Protein AF-A0A135V0F2-F1 (afdb_monomer_lite)

Secondary structure (DSSP, 8-state):
----------------------------------------------------PPPP--HHHHHHHHHHHHHHHHHHHHHHHHHHHHHHHHHHHHHHHHHHHHTT--GGG-HHHHHHHHHHHHHHHHHHTT----BHHHHHHHHHHHHHHHHHHHH--TT--PPPTTGGGPPPSS-SSGGGB-HHHHHHHHHHHHHHSS-HHHHHHTT--SSPP---------HHHHHHHHHHHHHHSTTPPPSSSSTTEEEPPTTS-IIIIIIHHHHTT-S---TTEEEEEEEEEBTTS-EEEEEEEEEPTTPPP-HHHHHHHHHHHHHHHHHHHHHHHH-----HHHHTTT--PPP------SS----S---S-----HHHHHHHHHHT-B----SHHHHHHHHHHHHHHHHTTTS-HHHHHHHHHHHHT--TT---TT-TT--HHHHHHHHHHHHHHHHHHHHHHS-TTS--HHHHHHHHHHHTSPPP-

Structure (mmCIF, N/CA/C/O backbone):
data_AF-A0A135V0F2-F1
#
_entry.id   AF-A0A135V0F2-F1
#
loop_
_atom_site.group_PDB
_atom_site.id
_atom_site.type_symbol
_atom_site.label_atom_id
_atom_site.label_alt_id
_atom_site.label_comp_id
_atom_site.label_asym_id
_atom_site.label_entity_id
_atom_site.label_seq_id
_atom_site.pdbx_PDB_ins_code
_atom_site.Cartn_x
_atom_site.Cartn_y
_atom_site.Cartn_z
_atom_site.occupancy
_atom_site.B_iso_or_equiv
_atom_site.auth_seq_id
_atom_site.auth_comp_id
_atom_site.auth_asym_id
_atom_site.auth_atom_id
_atom_site.pdbx_PDB_model_num
ATOM 1 N N . MET A 1 1 ? -11.832 -54.120 -14.074 1.00 33.59 1 MET A N 1
ATOM 2 C CA . MET A 1 1 ? -10.982 -55.124 -14.757 1.00 33.59 1 MET A CA 1
ATOM 3 C C . MET A 1 1 ? -10.201 -54.372 -15.825 1.00 33.59 1 MET A C 1
ATOM 5 O O . MET A 1 1 ? -10.855 -53.711 -16.608 1.00 33.59 1 MET A O 1
ATOM 9 N N . ALA A 1 2 ? -8.877 -54.304 -15.902 1.00 31.45 2 ALA 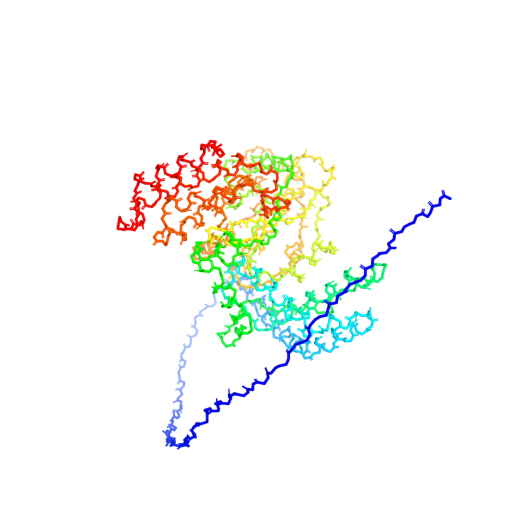A N 1
ATOM 10 C CA . ALA A 1 2 ? -7.750 -54.847 -15.145 1.00 31.45 2 ALA A CA 1
ATOM 11 C C . ALA A 1 2 ? -6.594 -53.817 -15.294 1.00 31.45 2 ALA A C 1
ATOM 13 O O . ALA A 1 2 ? -6.553 -53.111 -16.296 1.00 31.45 2 ALA A O 1
ATOM 14 N N . ALA A 1 3 ? -5.846 -53.523 -14.221 1.00 29.30 3 ALA A N 1
ATOM 15 C CA . ALA A 1 3 ? -4.402 -53.811 -14.068 1.00 29.30 3 ALA A CA 1
ATOM 16 C C . ALA A 1 3 ? -3.534 -53.346 -15.263 1.00 29.30 3 ALA A C 1
ATOM 18 O O . ALA A 1 3 ? -3.735 -53.805 -16.373 1.00 29.30 3 ALA A O 1
ATOM 19 N N . GLY A 1 4 ? -2.547 -52.457 -15.148 1.00 28.73 4 GLY A N 1
ATOM 20 C CA . GLY A 1 4 ? -1.579 -52.224 -14.076 1.00 28.73 4 GLY A CA 1
ATOM 21 C C . GLY A 1 4 ? -0.175 -52.423 -14.667 1.00 28.73 4 GLY A C 1
ATOM 22 O O . GLY A 1 4 ? -0.006 -53.375 -15.415 1.00 28.73 4 GLY A O 1
ATOM 23 N N . GLN A 1 5 ? 0.795 -51.546 -14.363 1.00 29.94 5 GLN A N 1
ATOM 24 C CA . GLN A 1 5 ? 2.222 -51.875 -14.146 1.00 29.94 5 GLN A CA 1
ATOM 25 C C . GLN A 1 5 ? 3.111 -50.616 -13.992 1.00 29.94 5 GLN A C 1
ATOM 27 O O . GLN A 1 5 ? 3.233 -49.778 -14.877 1.00 29.94 5 GLN A O 1
ATOM 32 N N . ARG A 1 6 ? 3.753 -50.536 -12.822 1.00 27.98 6 ARG A N 1
ATOM 33 C CA . ARG A 1 6 ? 5.092 -49.978 -12.513 1.00 27.98 6 ARG A CA 1
ATOM 34 C C . ARG A 1 6 ? 6.036 -51.196 -12.314 1.00 27.98 6 ARG A C 1
ATOM 36 O O . ARG A 1 6 ? 5.486 -52.294 -12.196 1.00 27.98 6 ARG A O 1
ATOM 43 N N . PRO A 1 7 ? 7.346 -51.075 -11.979 1.00 55.22 7 PRO A N 1
ATOM 44 C CA . PRO A 1 7 ? 8.444 -50.119 -12.264 1.00 55.22 7 PRO A CA 1
ATOM 45 C C . PRO A 1 7 ? 9.706 -50.903 -12.783 1.00 55.22 7 PRO A C 1
ATOM 47 O O . PRO A 1 7 ? 9.488 -51.985 -13.328 1.00 55.22 7 PRO A O 1
ATOM 50 N N . PRO A 1 8 ? 10.995 -50.461 -12.649 1.00 47.12 8 PRO A N 1
ATOM 51 C CA . PRO A 1 8 ? 11.757 -50.557 -11.379 1.00 47.12 8 PRO A CA 1
ATOM 52 C C . PRO A 1 8 ? 12.902 -49.514 -11.136 1.00 47.12 8 PRO A C 1
ATOM 54 O O . PRO A 1 8 ? 13.076 -48.536 -11.852 1.00 47.12 8 PRO A O 1
ATOM 57 N N . ASN A 1 9 ? 13.623 -49.754 -10.031 1.00 29.86 9 ASN A N 1
ATOM 58 C CA . ASN A 1 9 ? 14.590 -48.989 -9.215 1.00 29.86 9 ASN A CA 1
ATOM 59 C C . ASN A 1 9 ? 16.068 -48.830 -9.705 1.00 29.86 9 ASN A C 1
ATOM 61 O O . ASN A 1 9 ? 16.604 -49.780 -10.256 1.00 29.86 9 ASN A O 1
ATOM 65 N N . ARG A 1 10 ? 16.714 -47.698 -9.298 1.00 31.55 10 ARG A N 1
ATOM 66 C CA . ARG A 1 10 ? 18.058 -47.433 -8.638 1.00 31.55 10 ARG A CA 1
ATOM 67 C C . ARG A 1 10 ? 19.374 -48.113 -9.125 1.00 31.55 10 ARG A C 1
ATOM 69 O O . ARG A 1 10 ? 19.312 -49.257 -9.550 1.00 31.55 10 ARG A O 1
ATOM 76 N N . PRO A 1 11 ? 20.585 -47.483 -8.986 1.00 35.19 11 PRO A N 1
ATOM 77 C CA . PRO A 1 11 ? 21.328 -47.281 -7.699 1.00 35.19 11 PRO A CA 1
ATOM 78 C C . PRO A 1 11 ? 22.142 -45.955 -7.567 1.00 35.19 11 PRO A C 1
ATOM 80 O O . PRO A 1 11 ? 22.479 -45.313 -8.547 1.00 35.19 11 PRO A O 1
ATOM 83 N N . SER A 1 12 ? 22.260 -45.354 -6.371 1.00 27.09 12 SER A N 1
ATOM 84 C CA . SER A 1 12 ? 23.379 -45.400 -5.391 1.00 27.09 12 SER A CA 1
ATOM 85 C C . SER A 1 12 ? 24.765 -44.935 -5.880 1.00 27.09 12 SER A C 1
ATOM 87 O O . SER A 1 12 ? 25.378 -45.616 -6.694 1.00 27.09 12 SER A O 1
ATOM 89 N N . CYS A 1 13 ? 25.322 -43.889 -5.252 1.00 25.31 13 CYS A N 1
ATOM 90 C CA . CYS A 1 13 ? 26.763 -43.798 -4.993 1.00 25.31 13 CYS A CA 1
ATOM 91 C C . CYS A 1 13 ? 27.055 -42.886 -3.785 1.00 25.31 13 CYS A C 1
ATOM 93 O O . CYS A 1 13 ? 26.758 -41.694 -3.788 1.00 25.31 13 CYS A O 1
ATOM 95 N N . CYS A 1 14 ? 27.628 -43.478 -2.735 1.00 24.38 14 CYS A N 1
ATOM 96 C CA . CYS A 1 14 ? 28.290 -42.803 -1.621 1.00 24.38 14 CYS A CA 1
ATOM 97 C C . CYS A 1 14 ? 29.748 -42.513 -2.000 1.00 24.38 14 CYS A C 1
ATOM 99 O O . CYS A 1 14 ? 30.395 -43.421 -2.513 1.00 24.38 14 CYS A O 1
ATOM 101 N N . HIS A 1 15 ? 30.320 -41.370 -1.601 1.00 28.58 15 HIS A N 1
ATOM 102 C CA . HIS A 1 15 ? 31.728 -41.312 -1.180 1.00 28.58 15 HIS A CA 1
ATOM 103 C C . HIS A 1 15 ? 32.001 -40.202 -0.153 1.00 28.58 15 HIS A C 1
ATOM 105 O O . HIS A 1 15 ? 31.435 -39.116 -0.188 1.00 28.58 15 HIS A O 1
ATOM 111 N N . LYS A 1 16 ? 32.859 -40.566 0.805 1.00 27.52 16 LYS A N 1
ATOM 112 C CA . LYS A 1 16 ? 33.323 -39.845 1.997 1.00 27.52 16 LYS A CA 1
ATOM 113 C C . LYS A 1 16 ? 34.607 -39.054 1.700 1.00 27.52 16 LYS A C 1
ATOM 115 O O . LYS A 1 16 ? 35.461 -39.593 1.005 1.00 27.52 16 LYS A O 1
ATOM 120 N N . ARG A 1 17 ? 34.824 -37.920 2.389 1.00 26.97 17 ARG A N 1
ATOM 121 C CA . ARG A 1 17 ? 36.084 -37.459 3.061 1.00 26.97 17 ARG A CA 1
ATOM 122 C C . ARG A 1 17 ? 35.854 -36.027 3.601 1.00 26.97 17 ARG A C 1
ATOM 124 O O . ARG A 1 17 ? 35.346 -35.202 2.863 1.00 26.97 17 ARG A O 1
ATOM 131 N N . LYS A 1 18 ? 35.930 -35.750 4.920 1.00 26.20 18 LYS A N 1
ATOM 132 C CA . LYS A 1 18 ? 37.123 -35.373 5.742 1.00 26.20 18 LYS A CA 1
ATOM 133 C C . LYS A 1 18 ? 37.935 -34.244 5.061 1.00 26.20 18 LYS A C 1
ATOM 135 O O . LYS A 1 18 ? 38.305 -34.441 3.920 1.00 26.20 18 LYS A O 1
ATOM 140 N N . GLN A 1 19 ? 38.300 -33.101 5.658 1.00 26.33 19 GLN A N 1
ATOM 141 C CA . GLN A 1 19 ? 38.704 -32.795 7.039 1.00 26.33 19 GLN A CA 1
ATOM 142 C C . GLN A 1 19 ? 38.897 -31.258 7.219 1.00 26.33 19 GLN A C 1
ATOM 144 O O . GLN A 1 19 ? 39.324 -30.599 6.284 1.00 26.33 19 GLN A O 1
ATOM 149 N N . LYS A 1 20 ? 38.619 -30.760 8.438 1.00 24.70 20 LYS A N 1
ATOM 150 C CA . LYS A 1 20 ? 39.277 -29.700 9.255 1.00 24.70 20 LYS A CA 1
ATOM 151 C C . LYS A 1 20 ? 40.065 -28.541 8.602 1.00 24.70 20 LYS A C 1
ATOM 153 O O . LYS A 1 20 ? 41.057 -28.799 7.948 1.00 24.70 20 LYS A O 1
ATOM 158 N N . HIS A 1 21 ? 39.750 -27.308 9.030 1.00 27.55 21 HIS A N 1
ATOM 159 C CA . HIS A 1 21 ? 40.617 -26.281 9.673 1.00 27.55 21 HIS A CA 1
ATOM 160 C C . HIS A 1 21 ? 39.667 -25.137 10.122 1.00 27.55 21 HIS A C 1
ATOM 162 O O . HIS A 1 21 ? 38.930 -24.629 9.294 1.00 27.55 21 HIS A O 1
ATOM 168 N N . SER A 1 22 ? 39.386 -24.846 11.401 1.00 23.89 22 SER A N 1
ATOM 169 C CA . SER A 1 22 ? 40.222 -24.380 12.522 1.00 23.89 22 SER A CA 1
ATOM 170 C C . SER A 1 22 ? 40.960 -23.068 12.250 1.00 23.89 22 SER A C 1
ATOM 172 O O . SER A 1 22 ? 42.128 -23.114 11.881 1.00 23.89 22 SER A O 1
ATOM 174 N N . THR A 1 23 ? 40.332 -21.942 12.595 1.00 26.56 23 THR A N 1
ATOM 175 C CA . THR A 1 23 ? 41.041 -20.753 13.095 1.00 26.56 23 THR A CA 1
ATOM 176 C C . THR A 1 23 ? 40.143 -19.971 14.051 1.00 26.56 23 THR A C 1
ATOM 178 O O . THR A 1 23 ? 39.274 -19.200 13.659 1.00 26.56 23 THR A O 1
ATOM 181 N N . CYS A 1 24 ? 40.367 -20.214 15.343 1.00 22.38 24 CYS A N 1
ATOM 182 C CA . CYS A 1 24 ? 40.061 -19.279 16.414 1.00 22.38 24 CYS A CA 1
ATOM 183 C C . CYS A 1 24 ? 40.902 -18.012 16.233 1.00 22.38 24 CYS A C 1
ATOM 185 O O . CYS A 1 24 ? 42.120 -18.110 16.097 1.00 22.38 24 CYS A O 1
ATOM 187 N N . LEU A 1 25 ? 40.281 -16.843 16.356 1.00 24.48 25 LEU A N 1
ATOM 188 C CA . LEU A 1 25 ? 40.967 -15.617 16.748 1.00 24.48 25 LEU A CA 1
ATOM 189 C C . LEU A 1 25 ? 40.352 -15.150 18.070 1.00 24.48 25 LEU A C 1
ATOM 191 O O . LEU A 1 25 ? 39.249 -14.620 18.118 1.00 24.48 25 LEU A O 1
ATOM 195 N N . LYS A 1 26 ? 41.075 -15.443 19.153 1.00 23.27 26 LYS A N 1
ATOM 196 C CA . LYS A 1 26 ? 40.999 -14.770 20.453 1.00 23.27 26 LYS A CA 1
ATOM 197 C C . LYS A 1 26 ? 42.145 -13.771 20.489 1.00 23.27 26 LYS A C 1
ATOM 199 O O . LYS A 1 26 ? 43.241 -14.191 20.147 1.00 23.27 26 LYS A O 1
ATOM 204 N N . PHE A 1 27 ? 41.917 -12.557 20.985 1.00 23.62 27 PHE A N 1
ATOM 205 C CA . PHE A 1 27 ? 42.900 -11.703 21.674 1.00 23.62 27 PHE A CA 1
ATOM 206 C C . PHE A 1 27 ? 42.142 -10.573 22.430 1.00 23.62 27 PHE A C 1
ATOM 208 O O . PHE A 1 27 ? 40.952 -10.406 22.177 1.00 23.62 27 PHE A O 1
ATOM 215 N N . PRO A 1 28 ? 42.737 -9.917 23.448 1.00 26.55 28 PRO A N 1
ATOM 216 C CA . PRO A 1 28 ? 42.317 -10.036 24.855 1.00 26.55 28 PRO A CA 1
ATOM 217 C C . PRO A 1 28 ? 41.840 -8.676 25.463 1.00 26.55 28 PRO A C 1
ATOM 219 O O . PRO A 1 28 ? 41.676 -7.716 24.713 1.00 26.55 28 PRO A O 1
ATOM 222 N N . PRO A 1 29 ? 41.572 -8.572 26.788 1.00 28.16 29 PRO A N 1
ATOM 223 C CA . PRO A 1 29 ? 40.867 -7.449 27.412 1.00 28.16 29 PRO A CA 1
ATOM 224 C C . PRO A 1 29 ? 41.819 -6.359 27.927 1.00 28.16 29 PRO A C 1
ATOM 226 O O . PRO A 1 29 ? 42.970 -6.646 28.255 1.00 28.16 29 PRO A O 1
ATOM 229 N N . LEU A 1 30 ? 41.307 -5.137 28.107 1.00 25.31 30 LEU A N 1
ATOM 230 C CA . LEU A 1 30 ? 41.947 -4.107 28.928 1.00 25.31 30 LEU A CA 1
ATOM 231 C C . LEU A 1 30 ? 40.935 -3.413 29.855 1.00 25.31 30 LEU A C 1
ATOM 233 O O . LEU A 1 30 ? 39.871 -2.963 29.438 1.00 25.31 30 LEU A O 1
ATOM 237 N N . ALA A 1 31 ? 41.323 -3.400 31.130 1.00 23.28 31 ALA A N 1
ATOM 238 C CA . ALA A 1 31 ? 40.723 -2.775 32.306 1.00 23.28 31 ALA A CA 1
ATOM 239 C C . ALA A 1 31 ? 40.781 -1.229 32.201 1.00 23.28 31 ALA A C 1
ATOM 241 O O . ALA A 1 31 ? 41.694 -0.698 31.583 1.00 23.28 31 ALA A O 1
ATOM 242 N N . SER A 1 32 ? 39.752 -0.484 32.612 1.00 22.94 32 SER A N 1
ATOM 243 C CA . SER A 1 32 ? 39.398 -0.014 33.969 1.00 22.94 32 SER A CA 1
ATOM 244 C C . SER A 1 32 ? 40.021 1.331 34.380 1.00 22.94 32 SER A C 1
ATOM 246 O O . SER A 1 32 ? 41.232 1.523 34.349 1.00 22.94 32 SER A O 1
ATOM 248 N N . SER A 1 33 ? 39.126 2.177 34.903 1.00 23.31 33 SER A N 1
ATOM 249 C CA . SER A 1 33 ? 39.307 3.329 35.798 1.00 23.31 33 SER A CA 1
ATOM 250 C C . SER A 1 33 ? 39.893 4.629 35.233 1.00 23.31 33 SER A C 1
ATOM 252 O O . SER A 1 33 ? 41.033 4.679 34.790 1.00 23.31 33 SER A O 1
ATOM 254 N N . LEU A 1 34 ? 39.134 5.723 35.371 1.00 24.77 34 LEU A N 1
ATOM 255 C CA . LEU A 1 34 ? 39.342 6.711 36.443 1.00 24.77 34 LEU A CA 1
ATOM 256 C C . LEU A 1 34 ? 38.232 7.783 36.424 1.00 24.77 34 LEU A C 1
ATOM 258 O O . LEU A 1 34 ? 38.010 8.458 35.425 1.00 24.77 34 LEU A O 1
ATOM 262 N N . LEU A 1 35 ? 37.547 7.920 37.563 1.00 24.33 35 LEU A N 1
ATOM 263 C CA . LEU A 1 35 ? 36.754 9.094 37.957 1.00 24.33 35 LEU A CA 1
ATOM 264 C C . LEU A 1 35 ? 37.684 10.303 38.197 1.00 24.33 35 LEU A C 1
ATOM 266 O O . LEU A 1 35 ? 38.868 10.114 38.489 1.00 24.33 35 LEU A O 1
ATOM 270 N N . PRO A 1 36 ? 37.140 11.531 38.201 1.00 24.56 36 PRO A N 1
ATOM 271 C CA . PRO A 1 36 ? 36.856 12.140 39.501 1.00 24.56 36 PRO A CA 1
ATOM 272 C C . PRO A 1 36 ? 35.497 12.850 39.597 1.00 24.56 36 PRO A C 1
ATOM 274 O O . PRO A 1 36 ? 34.937 13.357 38.631 1.00 24.56 36 PRO A O 1
ATOM 277 N N . SER A 1 37 ? 35.008 12.865 40.836 1.00 24.39 37 SER A N 1
ATOM 278 C CA . SER A 1 37 ? 33.854 13.599 41.356 1.00 24.39 37 SER A CA 1
ATOM 279 C C . SER A 1 37 ? 34.272 15.002 41.841 1.00 24.39 37 SER A C 1
ATOM 281 O O . SER A 1 37 ? 35.463 15.315 41.841 1.00 24.39 37 SER A O 1
ATOM 283 N N . ILE A 1 38 ? 33.295 15.754 42.374 1.00 24.14 38 ILE A N 1
ATOM 284 C CA . ILE A 1 38 ? 33.316 17.096 43.011 1.00 24.14 38 ILE A CA 1
ATOM 285 C C . ILE A 1 38 ? 32.830 18.209 42.047 1.00 24.14 38 ILE A C 1
ATOM 287 O O . ILE A 1 38 ? 33.398 18.397 40.985 1.00 24.14 38 ILE A O 1
ATOM 291 N N . GLY A 1 39 ? 31.799 19.010 42.348 1.00 24.25 39 GLY A N 1
ATOM 292 C CA . GLY A 1 39 ? 31.105 19.190 43.617 1.00 24.25 39 GLY A CA 1
ATOM 293 C C . GLY A 1 39 ? 29.872 20.105 43.545 1.00 24.25 39 GLY A C 1
ATOM 294 O O . GLY A 1 39 ? 29.560 20.719 42.531 1.00 24.25 39 GLY A O 1
ATOM 295 N N . ASN A 1 40 ? 29.185 20.124 44.688 1.00 24.09 40 ASN A N 1
ATOM 296 C CA . ASN A 1 40 ? 27.999 20.892 45.076 1.00 24.09 40 ASN A CA 1
ATOM 297 C C . ASN A 1 40 ? 28.020 22.379 44.689 1.00 24.09 40 ASN A C 1
ATOM 299 O O . ASN A 1 40 ? 29.081 22.981 44.795 1.00 24.09 40 ASN A O 1
ATOM 303 N N . LEU A 1 41 ? 26.837 22.990 44.478 1.00 24.47 41 LEU A N 1
ATOM 304 C CA . LEU A 1 41 ? 26.476 24.311 45.040 1.00 24.47 41 LEU A CA 1
ATOM 305 C C . LEU A 1 41 ? 24.962 24.649 44.918 1.00 24.47 41 LEU A C 1
ATOM 307 O O . LEU A 1 41 ? 24.444 24.956 43.855 1.00 24.47 41 LEU A O 1
ATOM 311 N N . ARG A 1 42 ? 24.291 24.559 46.076 1.00 23.81 42 ARG A N 1
ATOM 312 C CA . ARG A 1 42 ? 23.174 25.349 46.658 1.00 23.81 42 ARG A CA 1
ATOM 313 C C . ARG A 1 42 ? 22.392 26.399 45.817 1.00 23.81 42 ARG A C 1
ATOM 315 O O . ARG A 1 42 ? 22.966 27.362 45.327 1.00 23.81 42 ARG A O 1
ATOM 322 N N . LEU A 1 43 ? 21.052 26.297 45.891 1.00 25.34 43 LEU A N 1
ATOM 323 C CA . LEU A 1 43 ? 20.026 27.383 45.916 1.00 25.34 43 LEU A CA 1
ATOM 324 C C . LEU A 1 43 ? 20.089 28.168 47.266 1.00 25.34 43 LEU A C 1
ATOM 326 O O . LEU A 1 43 ? 20.822 27.672 48.129 1.00 25.34 43 LEU A O 1
ATOM 330 N N . PRO A 1 44 ? 19.319 29.255 47.595 1.00 33.03 44 PRO A N 1
ATOM 331 C CA . PRO A 1 44 ? 18.105 29.894 46.997 1.00 33.03 44 PRO A CA 1
ATOM 332 C C . PRO A 1 44 ? 18.158 31.472 47.120 1.00 33.03 44 PRO A C 1
ATOM 334 O O . PRO A 1 44 ? 19.286 31.968 47.131 1.00 33.03 44 PRO A O 1
ATOM 337 N N . PRO A 1 45 ? 17.091 32.311 47.338 1.00 35.22 45 PRO A N 1
ATOM 338 C CA . PRO A 1 45 ? 15.616 32.212 47.186 1.00 35.22 45 PRO A CA 1
ATOM 339 C C . PRO A 1 45 ? 14.894 33.414 46.479 1.00 35.22 45 PRO A C 1
ATOM 341 O O . PRO A 1 45 ? 15.462 34.481 46.280 1.00 35.22 45 PRO A O 1
ATOM 344 N N . ASN A 1 46 ? 13.592 33.211 46.189 1.00 25.67 46 ASN A N 1
ATOM 345 C CA . ASN A 1 46 ? 12.427 34.135 46.136 1.00 25.67 46 ASN A CA 1
ATOM 346 C C . ASN A 1 46 ? 12.595 35.635 45.831 1.00 25.67 46 ASN A C 1
ATOM 348 O O . ASN A 1 46 ? 13.132 36.325 46.687 1.00 25.67 46 ASN A O 1
ATOM 352 N N . ILE A 1 47 ? 11.847 36.151 44.830 1.00 28.36 47 ILE A N 1
ATOM 353 C CA . ILE A 1 47 ? 11.033 37.396 44.915 1.00 28.36 47 ILE A CA 1
ATOM 354 C C . ILE A 1 47 ? 9.812 37.310 43.956 1.00 28.36 47 ILE A C 1
ATOM 356 O O . ILE A 1 47 ? 9.978 37.172 42.749 1.00 28.36 47 ILE A O 1
ATOM 360 N N . PHE A 1 48 ? 8.588 37.436 44.491 1.00 26.53 48 PHE A N 1
ATOM 361 C CA . PHE A 1 48 ? 7.350 37.795 43.761 1.00 26.53 48 PHE A CA 1
ATOM 362 C C . PHE A 1 48 ? 7.274 39.322 43.552 1.00 26.53 48 PHE A C 1
ATOM 364 O O . PHE A 1 48 ? 7.781 40.062 44.399 1.00 26.53 48 PHE A O 1
ATOM 371 N N . PRO A 1 49 ? 6.506 39.825 42.562 1.00 31.97 49 PRO A N 1
ATOM 372 C CA . PRO A 1 49 ? 5.271 40.508 42.976 1.00 31.97 49 PRO A CA 1
ATOM 373 C C . PRO A 1 49 ? 4.044 40.364 42.041 1.00 31.97 49 PRO A C 1
ATOM 375 O O . PRO A 1 49 ? 4.140 40.416 40.824 1.00 31.97 49 PRO A O 1
ATOM 378 N N . LYS A 1 50 ? 2.882 40.279 42.709 1.00 27.62 50 LYS A N 1
ATOM 379 C CA . LYS A 1 50 ? 1.559 40.903 42.459 1.00 27.62 50 LYS A CA 1
ATOM 380 C C . LYS A 1 50 ? 0.913 40.913 41.055 1.00 27.62 50 LYS A C 1
ATOM 382 O O . LYS A 1 50 ? 1.245 41.717 40.199 1.00 27.62 50 LYS A O 1
ATOM 387 N N . ALA A 1 51 ? -0.188 40.155 40.994 1.00 27.91 51 ALA A N 1
ATOM 388 C CA . ALA A 1 51 ? -1.566 40.563 40.670 1.00 27.91 51 ALA A CA 1
ATOM 389 C C . ALA A 1 51 ? -1.810 41.549 39.510 1.00 27.91 51 ALA A C 1
ATOM 391 O O . ALA A 1 51 ? -1.677 42.760 39.674 1.00 27.91 51 ALA A O 1
ATOM 392 N N . ILE A 1 52 ? -2.364 41.019 38.413 1.00 29.92 52 ILE A N 1
ATOM 393 C CA . ILE A 1 52 ? -3.171 41.756 37.433 1.00 29.92 52 ILE A CA 1
ATOM 394 C C . ILE A 1 52 ? -4.467 40.962 37.186 1.00 29.92 52 ILE A C 1
ATOM 396 O O . ILE A 1 52 ? -4.497 39.738 37.290 1.00 29.92 52 ILE A O 1
ATOM 400 N N . ALA A 1 53 ? -5.547 41.712 36.990 1.00 30.59 53 ALA A N 1
ATOM 401 C CA . ALA A 1 53 ? -6.950 41.325 37.024 1.00 30.59 53 ALA A CA 1
ATOM 402 C C . ALA A 1 53 ? -7.355 40.169 36.088 1.00 30.59 53 ALA A C 1
ATOM 404 O O . ALA A 1 53 ? -6.844 40.039 34.981 1.00 30.59 53 ALA A O 1
ATOM 405 N N . LYS A 1 54 ? -8.353 39.386 36.528 1.00 35.66 54 LYS A N 1
ATOM 406 C CA . LYS A 1 54 ? -9.097 38.420 35.702 1.00 35.66 54 LYS A CA 1
ATOM 407 C C . LYS A 1 54 ? -9.828 39.144 34.560 1.00 35.66 54 LYS A C 1
ATOM 409 O O . LYS A 1 54 ? -10.665 39.994 34.870 1.00 35.66 54 LYS A O 1
ATOM 414 N N . PRO A 1 55 ? -9.632 38.760 33.288 1.00 32.59 55 PRO A N 1
ATOM 415 C CA . PRO A 1 55 ? -10.645 38.927 32.262 1.00 32.59 55 PRO A CA 1
ATOM 416 C C . PRO A 1 55 ? -11.632 37.753 32.319 1.00 32.59 55 PRO A C 1
ATOM 418 O O . PRO A 1 55 ? -11.303 36.639 32.724 1.00 32.59 55 PRO A O 1
ATOM 421 N N . SER A 1 56 ? -12.871 38.047 31.951 1.00 41.41 56 SER A N 1
ATOM 422 C CA . SER A 1 56 ? -13.978 37.110 31.780 1.00 41.41 56 SER A CA 1
ATOM 423 C C . SER A 1 56 ? -13.604 35.924 30.885 1.00 41.41 56 SER A C 1
ATOM 425 O O . SER A 1 56 ? -13.119 36.137 29.778 1.00 41.41 56 SER A O 1
ATOM 427 N N . GLN A 1 57 ? -13.892 34.705 31.353 1.00 36.91 57 GLN A N 1
ATOM 428 C CA . GLN A 1 57 ? -13.805 33.456 30.589 1.00 36.91 57 GLN A CA 1
ATOM 429 C C . GLN A 1 57 ? -14.550 33.590 29.258 1.00 36.91 57 GLN A C 1
ATOM 431 O O . GLN A 1 57 ? -15.776 33.715 29.240 1.00 36.91 57 GLN A O 1
ATOM 436 N N . THR A 1 58 ? -13.804 33.570 28.158 1.00 50.34 58 THR A N 1
ATOM 437 C CA . THR A 1 58 ? -14.370 33.475 26.808 1.00 50.34 58 THR A CA 1
ATOM 438 C C . THR A 1 58 ? -14.511 32.000 26.421 1.00 50.34 58 THR A C 1
ATOM 440 O O . THR A 1 58 ? -13.814 31.147 26.967 1.00 50.34 58 THR A O 1
ATOM 443 N N . ASP A 1 59 ? -15.412 31.658 25.494 1.00 41.94 59 ASP A N 1
ATOM 444 C CA . ASP A 1 59 ? -15.606 30.265 25.040 1.00 41.94 59 ASP A CA 1
ATOM 445 C C . ASP A 1 59 ? -14.341 29.640 24.410 1.00 41.94 59 ASP A C 1
ATOM 447 O O . ASP A 1 59 ? -14.197 28.418 24.393 1.00 41.94 59 ASP A O 1
ATOM 451 N N . SER A 1 60 ? -13.377 30.473 24.002 1.00 38.31 60 SER A N 1
ATOM 452 C CA . SER A 1 60 ? -12.006 30.085 23.641 1.00 38.31 60 SER A CA 1
ATOM 453 C C . SER A 1 60 ? -11.267 29.389 24.796 1.00 38.31 60 SER A C 1
ATOM 455 O O . SER A 1 60 ? -10.712 28.303 24.622 1.00 38.31 60 SER A O 1
ATOM 457 N N . ASP A 1 61 ? -11.347 29.942 26.012 1.00 40.00 61 ASP A N 1
ATOM 458 C CA . ASP A 1 61 ? -10.677 29.392 27.197 1.00 40.00 61 ASP A CA 1
ATOM 459 C C . ASP A 1 61 ? -11.310 28.070 27.646 1.00 40.00 61 ASP A C 1
ATOM 461 O O . ASP A 1 61 ? -10.626 27.194 28.172 1.00 40.00 61 ASP A O 1
ATOM 465 N N . LYS A 1 62 ? -12.618 27.895 27.412 1.00 42.88 62 LYS A N 1
ATOM 466 C CA . LYS A 1 62 ? -13.309 26.624 27.674 1.00 42.88 62 LYS A CA 1
ATOM 467 C C . LYS A 1 62 ? -12.908 25.542 26.671 1.00 42.88 62 LYS A C 1
ATOM 469 O O . LYS A 1 62 ? -12.653 24.421 27.097 1.00 42.88 62 LYS A O 1
ATOM 474 N N . ARG A 1 63 ? -12.796 25.864 25.373 1.00 41.03 63 ARG A N 1
ATOM 475 C CA . ARG A 1 63 ? -12.300 24.917 24.352 1.00 41.03 63 ARG A CA 1
ATOM 476 C C . ARG A 1 63 ? -10.852 24.505 24.629 1.00 41.03 63 ARG A C 1
ATOM 478 O O . ARG A 1 63 ? -10.549 23.317 24.616 1.00 41.03 63 ARG A O 1
ATOM 485 N N . ALA A 1 64 ? -9.983 25.457 24.971 1.00 44.09 64 ALA A N 1
ATOM 486 C CA . ALA A 1 64 ? -8.599 25.167 25.345 1.00 44.09 64 ALA A CA 1
ATOM 487 C C . ALA A 1 64 ? -8.496 24.301 26.618 1.00 44.09 64 ALA A C 1
ATOM 489 O O . ALA A 1 64 ? -7.638 23.422 26.703 1.00 44.09 64 ALA A O 1
ATOM 490 N N . HIS A 1 65 ? -9.386 24.508 27.594 1.00 34.88 65 HIS A N 1
ATOM 491 C CA . HIS A 1 65 ? -9.429 23.699 28.812 1.00 34.88 65 HIS A CA 1
ATOM 492 C C . HIS A 1 65 ? -9.941 22.270 28.561 1.00 34.88 65 HIS A C 1
ATOM 494 O O . HIS A 1 65 ? -9.364 21.338 29.118 1.00 34.88 65 HIS A O 1
ATOM 500 N N . ILE A 1 66 ? -10.949 22.088 27.697 1.00 45.47 66 ILE A N 1
ATOM 501 C CA . ILE A 1 66 ? -11.455 20.762 27.292 1.00 45.47 66 ILE A CA 1
ATOM 502 C C . ILE A 1 66 ? -10.364 19.978 26.559 1.00 45.47 66 ILE A C 1
ATOM 504 O O . ILE A 1 66 ? -10.088 18.840 26.925 1.00 45.47 66 ILE A O 1
ATOM 508 N N . HIS A 1 67 ? -9.671 20.603 25.600 1.00 46.47 67 HIS A N 1
ATOM 509 C CA . HIS A 1 67 ? -8.546 19.956 24.926 1.00 46.47 67 HIS A CA 1
ATOM 510 C C . HIS A 1 67 ? -7.455 19.545 25.919 1.00 46.47 67 HIS A C 1
ATOM 512 O O . HIS A 1 67 ? -6.949 18.431 25.843 1.00 46.47 67 HIS A 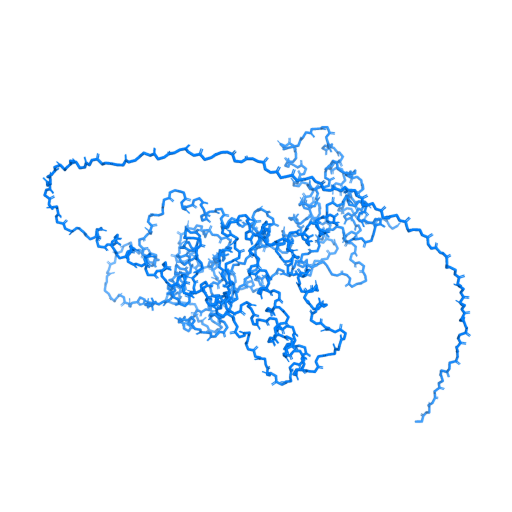O 1
ATOM 518 N N . ARG A 1 68 ? -7.120 20.399 26.894 1.00 45.78 68 ARG A N 1
ATOM 519 C CA . ARG A 1 68 ? -6.112 20.081 27.913 1.00 45.78 68 ARG A CA 1
ATOM 520 C C . ARG A 1 68 ? -6.508 18.901 28.807 1.00 45.78 68 ARG A C 1
ATOM 522 O O . ARG A 1 68 ? -5.665 18.048 29.068 1.00 45.78 68 ARG A O 1
ATOM 529 N N . GLU A 1 69 ? -7.762 18.832 29.250 1.00 48.88 69 GLU A N 1
ATOM 530 C CA . GLU A 1 69 ? -8.262 17.700 30.045 1.00 48.88 69 GLU A CA 1
ATOM 531 C C . GLU A 1 69 ? -8.294 16.400 29.230 1.00 48.88 69 GLU A C 1
ATOM 533 O O . GLU A 1 69 ? -7.939 15.340 29.746 1.00 48.88 69 GLU A O 1
ATOM 538 N N . GLU A 1 70 ? -8.646 16.467 27.943 1.00 56.09 70 GLU A N 1
ATOM 539 C CA . GLU A 1 70 ? -8.562 15.313 27.044 1.00 56.09 70 GLU A CA 1
ATOM 540 C C . GLU A 1 70 ? -7.113 14.862 26.817 1.00 56.09 70 GLU A C 1
ATOM 542 O O . GLU A 1 70 ? -6.850 13.660 26.823 1.00 56.09 70 GLU A O 1
ATOM 547 N N . PHE A 1 71 ? -6.161 15.792 26.696 1.00 54.94 71 PHE A N 1
ATOM 548 C CA . PHE A 1 71 ? -4.733 15.479 26.587 1.00 54.94 71 PHE A CA 1
ATOM 549 C C . PHE A 1 71 ? -4.174 14.819 27.858 1.00 54.94 71 PHE A C 1
ATOM 551 O O . PHE A 1 71 ? -3.444 13.832 27.757 1.00 54.94 71 PHE A O 1
ATOM 558 N N . GLU A 1 72 ? -4.519 15.321 29.048 1.00 54.22 72 GLU A N 1
ATOM 559 C CA . GLU A 1 72 ? -4.086 14.744 30.333 1.00 54.22 72 GLU A CA 1
ATOM 560 C C . GLU A 1 72 ? -4.721 13.362 30.580 1.00 54.22 72 GLU A C 1
ATOM 562 O O . GLU A 1 72 ? -4.059 12.437 31.064 1.00 54.22 72 GLU A O 1
ATOM 567 N N . LYS A 1 73 ? -5.977 13.173 30.159 1.00 62.41 73 LYS A N 1
ATOM 568 C CA . LYS A 1 73 ? -6.644 11.867 30.187 1.00 62.41 73 LYS A CA 1
ATOM 569 C C . LYS A 1 73 ? -6.009 10.872 29.209 1.00 62.41 73 LYS A C 1
ATOM 571 O O . LYS A 1 73 ? -5.759 9.732 29.578 1.00 62.41 73 LYS A O 1
ATOM 576 N N . MET A 1 74 ? -5.673 11.306 27.994 1.00 58.69 74 MET A N 1
ATOM 577 C CA . MET A 1 74 ? -4.960 10.462 27.028 1.00 58.69 74 MET A CA 1
ATOM 578 C C . MET A 1 74 ? -3.557 10.076 27.509 1.00 58.69 74 MET A C 1
ATOM 580 O O . MET A 1 74 ? -3.080 8.996 27.183 1.00 58.69 74 MET A O 1
ATOM 584 N N . ALA A 1 75 ? -2.872 10.947 28.256 1.00 59.31 75 ALA A N 1
ATOM 585 C CA . ALA A 1 75 ? -1.544 10.646 28.790 1.00 59.31 75 ALA A CA 1
ATOM 586 C C . ALA A 1 75 ? -1.585 9.561 29.880 1.00 59.31 75 ALA A C 1
ATOM 588 O O . ALA A 1 75 ? -0.748 8.668 29.880 1.00 59.31 75 ALA A O 1
ATOM 589 N N . THR A 1 76 ? -2.581 9.604 30.768 1.00 56.91 76 THR A N 1
ATOM 590 C CA . THR A 1 76 ? -2.750 8.598 31.833 1.00 56.91 76 THR A CA 1
ATOM 591 C C . THR A 1 76 ? -3.248 7.249 31.306 1.00 56.91 76 THR A C 1
ATOM 593 O O . THR A 1 76 ? -2.765 6.216 31.759 1.00 56.91 76 THR A O 1
ATOM 596 N N . GLU A 1 77 ? -4.142 7.241 30.310 1.00 66.12 77 GLU A N 1
ATOM 597 C CA . GLU A 1 77 ? -4.554 6.014 29.603 1.00 66.12 77 GLU A CA 1
ATOM 598 C C . GLU A 1 77 ? -3.366 5.343 28.877 1.00 66.12 77 GLU A C 1
ATOM 600 O O . GLU A 1 77 ? -3.274 4.118 28.861 1.00 66.12 77 GLU A O 1
ATOM 605 N N . SER A 1 78 ? -2.418 6.134 28.354 1.00 66.81 78 SER A N 1
ATOM 606 C CA . SER A 1 78 ? -1.209 5.633 27.678 1.00 66.81 78 SER A CA 1
ATOM 607 C C . SER A 1 78 ? -0.276 4.858 28.616 1.00 66.81 78 SER A C 1
ATOM 609 O O . SER A 1 78 ? 0.177 3.775 28.263 1.00 66.81 78 SER A O 1
ATOM 611 N N . GLU A 1 79 ? -0.008 5.368 29.825 1.00 71.31 79 GLU A N 1
ATOM 612 C CA . GLU A 1 79 ? 0.923 4.716 30.767 1.00 71.31 79 GLU A CA 1
ATOM 613 C C . GLU A 1 79 ? 0.408 3.348 31.257 1.00 71.31 79 GLU A C 1
ATOM 615 O O . GLU A 1 79 ? 1.184 2.407 31.451 1.00 71.31 79 GLU A O 1
ATOM 620 N N . GLU A 1 80 ? -0.908 3.218 31.452 1.00 75.25 80 GLU A N 1
ATOM 621 C CA . GLU A 1 80 ? -1.540 1.947 31.823 1.00 75.25 80 GLU A CA 1
ATOM 622 C C . GLU A 1 80 ? -1.515 0.942 30.659 1.00 75.25 80 GLU A C 1
ATOM 624 O O . GLU A 1 80 ? -1.255 -0.250 30.863 1.00 75.25 80 GLU A O 1
ATOM 629 N N . GLU A 1 81 ? -1.743 1.413 29.432 1.00 76.62 81 GLU A N 1
ATOM 630 C CA . GLU A 1 81 ? -1.653 0.600 28.219 1.00 76.62 81 GLU A CA 1
ATOM 631 C C . GLU A 1 81 ? -0.236 0.033 28.031 1.00 76.62 81 GLU A C 1
ATOM 633 O O . GLU A 1 81 ? -0.077 -1.176 27.833 1.00 76.62 81 GLU A O 1
ATOM 638 N N . ASP A 1 82 ? 0.797 0.860 28.200 1.00 76.56 82 ASP A N 1
ATOM 639 C CA . ASP A 1 82 ? 2.200 0.459 28.053 1.00 76.56 82 ASP A CA 1
ATOM 640 C C . ASP A 1 82 ? 2.612 -0.620 29.067 1.00 76.56 82 ASP A C 1
ATOM 642 O O . ASP A 1 82 ? 3.276 -1.607 28.719 1.00 76.56 82 ASP A O 1
ATOM 646 N N . ALA A 1 83 ? 2.162 -0.497 30.321 1.00 78.06 83 ALA A N 1
ATOM 647 C CA . ALA A 1 83 ? 2.399 -1.509 31.350 1.00 78.06 83 ALA A CA 1
ATOM 648 C C . ALA A 1 83 ? 1.732 -2.855 31.002 1.00 78.06 83 ALA A C 1
ATOM 650 O O . ALA A 1 83 ? 2.334 -3.923 31.171 1.00 78.06 83 ALA A O 1
ATOM 651 N N . ASN A 1 84 ? 0.506 -2.815 30.471 1.00 81.81 84 ASN A N 1
ATOM 652 C CA . ASN A 1 84 ? -0.216 -4.008 30.031 1.00 81.81 84 ASN A CA 1
ATOM 653 C C . ASN A 1 84 ? 0.443 -4.665 28.808 1.00 81.81 84 ASN A C 1
ATOM 655 O O . ASN A 1 84 ? 0.546 -5.895 28.751 1.00 81.81 84 ASN A O 1
ATOM 659 N N . ILE A 1 85 ? 0.947 -3.868 27.860 1.00 82.06 85 ILE A N 1
ATOM 660 C CA . ILE A 1 85 ? 1.698 -4.344 26.690 1.00 82.06 85 ILE A CA 1
ATOM 661 C C . ILE A 1 85 ? 2.967 -5.092 27.119 1.00 82.06 85 ILE A C 1
ATOM 663 O O . ILE A 1 85 ? 3.253 -6.174 26.588 1.00 82.06 85 ILE A O 1
ATOM 667 N N . ALA A 1 86 ? 3.717 -4.545 28.080 1.00 80.94 86 ALA A N 1
ATOM 668 C CA . ALA A 1 86 ? 4.938 -5.164 28.590 1.00 80.94 86 ALA A CA 1
ATOM 669 C C . ALA A 1 86 ? 4.652 -6.516 29.265 1.00 80.94 86 ALA A C 1
ATOM 671 O O . ALA A 1 86 ? 5.281 -7.521 28.928 1.00 80.94 86 ALA A O 1
ATOM 672 N N . LEU A 1 87 ? 3.643 -6.577 30.142 1.00 82.62 87 LEU A N 1
ATOM 673 C CA . LEU A 1 87 ? 3.241 -7.821 30.806 1.00 82.62 87 LEU A CA 1
ATOM 674 C C . LEU A 1 87 ? 2.731 -8.873 29.808 1.00 82.62 87 LEU A C 1
ATOM 676 O O . LEU A 1 87 ? 3.020 -10.065 29.951 1.00 82.62 87 LEU A O 1
ATOM 680 N N . ALA A 1 88 ? 1.975 -8.448 28.791 1.00 83.81 88 ALA A N 1
ATOM 681 C CA . ALA A 1 88 ? 1.537 -9.332 27.719 1.00 83.81 88 ALA A CA 1
ATOM 682 C C . ALA A 1 88 ? 2.743 -9.931 26.988 1.00 83.81 88 ALA A C 1
ATOM 684 O O . ALA A 1 88 ? 2.777 -11.143 26.778 1.00 83.81 88 ALA A O 1
ATOM 685 N N . ALA A 1 89 ? 3.747 -9.110 26.652 1.00 84.19 89 ALA A N 1
ATOM 686 C CA . ALA A 1 89 ? 4.934 -9.526 25.906 1.00 84.19 89 ALA A CA 1
ATOM 687 C C . ALA A 1 89 ? 5.691 -10.688 26.554 1.00 84.19 89 ALA A C 1
ATOM 689 O O . ALA A 1 89 ? 6.097 -11.605 25.843 1.00 84.19 89 ALA A O 1
ATOM 690 N N . GLU A 1 90 ? 5.809 -10.699 27.883 1.00 83.19 90 GLU A N 1
ATOM 691 C CA . GLU A 1 90 ? 6.470 -11.784 28.620 1.00 83.19 90 GLU A CA 1
ATOM 692 C C . GLU A 1 90 ? 5.772 -13.139 28.447 1.00 83.19 90 GLU A C 1
ATOM 694 O O . GLU A 1 90 ? 6.422 -14.179 28.479 1.00 83.19 90 GLU A O 1
ATOM 699 N N . ARG A 1 91 ? 4.448 -13.138 28.248 1.00 85.88 91 ARG A N 1
ATOM 700 C CA . ARG A 1 91 ? 3.627 -14.357 28.176 1.00 85.88 91 ARG A CA 1
ATOM 701 C C . ARG A 1 91 ? 3.278 -14.779 26.750 1.00 85.88 91 ARG A C 1
ATOM 703 O O . ARG A 1 91 ? 2.797 -15.897 26.561 1.00 85.88 91 ARG A O 1
ATOM 710 N N . ARG A 1 92 ? 3.483 -13.911 25.748 1.00 88.81 92 ARG A N 1
ATOM 711 C CA . ARG A 1 92 ? 3.047 -14.168 24.361 1.00 88.81 92 ARG A CA 1
ATOM 712 C C . ARG A 1 92 ? 3.655 -15.435 23.777 1.00 88.81 92 ARG A C 1
ATOM 714 O O . ARG A 1 92 ? 2.913 -16.272 23.264 1.00 88.81 92 ARG A O 1
ATOM 721 N N . ALA A 1 93 ? 4.971 -15.595 23.898 1.00 81.75 93 ALA A N 1
ATOM 722 C CA . ALA A 1 93 ? 5.685 -16.731 23.319 1.00 81.75 93 ALA A CA 1
ATOM 723 C C . ALA A 1 93 ? 5.163 -18.077 23.855 1.00 81.75 93 ALA A C 1
ATOM 725 O O . ALA A 1 93 ? 4.845 -18.967 23.065 1.00 81.75 93 ALA A O 1
ATOM 726 N N . ASP A 1 94 ? 4.979 -18.186 25.175 1.00 86.44 94 ASP A N 1
ATOM 727 C CA . ASP A 1 94 ? 4.502 -19.407 25.835 1.00 86.44 94 ASP A CA 1
ATOM 728 C C . ASP A 1 94 ? 3.079 -19.785 25.404 1.00 86.44 94 ASP A C 1
ATOM 730 O O . ASP A 1 94 ? 2.770 -20.960 25.204 1.00 86.44 94 ASP A O 1
ATOM 734 N N . VAL A 1 95 ? 2.195 -18.798 25.231 1.00 90.44 95 VAL A N 1
ATOM 735 C CA . VAL A 1 95 ? 0.811 -19.041 24.793 1.00 90.44 95 VAL A CA 1
ATOM 736 C C . VAL A 1 95 ? 0.757 -19.452 23.327 1.00 90.44 95 VAL A C 1
ATOM 738 O O . VAL A 1 95 ? 0.042 -20.397 22.990 1.00 90.44 95 VAL A O 1
ATOM 741 N N . VAL A 1 96 ? 1.521 -18.792 22.451 1.00 89.25 96 VAL A N 1
ATOM 742 C CA . VAL A 1 96 ? 1.600 -19.174 21.033 1.00 89.25 96 VAL A CA 1
ATOM 743 C C . VAL A 1 96 ? 2.172 -20.590 20.899 1.00 89.25 96 VAL A C 1
ATOM 745 O O . VAL A 1 96 ? 1.639 -21.407 20.143 1.00 89.25 96 VAL A O 1
ATOM 748 N N . GLU A 1 97 ? 3.207 -20.927 21.671 1.00 88.94 97 GLU A N 1
ATOM 749 C CA . GLU A 1 97 ? 3.766 -22.280 21.704 1.00 88.94 97 GLU A CA 1
ATOM 750 C C . GLU A 1 97 ? 2.772 -23.308 22.263 1.00 88.94 97 GLU A C 1
ATOM 752 O O . GLU A 1 97 ? 2.572 -24.371 21.666 1.00 88.94 97 GLU A O 1
ATOM 757 N N . GLY A 1 98 ? 2.074 -22.978 23.351 1.00 90.62 98 GLY A N 1
ATOM 758 C CA . GLY A 1 98 ? 0.994 -23.798 23.895 1.00 90.62 98 GLY A CA 1
ATOM 759 C C . GLY A 1 98 ? -0.095 -24.079 22.857 1.00 90.62 98 GLY A C 1
ATOM 760 O O . GLY A 1 98 ? -0.535 -25.225 22.714 1.00 90.62 98 GLY A O 1
ATOM 761 N N . LYS A 1 99 ? -0.466 -23.072 22.056 1.00 92.56 99 LYS A N 1
ATOM 762 C CA . LYS A 1 99 ? -1.490 -23.211 21.014 1.00 92.56 99 LYS A CA 1
ATOM 763 C C . LYS A 1 99 ? -1.040 -24.095 19.852 1.00 92.56 99 LYS A C 1
ATOM 765 O O . LYS A 1 99 ? -1.828 -24.899 19.352 1.00 92.56 99 LYS A O 1
ATOM 770 N N . LEU A 1 100 ? 0.235 -24.033 19.461 1.00 90.38 100 LEU A N 1
ATOM 771 C CA . LEU A 1 100 ? 0.818 -24.963 18.484 1.00 90.38 100 LEU A CA 1
ATOM 772 C C . LEU A 1 100 ? 0.680 -26.427 18.936 1.00 90.38 100 LEU A C 1
ATOM 774 O O . LEU A 1 100 ? 0.365 -27.305 18.123 1.00 90.38 100 LEU A O 1
ATOM 778 N N . ILE A 1 101 ? 0.903 -26.690 20.229 1.00 90.25 101 ILE A N 1
ATOM 779 C CA . ILE A 1 101 ? 0.766 -28.025 20.829 1.00 90.25 101 ILE A CA 1
ATOM 780 C C . ILE A 1 101 ? -0.704 -28.456 20.842 1.00 90.25 101 ILE A C 1
ATOM 782 O O . ILE A 1 101 ? -1.017 -29.574 20.419 1.00 90.25 101 ILE A O 1
ATOM 786 N N . GLU A 1 102 ? -1.603 -27.572 21.278 1.00 90.88 102 GLU A N 1
ATOM 787 C CA . GLU A 1 102 ? -3.047 -27.815 21.340 1.00 90.88 102 GLU A CA 1
ATOM 788 C C . GLU A 1 102 ? -3.626 -28.187 19.966 1.00 90.88 102 GLU A C 1
ATOM 790 O O . GLU A 1 102 ? -4.287 -29.221 19.818 1.00 90.88 102 GLU A O 1
ATOM 795 N N . LEU A 1 103 ? -3.298 -27.400 18.935 1.00 90.06 103 LEU A N 1
ATOM 796 C CA . LEU A 1 103 ? -3.742 -27.614 17.554 1.00 90.06 103 LEU A CA 1
ATOM 797 C C . LEU A 1 103 ? -3.009 -28.770 16.852 1.00 90.06 103 LEU A C 1
ATOM 799 O O . LEU A 1 103 ? -3.288 -29.073 15.689 1.00 90.06 103 LEU A O 1
ATOM 803 N N . LYS A 1 104 ? -2.096 -29.461 17.550 1.00 90.31 104 LYS A N 1
ATOM 804 C CA . LYS A 1 104 ? -1.301 -30.588 17.032 1.00 90.31 104 LYS A CA 1
ATOM 805 C C . LYS A 1 104 ? -0.558 -30.225 15.746 1.00 90.31 104 LYS A C 1
ATOM 807 O O . LYS A 1 104 ? -0.465 -31.039 14.819 1.00 90.31 104 LYS A O 1
ATOM 812 N N . VAL A 1 105 ? -0.026 -29.005 15.688 1.00 87.81 105 VAL A N 1
ATOM 813 C CA . VAL A 1 105 ? 0.687 -28.508 14.514 1.00 87.81 105 VAL A CA 1
ATOM 814 C C . VAL A 1 105 ? 1.909 -29.401 14.242 1.00 87.81 105 VAL A C 1
ATOM 816 O O . VAL A 1 105 ? 2.668 -29.727 15.160 1.00 87.81 105 VAL A O 1
ATOM 819 N N . PRO A 1 106 ? 2.133 -29.856 12.991 1.00 88.94 106 PRO A N 1
ATOM 820 C CA . PRO A 1 106 ? 3.255 -30.734 12.680 1.00 88.94 106 PRO A CA 1
ATOM 821 C C . PRO A 1 106 ? 4.603 -30.117 13.071 1.00 88.94 106 PRO A C 1
ATOM 823 O O . PRO A 1 106 ? 4.892 -28.989 12.687 1.00 88.94 106 PRO A O 1
ATOM 826 N N . ARG A 1 107 ? 5.497 -30.900 13.697 1.00 84.00 107 ARG A N 1
ATOM 827 C CA . ARG A 1 107 ? 6.835 -30.451 14.162 1.00 84.00 107 ARG A CA 1
ATOM 828 C C . ARG A 1 107 ? 7.694 -29.738 13.112 1.00 84.00 107 ARG A C 1
ATOM 830 O O . ARG A 1 107 ? 8.594 -28.983 13.460 1.00 84.00 107 ARG A O 1
ATOM 837 N N . LYS A 1 108 ? 7.440 -29.968 11.819 1.00 85.75 108 LYS A N 1
ATOM 838 C CA . LYS A 1 108 ? 8.112 -29.241 10.729 1.00 85.75 108 LYS A CA 1
ATOM 839 C C . LYS A 1 108 ? 7.832 -27.729 10.752 1.00 85.75 108 LYS A C 1
ATOM 841 O O . LYS A 1 108 ? 8.593 -27.000 10.121 1.00 85.75 108 LYS A O 1
ATOM 846 N N . PHE A 1 109 ? 6.787 -27.298 11.457 1.00 84.31 109 PHE A N 1
ATOM 847 C CA . PHE A 1 109 ? 6.391 -25.918 11.735 1.00 84.31 109 PHE A CA 1
ATOM 848 C C . PHE A 1 109 ? 6.660 -25.553 13.209 1.00 84.31 109 PHE A C 1
ATOM 850 O O . PHE A 1 109 ? 5.797 -25.000 13.877 1.00 84.31 109 PHE A O 1
ATOM 857 N N . GLY A 1 110 ? 7.829 -25.915 13.749 1.00 85.62 110 GLY A N 1
ATOM 858 C CA . GLY A 1 110 ? 8.222 -25.476 15.094 1.00 85.62 110 GLY A CA 1
ATOM 859 C C . GLY A 1 110 ? 8.230 -23.947 15.221 1.00 85.62 110 GLY A C 1
ATOM 860 O O . GLY A 1 110 ? 8.437 -23.255 14.219 1.00 85.62 110 GLY A O 1
ATOM 861 N N . ILE A 1 111 ? 8.024 -23.445 16.443 1.00 87.88 111 ILE A N 1
ATOM 862 C CA . ILE A 1 111 ? 7.832 -22.014 16.728 1.00 87.88 111 ILE A CA 1
ATOM 863 C C . ILE A 1 111 ? 8.955 -21.145 16.150 1.00 87.88 111 ILE A C 1
ATOM 865 O O . ILE A 1 111 ? 8.672 -20.233 15.382 1.00 87.88 111 ILE A O 1
ATOM 869 N N . GLU A 1 112 ? 10.221 -21.508 16.365 1.00 90.50 112 GLU A N 1
ATOM 870 C CA . GLU A 1 112 ? 11.380 -20.766 15.840 1.00 90.50 112 GLU A CA 1
ATOM 871 C C . GLU A 1 112 ? 11.361 -20.648 14.307 1.00 90.50 112 GLU A C 1
ATOM 873 O O . GLU A 1 112 ? 11.707 -19.618 13.726 1.00 90.50 112 GLU A O 1
ATOM 878 N N . ARG A 1 113 ? 10.933 -21.712 13.616 1.00 90.38 113 ARG A N 1
ATOM 879 C CA . ARG A 1 113 ? 10.863 -21.725 12.151 1.00 90.38 113 ARG A CA 1
ATOM 880 C C . ARG A 1 113 ? 9.708 -20.867 11.649 1.00 90.38 113 ARG A C 1
ATOM 882 O O . ARG A 1 113 ? 9.859 -20.211 10.618 1.00 90.38 113 ARG A O 1
ATOM 889 N N . LEU A 1 114 ? 8.571 -20.896 12.344 1.00 92.31 114 LEU A N 1
ATOM 890 C CA . LEU A 1 114 ? 7.431 -20.035 12.042 1.00 92.31 114 LEU A CA 1
ATOM 891 C C . LEU A 1 114 ? 7.785 -18.567 12.290 1.00 92.31 114 LEU A C 1
ATOM 893 O O . LEU A 1 114 ? 7.590 -17.765 11.384 1.00 92.31 114 LEU A O 1
ATOM 897 N N . GLN A 1 115 ? 8.413 -18.242 13.420 1.00 93.25 115 GLN A N 1
ATOM 898 C CA . GLN A 1 115 ? 8.927 -16.904 13.727 1.00 93.25 115 GLN A CA 1
ATOM 899 C C . GLN A 1 115 ? 9.892 -16.409 12.655 1.00 93.25 115 GLN A C 1
ATOM 901 O O . GLN A 1 115 ? 9.688 -15.334 12.101 1.00 93.25 115 GLN A O 1
ATOM 906 N N . ALA A 1 116 ? 10.892 -17.206 12.271 1.00 91.94 116 ALA A N 1
ATOM 907 C CA . ALA A 1 116 ? 11.824 -16.814 11.216 1.00 91.94 116 ALA A CA 1
ATOM 908 C C . ALA A 1 116 ? 11.125 -16.588 9.859 1.00 91.94 116 ALA A C 1
ATOM 910 O O . ALA A 1 116 ? 11.456 -15.647 9.134 1.00 91.94 116 ALA A O 1
ATOM 911 N N . ALA A 1 117 ? 10.158 -17.440 9.501 1.00 91.69 117 ALA A N 1
ATOM 912 C CA . ALA A 1 117 ? 9.409 -17.312 8.253 1.00 91.69 117 ALA A CA 1
ATOM 913 C C . ALA A 1 117 ? 8.499 -16.072 8.251 1.00 91.69 117 ALA A C 1
ATOM 915 O O . ALA A 1 117 ? 8.530 -15.298 7.292 1.00 91.69 117 ALA A O 1
ATOM 916 N N . LYS A 1 118 ? 7.739 -15.861 9.330 1.00 93.50 118 LYS A N 1
ATOM 917 C CA . LYS A 1 118 ? 6.808 -14.741 9.486 1.00 93.50 118 LYS A CA 1
ATOM 918 C C . LYS A 1 118 ? 7.526 -13.409 9.659 1.00 93.50 118 LYS A C 1
ATOM 920 O O . LYS A 1 118 ? 7.157 -12.455 8.988 1.00 93.50 118 LYS A O 1
ATOM 925 N N . ALA A 1 119 ? 8.634 -13.354 10.395 1.00 94.12 119 ALA A N 1
ATOM 926 C CA . ALA A 1 119 ? 9.476 -12.159 10.472 1.00 94.12 119 ALA A CA 1
ATOM 927 C C . ALA A 1 119 ? 10.027 -11.748 9.100 1.00 94.12 119 ALA A C 1
ATOM 929 O O . ALA A 1 119 ? 10.028 -10.570 8.747 1.00 94.12 119 ALA A O 1
ATOM 930 N N . LYS A 1 120 ? 10.448 -12.715 8.275 1.00 90.94 120 LYS A N 1
ATOM 931 C CA . LYS A 1 120 ? 10.898 -12.431 6.906 1.00 90.94 120 LYS A CA 1
ATOM 932 C C . LYS A 1 120 ? 9.760 -11.914 6.017 1.00 90.94 120 LYS A C 1
ATOM 934 O O . LYS A 1 120 ? 9.995 -11.022 5.202 1.00 90.94 120 LYS A O 1
ATOM 939 N N . GLN A 1 121 ? 8.553 -12.463 6.162 1.00 88.88 121 GLN A N 1
ATOM 940 C CA . GLN A 1 121 ? 7.358 -11.985 5.459 1.00 88.88 121 GLN A CA 1
ATOM 941 C C . GLN A 1 121 ? 6.993 -10.556 5.896 1.00 88.88 121 GLN A C 1
ATOM 943 O O . GLN A 1 121 ? 6.836 -9.685 5.041 1.00 88.88 121 GLN A O 1
ATOM 948 N N . ALA A 1 122 ? 6.959 -10.300 7.207 1.00 90.69 122 ALA A N 1
ATOM 949 C CA . ALA A 1 122 ? 6.693 -8.994 7.803 1.00 90.69 122 ALA A CA 1
ATOM 950 C C . ALA A 1 122 ? 7.687 -7.932 7.316 1.00 90.69 122 ALA A C 1
ATOM 952 O O . ALA A 1 122 ? 7.293 -6.855 6.886 1.00 90.69 122 ALA A O 1
ATOM 953 N N . VAL A 1 123 ? 8.982 -8.253 7.276 1.00 91.00 123 VAL A N 1
ATOM 954 C CA . VAL A 1 123 ? 10.010 -7.359 6.722 1.00 91.00 123 VAL A CA 1
ATOM 955 C C . VAL A 1 123 ? 9.748 -7.023 5.253 1.00 91.00 123 VAL A C 1
ATOM 957 O O . VAL A 1 123 ? 9.919 -5.873 4.853 1.00 91.00 123 VAL A O 1
ATOM 960 N N . GLY A 1 124 ? 9.304 -7.993 4.448 1.00 86.12 124 GLY A N 1
ATOM 961 C CA . GLY A 1 124 ? 8.887 -7.739 3.067 1.00 86.12 124 GLY A CA 1
ATOM 962 C C . GLY A 1 124 ? 7.784 -6.680 2.984 1.00 86.12 124 GLY A C 1
ATOM 963 O O . GLY A 1 124 ? 7.932 -5.714 2.231 1.00 86.12 124 GLY A O 1
ATOM 964 N N . LEU A 1 125 ? 6.748 -6.829 3.818 1.00 85.88 125 LEU A N 1
ATOM 965 C CA . LEU A 1 125 ? 5.626 -5.895 3.930 1.00 85.88 125 LEU A CA 1
ATOM 966 C C . LEU A 1 125 ? 6.077 -4.498 4.388 1.00 85.88 125 LEU A C 1
ATOM 968 O O . LEU A 1 125 ? 5.727 -3.496 3.766 1.00 85.88 125 LEU A O 1
ATOM 972 N N . LEU A 1 126 ? 6.915 -4.418 5.421 1.00 88.62 126 LEU A N 1
ATOM 973 C CA . LEU A 1 126 ? 7.414 -3.151 5.959 1.00 88.62 126 LEU A CA 1
ATOM 974 C C . LEU A 1 126 ? 8.251 -2.373 4.940 1.00 88.62 126 LEU A C 1
ATOM 976 O O . LEU A 1 126 ? 8.119 -1.156 4.831 1.00 88.62 126 LEU A O 1
ATOM 980 N N . ILE A 1 127 ? 9.085 -3.066 4.154 1.00 85.69 127 ILE A N 1
ATOM 981 C CA . ILE A 1 127 ? 9.840 -2.424 3.071 1.00 85.69 127 ILE A CA 1
ATOM 982 C C . ILE A 1 127 ? 8.877 -1.923 1.987 1.00 85.69 127 ILE A C 1
ATOM 984 O O . ILE A 1 127 ? 9.090 -0.835 1.460 1.00 85.69 127 ILE A O 1
ATOM 988 N N . SER A 1 128 ? 7.842 -2.686 1.613 1.00 82.19 128 SER A N 1
ATOM 989 C CA . SER A 1 128 ? 6.845 -2.195 0.646 1.00 82.19 128 SER A CA 1
ATOM 990 C C . SER A 1 128 ? 6.010 -1.033 1.170 1.00 82.19 128 SER A C 1
ATOM 992 O O . SER A 1 128 ? 5.602 -0.217 0.363 1.00 82.19 128 SER A O 1
ATOM 994 N N . GLN A 1 129 ? 5.807 -0.915 2.482 1.00 83.94 129 GLN A N 1
ATOM 995 C CA . GLN A 1 129 ? 5.133 0.220 3.125 1.00 83.94 129 GLN A CA 1
ATOM 996 C C . GLN A 1 129 ? 6.072 1.407 3.395 1.00 83.94 129 GLN A C 1
ATOM 998 O O . GLN A 1 129 ? 5.673 2.371 4.033 1.00 83.94 129 GLN A O 1
ATOM 1003 N N . GLY A 1 130 ? 7.336 1.347 2.955 1.00 83.38 130 GLY A N 1
ATOM 1004 C CA . GLY A 1 130 ? 8.274 2.462 3.113 1.00 83.38 130 GLY A CA 1
ATOM 1005 C C . GLY A 1 130 ? 8.696 2.725 4.560 1.00 83.38 130 GLY A C 1
ATOM 1006 O O . GLY A 1 130 ? 9.302 3.754 4.842 1.00 83.38 130 GLY A O 1
ATOM 1007 N N . ARG A 1 131 ? 8.421 1.804 5.492 1.00 85.38 131 ARG A N 1
ATOM 1008 C CA . ARG A 1 131 ? 8.756 1.987 6.908 1.00 85.38 131 ARG A CA 1
ATOM 1009 C C . ARG A 1 131 ? 10.242 1.757 7.124 1.00 85.38 131 ARG A C 1
ATOM 1011 O O . ARG A 1 131 ? 10.730 0.640 6.942 1.00 85.38 131 ARG A O 1
ATOM 1018 N N . GLU A 1 132 ? 10.973 2.797 7.518 1.00 81.88 132 GLU A N 1
ATOM 1019 C CA . GLU A 1 132 ? 12.425 2.736 7.722 1.00 81.88 132 GLU A CA 1
ATOM 1020 C C . GLU A 1 132 ? 12.832 1.983 8.985 1.00 81.88 132 GLU A C 1
ATOM 1022 O O . GLU A 1 132 ? 13.736 1.157 8.914 1.00 81.88 132 GLU A O 1
ATOM 1027 N N . ASN A 1 133 ? 12.124 2.188 10.091 1.00 87.31 133 ASN A N 1
ATOM 1028 C CA . ASN A 1 133 ? 12.337 1.499 11.359 1.00 87.31 133 ASN A CA 1
ATOM 1029 C C . ASN A 1 133 ? 10.981 1.203 12.007 1.00 87.31 133 ASN A C 1
ATOM 1031 O O . ASN A 1 133 ? 9.993 1.884 11.728 1.00 87.31 133 ASN A O 1
ATOM 1035 N N . VAL A 1 134 ? 10.948 0.191 12.869 1.00 92.88 134 VAL A N 1
ATOM 1036 C CA . VAL A 1 134 ? 9.786 -0.156 13.699 1.00 92.88 134 VAL A CA 1
ATOM 1037 C C . VAL A 1 134 ? 10.246 -0.456 15.120 1.00 92.88 134 VAL A C 1
ATOM 1039 O O . VAL A 1 134 ? 11.403 -0.840 15.313 1.00 92.88 134 VAL A O 1
ATOM 1042 N N . SER A 1 135 ? 9.363 -0.298 16.103 1.00 93.75 135 SER A N 1
ATOM 1043 C CA . SER A 1 135 ? 9.667 -0.640 17.492 1.00 93.75 135 SER A CA 1
ATOM 1044 C C . SER A 1 135 ? 9.883 -2.150 17.662 1.00 93.75 135 SER A C 1
ATOM 1046 O O . SER A 1 135 ? 9.313 -2.985 16.949 1.00 93.75 135 SER A O 1
ATOM 1048 N N . THR A 1 136 ? 10.735 -2.519 18.617 1.00 93.94 136 THR A N 1
ATOM 1049 C CA . THR A 1 136 ? 11.009 -3.918 18.975 1.00 93.94 136 THR A CA 1
ATOM 1050 C C . THR A 1 136 ? 9.751 -4.613 19.481 1.00 93.94 136 THR A C 1
ATOM 1052 O O . THR A 1 136 ? 9.462 -5.735 19.060 1.00 93.94 136 THR A O 1
ATOM 1055 N N . ALA A 1 137 ? 8.983 -3.928 20.332 1.00 92.25 137 ALA A N 1
ATOM 1056 C CA . ALA A 1 137 ? 7.744 -4.444 20.896 1.00 92.25 137 ALA A CA 1
ATOM 1057 C C . ALA A 1 137 ? 6.709 -4.753 19.806 1.00 92.25 137 ALA A C 1
ATOM 1059 O O . ALA A 1 137 ? 6.174 -5.865 19.779 1.00 92.25 137 ALA A O 1
ATOM 1060 N N . TRP A 1 138 ? 6.477 -3.815 18.878 1.00 93.88 138 TRP A N 1
ATOM 1061 C CA . TRP A 1 138 ? 5.522 -4.016 17.789 1.00 93.88 138 TRP A CA 1
ATOM 1062 C C . TRP A 1 138 ? 5.970 -5.122 16.838 1.00 93.88 138 TRP A C 1
ATOM 1064 O O . TRP A 1 138 ? 5.168 -5.980 16.491 1.00 93.88 138 TRP A O 1
ATOM 1074 N N . PHE A 1 139 ? 7.252 -5.169 16.450 1.00 95.00 139 PHE A N 1
ATOM 1075 C CA . PHE A 1 139 ? 7.713 -6.192 15.507 1.00 95.00 139 PHE A CA 1
ATOM 1076 C C . PHE A 1 139 ? 7.567 -7.612 16.070 1.00 95.00 139 PHE A C 1
ATOM 1078 O O . PHE A 1 139 ? 7.135 -8.512 15.354 1.00 95.00 139 PHE A O 1
ATOM 1085 N N . ALA A 1 140 ? 7.880 -7.813 17.355 1.00 93.69 140 ALA A N 1
ATOM 1086 C CA . ALA A 1 140 ? 7.662 -9.096 18.019 1.00 93.69 140 ALA A CA 1
ATOM 1087 C C . ALA A 1 140 ? 6.167 -9.447 18.095 1.00 93.69 140 ALA A C 1
ATOM 1089 O O . ALA A 1 140 ? 5.777 -10.550 17.718 1.00 93.69 140 ALA A O 1
ATOM 1090 N N . TRP A 1 141 ? 5.330 -8.489 18.513 1.00 94.50 141 TRP A N 1
ATOM 1091 C CA . TRP A 1 141 ? 3.876 -8.658 18.564 1.00 94.50 141 TRP A CA 1
ATOM 1092 C C . TRP A 1 141 ? 3.293 -9.034 17.194 1.00 94.50 141 TRP A C 1
ATOM 1094 O O . TRP A 1 141 ? 2.535 -9.994 17.099 1.00 94.50 141 TRP A O 1
ATOM 1104 N N . PHE A 1 142 ? 3.704 -8.344 16.127 1.00 93.62 142 PHE A N 1
ATOM 1105 C CA . PHE A 1 142 ? 3.204 -8.570 14.770 1.00 93.62 142 PHE A CA 1
ATOM 1106 C C . PHE A 1 142 ? 3.583 -9.958 14.246 1.00 93.62 142 PHE A C 1
ATOM 1108 O O . PHE A 1 142 ? 2.775 -10.630 13.611 1.00 93.62 142 PHE A O 1
ATOM 1115 N N . VAL A 1 143 ? 4.802 -10.425 14.542 1.00 94.31 143 VAL A N 1
ATOM 1116 C CA . VAL A 1 143 ? 5.229 -11.786 14.187 1.00 94.31 143 VAL A CA 1
ATOM 1117 C C . VAL A 1 143 ? 4.402 -12.836 14.928 1.00 94.31 143 VAL A C 1
ATOM 1119 O O . VAL A 1 143 ? 3.969 -13.799 14.300 1.00 94.31 143 VAL A O 1
ATOM 1122 N N . ASP A 1 144 ? 4.154 -12.658 16.225 1.00 93.56 144 ASP A N 1
ATOM 1123 C CA . ASP A 1 144 ? 3.339 -13.592 17.009 1.00 93.56 144 ASP A CA 1
ATOM 1124 C C . ASP A 1 144 ? 1.876 -13.609 16.535 1.00 93.56 144 ASP A C 1
ATOM 1126 O O . ASP A 1 144 ? 1.293 -14.685 16.384 1.00 93.56 144 ASP A O 1
ATOM 1130 N N . PHE A 1 145 ? 1.310 -12.438 16.226 1.00 92.88 145 PHE A N 1
ATOM 1131 C CA . PHE A 1 145 ? -0.019 -12.291 15.628 1.00 92.88 145 PHE A CA 1
ATOM 1132 C C . PHE A 1 145 ? -0.127 -13.046 14.292 1.00 92.88 145 PHE A C 1
ATOM 1134 O O . PHE A 1 145 ? -1.024 -13.865 14.105 1.00 92.88 145 PHE A O 1
ATOM 1141 N N . GLU A 1 146 ? 0.841 -12.863 13.392 1.00 92.81 146 GLU A N 1
ATOM 1142 C CA . GLU A 1 146 ? 0.905 -13.559 12.100 1.00 92.81 146 GLU A CA 1
ATOM 1143 C C . GLU A 1 146 ? 1.043 -15.081 12.231 1.00 92.81 146 GLU A C 1
ATOM 1145 O O . GLU A 1 146 ? 0.578 -15.842 11.374 1.00 92.81 146 GLU A O 1
ATOM 1150 N N . ILE A 1 147 ? 1.730 -15.551 13.275 1.00 93.12 147 ILE A N 1
ATOM 1151 C CA . ILE A 1 147 ? 1.807 -16.979 13.592 1.00 93.12 147 ILE A CA 1
ATOM 1152 C C . ILE A 1 147 ? 0.450 -17.469 14.079 1.00 93.12 147 ILE A C 1
ATOM 1154 O O . ILE A 1 147 ? 0.003 -18.514 13.611 1.00 93.12 147 ILE A O 1
ATOM 1158 N N . TRP A 1 148 ? -0.189 -16.733 14.989 1.00 93.06 148 TRP A N 1
ATOM 1159 C CA . TRP A 1 148 ? -1.495 -17.073 15.539 1.00 93.06 148 TRP A CA 1
ATOM 1160 C C . TRP A 1 148 ? -2.557 -17.208 14.446 1.00 93.06 148 TRP A C 1
ATOM 1162 O O . TRP A 1 148 ? -3.229 -18.239 14.375 1.00 93.06 148 TRP A O 1
ATOM 1172 N N . ASP A 1 149 ? -2.658 -16.218 13.561 1.00 90.31 149 ASP A N 1
ATOM 1173 C CA . ASP A 1 149 ? -3.592 -16.236 12.433 1.00 90.31 149 ASP A CA 1
ATOM 1174 C C . ASP A 1 149 ? -3.305 -17.430 11.506 1.00 90.31 149 ASP A C 1
ATOM 1176 O O . ASP A 1 149 ? -4.177 -18.257 11.236 1.00 90.31 149 ASP A O 1
ATOM 1180 N N . PHE A 1 150 ? -2.032 -17.637 11.140 1.00 91.38 150 PHE A N 1
ATOM 1181 C CA . PHE A 1 150 ? -1.626 -18.765 10.297 1.00 91.38 150 PHE A CA 1
ATOM 1182 C C . PHE A 1 150 ? -1.983 -20.133 10.897 1.00 91.38 150 PHE A C 1
ATOM 1184 O O . PHE A 1 150 ? -2.432 -21.030 10.175 1.00 91.38 150 PHE A O 1
ATOM 1191 N N . ILE A 1 151 ? -1.752 -20.346 12.197 1.00 91.88 151 ILE A N 1
ATOM 1192 C CA . ILE A 1 151 ? -2.011 -21.658 12.801 1.00 91.88 151 ILE A CA 1
ATOM 1193 C C . ILE A 1 151 ? -3.509 -21.944 12.890 1.00 91.88 151 ILE A C 1
ATOM 1195 O O . ILE A 1 151 ? -3.914 -23.091 12.690 1.00 91.88 151 ILE A O 1
ATOM 1199 N N . HIS A 1 152 ? -4.333 -20.923 13.120 1.00 91.50 152 HIS A N 1
ATOM 1200 C CA . HIS A 1 152 ? -5.777 -21.094 13.131 1.00 91.50 152 HIS A CA 1
ATOM 1201 C C . HIS A 1 152 ? -6.317 -21.315 11.722 1.00 91.50 152 HIS A C 1
ATOM 1203 O O . HIS A 1 152 ? -7.030 -22.292 11.505 1.00 91.50 152 HIS A O 1
ATOM 1209 N N . GLU A 1 153 ? -5.896 -20.509 10.746 1.00 89.25 153 GLU A N 1
ATOM 1210 C CA . GLU A 1 153 ? -6.310 -20.654 9.347 1.00 89.25 153 GLU A CA 1
ATOM 1211 C C . GLU A 1 153 ? -5.992 -22.056 8.794 1.00 89.25 153 GLU A C 1
ATOM 1213 O O . GLU A 1 153 ? -6.777 -22.642 8.047 1.00 89.25 153 GLU A O 1
ATOM 1218 N N . LYS A 1 154 ? -4.834 -22.627 9.159 1.00 89.25 154 LYS A N 1
ATOM 1219 C CA . LYS A 1 154 ? -4.375 -23.913 8.609 1.00 89.25 154 LYS A CA 1
ATOM 1220 C C . LYS A 1 154 ? -4.738 -25.142 9.437 1.00 89.25 154 LYS A C 1
ATOM 1222 O O . LYS A 1 154 ? -4.822 -26.229 8.859 1.00 89.25 154 LYS A O 1
ATOM 1227 N N . PHE A 1 155 ? -4.883 -25.021 10.756 1.00 90.00 155 PHE A N 1
ATOM 1228 C CA . PHE A 1 155 ? -4.994 -26.185 11.646 1.00 90.00 155 PHE A CA 1
ATOM 1229 C C . PHE A 1 155 ? -6.218 -26.174 12.563 1.00 90.00 155 PHE A C 1
ATOM 1231 O O . PHE A 1 155 ? -6.576 -27.245 13.068 1.00 90.00 155 PHE A O 1
ATOM 1238 N N . ALA A 1 156 ? -6.893 -25.038 12.765 1.00 87.50 156 ALA A N 1
ATOM 1239 C CA . ALA A 1 156 ? -8.144 -25.041 13.514 1.00 87.50 156 ALA A CA 1
ATOM 1240 C C . ALA A 1 156 ? -9.240 -25.765 12.716 1.00 87.50 156 ALA A C 1
ATOM 1242 O O . ALA A 1 156 ? -9.354 -25.651 11.496 1.00 87.50 156 ALA A O 1
ATOM 1243 N N . LYS A 1 157 ? -10.057 -26.560 13.411 1.00 82.25 157 LYS A N 1
ATOM 1244 C CA . LYS A 1 157 ? -11.182 -27.274 12.794 1.00 82.25 157 LYS A CA 1
ATOM 1245 C C . LYS A 1 157 ? -12.434 -26.403 12.824 1.00 82.25 157 LYS A C 1
ATOM 1247 O O . LYS A 1 157 ? -12.691 -25.744 13.824 1.00 82.25 157 LYS A O 1
ATOM 1252 N N . ASN A 1 158 ? -13.246 -26.495 11.770 1.00 64.56 158 ASN A N 1
ATOM 1253 C CA . ASN A 1 158 ? -14.640 -26.034 11.726 1.00 64.56 158 ASN A CA 1
ATOM 1254 C C . ASN A 1 158 ? -14.883 -24.595 12.224 1.00 64.56 158 ASN A C 1
ATOM 1256 O O . ASN A 1 158 ? -15.824 -24.367 12.974 1.00 64.56 158 ASN A O 1
ATOM 1260 N N . GLY A 1 159 ? -14.059 -23.626 11.819 1.00 61.97 159 GLY A N 1
ATOM 1261 C CA . GLY A 1 159 ? -14.305 -22.222 12.166 1.00 61.97 159 GLY A CA 1
ATOM 1262 C C . GLY A 1 159 ? -14.014 -21.855 13.625 1.00 61.97 159 GLY A C 1
ATOM 1263 O O . GLY A 1 159 ? -14.373 -20.758 14.035 1.00 61.97 159 GLY A O 1
ATOM 1264 N N . ASN A 1 160 ? -13.319 -22.709 14.389 1.00 74.88 160 ASN A N 1
ATOM 1265 C CA . ASN A 1 160 ? -12.754 -22.357 15.700 1.00 74.88 160 ASN A CA 1
ATOM 1266 C C . ASN A 1 160 ? -11.538 -21.422 15.553 1.00 74.88 160 ASN A C 1
ATOM 1268 O O . ASN A 1 160 ? -10.458 -21.702 16.073 1.00 74.88 160 ASN A O 1
ATOM 1272 N N . HIS A 1 161 ? -11.683 -20.352 14.777 1.00 82.88 161 HIS A N 1
ATOM 1273 C CA . HIS A 1 161 ? -10.687 -19.302 14.736 1.00 82.88 161 HIS A CA 1
ATOM 1274 C C . HIS A 1 161 ? -10.831 -18.487 16.019 1.00 82.88 161 HIS A C 1
ATOM 1276 O O . HIS A 1 161 ? -11.845 -17.827 16.230 1.00 82.88 161 HIS A O 1
ATOM 1282 N N . GLU A 1 162 ? -9.844 -18.588 16.902 1.00 86.88 162 GLU A N 1
ATOM 1283 C CA . GLU A 1 162 ? -9.787 -17.757 18.096 1.00 86.88 162 GLU A CA 1
ATOM 1284 C C . GLU A 1 162 ? -9.116 -16.433 17.757 1.00 86.88 162 GLU A C 1
ATOM 1286 O O . GLU A 1 162 ? -8.101 -16.402 17.061 1.00 86.88 162 GLU A O 1
ATOM 1291 N N . THR A 1 163 ? -9.660 -15.341 18.283 1.00 86.19 163 THR A N 1
ATOM 1292 C CA . THR A 1 163 ? -9.010 -14.033 18.223 1.00 86.19 163 THR A CA 1
ATOM 1293 C C . THR A 1 163 ? -7.666 -14.086 18.939 1.00 86.19 163 THR A C 1
ATOM 1295 O O . THR A 1 163 ? -7.531 -14.733 19.980 1.00 86.19 163 THR A O 1
ATOM 1298 N N . PHE A 1 164 ? -6.671 -13.380 18.401 1.00 88.62 164 PHE A N 1
ATOM 1299 C CA . PHE A 1 164 ? -5.396 -13.227 19.086 1.00 88.62 164 PHE A CA 1
ATOM 1300 C C . PHE A 1 164 ? -5.623 -12.567 20.460 1.00 88.62 164 PHE A C 1
ATOM 1302 O O . PHE A 1 164 ? -6.171 -11.464 20.501 1.00 88.62 164 PHE A O 1
ATOM 1309 N N . PRO A 1 165 ? -5.209 -13.186 21.586 1.00 87.31 165 PRO A N 1
ATOM 1310 C CA . PRO A 1 165 ? -5.595 -12.727 22.927 1.00 87.31 165 PRO A CA 1
ATOM 1311 C C . PRO A 1 165 ? -5.183 -11.293 23.272 1.00 87.31 165 PRO A C 1
ATOM 1313 O O . PRO A 1 165 ? -5.718 -10.703 24.205 1.00 87.31 165 PRO A O 1
ATOM 1316 N N . TRP A 1 166 ? -4.222 -10.743 22.533 1.00 89.88 166 TRP A N 1
ATOM 1317 C CA . TRP A 1 166 ? -3.668 -9.408 22.740 1.00 89.88 166 TRP A CA 1
ATOM 1318 C C . TRP A 1 166 ? -3.884 -8.502 21.533 1.00 89.88 166 TRP A C 1
ATOM 1320 O O . TRP A 1 166 ? -3.049 -7.638 21.268 1.00 89.88 166 TRP A O 1
ATOM 1330 N N . ILE A 1 167 ? -4.973 -8.720 20.788 1.00 85.56 167 ILE A N 1
ATOM 1331 C CA . ILE A 1 167 ? -5.320 -7.882 19.639 1.00 85.56 167 ILE A CA 1
ATOM 1332 C C . ILE A 1 167 ? -5.474 -6.411 20.044 1.00 85.56 167 ILE A C 1
ATOM 1334 O O . ILE A 1 167 ? -4.926 -5.551 19.371 1.00 85.56 167 ILE A O 1
ATOM 1338 N N . ASP A 1 168 ? -6.100 -6.130 21.192 1.00 84.31 168 ASP A N 1
ATOM 1339 C CA . ASP A 1 168 ? -6.289 -4.771 21.724 1.00 84.31 168 ASP A CA 1
ATOM 1340 C C . ASP A 1 168 ? -5.030 -4.169 22.374 1.00 84.31 168 ASP A C 1
ATOM 1342 O O . ASP A 1 168 ? -5.050 -3.022 22.802 1.00 84.31 168 ASP A O 1
ATOM 1346 N N . LEU A 1 169 ? -3.931 -4.927 22.456 1.00 87.25 169 LEU A N 1
ATOM 1347 C CA . LEU A 1 169 ? -2.648 -4.475 23.007 1.00 87.25 169 LEU A CA 1
ATOM 1348 C C . LEU A 1 169 ? -1.574 -4.429 21.907 1.00 87.25 169 LEU A C 1
ATOM 1350 O O . LEU A 1 169 ? -0.437 -4.862 22.118 1.00 87.25 169 LEU A O 1
ATOM 1354 N N . GLU A 1 170 ? -1.947 -3.953 20.713 1.00 90.00 170 GLU A N 1
ATOM 1355 C CA . GLU A 1 170 ? -1.014 -3.682 19.612 1.00 90.00 170 GLU A CA 1
ATOM 1356 C C . GLU A 1 170 ? -0.079 -2.515 20.008 1.00 90.00 170 GLU A C 1
ATOM 1358 O O . GLU A 1 170 ? -0.559 -1.404 20.253 1.00 90.00 170 GLU A O 1
ATOM 1363 N N . PRO A 1 171 ? 1.253 -2.720 20.088 1.00 90.44 171 PRO A N 1
ATOM 1364 C CA . PRO A 1 171 ? 2.184 -1.647 20.446 1.00 90.44 171 PRO A CA 1
ATOM 1365 C C . PRO A 1 171 ? 2.292 -0.575 19.352 1.00 90.44 171 PRO A C 1
ATOM 1367 O O . PRO A 1 171 ? 1.896 -0.786 18.208 1.00 90.44 171 PRO A O 1
ATOM 1370 N N . ALA A 1 172 ? 2.897 0.573 19.657 1.00 86.88 172 ALA A N 1
ATOM 1371 C CA . ALA A 1 172 ? 3.174 1.578 18.633 1.00 86.88 172 ALA A CA 1
ATOM 1372 C C . ALA A 1 172 ? 4.177 1.058 17.586 1.00 86.88 172 ALA A C 1
ATOM 1374 O O . ALA A 1 172 ? 5.254 0.551 17.919 1.00 86.88 172 ALA A O 1
ATOM 1375 N N . VAL A 1 173 ? 3.846 1.221 16.299 1.00 88.81 173 VAL A N 1
ATOM 1376 C CA . VAL A 1 173 ? 4.717 0.803 15.185 1.00 88.81 173 VAL A CA 1
ATOM 1377 C C . VAL A 1 173 ? 6.025 1.592 15.190 1.00 88.81 173 VAL A C 1
ATOM 1379 O O . VAL A 1 173 ? 7.098 1.027 14.973 1.00 88.81 173 VAL A O 1
ATOM 1382 N N . LYS A 1 174 ? 5.943 2.909 15.407 1.00 87.50 174 LYS A N 1
ATOM 1383 C CA . LYS A 1 174 ? 7.093 3.814 15.394 1.00 87.50 174 LYS A CA 1
ATOM 1384 C C . LYS A 1 174 ? 7.860 3.685 16.718 1.00 87.50 174 LYS A C 1
ATOM 1386 O O . LYS A 1 174 ? 7.225 3.707 17.766 1.00 87.50 174 LYS A O 1
ATOM 1391 N N . PRO A 1 175 ? 9.196 3.549 16.690 1.00 88.25 175 PRO A N 1
ATOM 1392 C CA . PRO A 1 175 ? 9.988 3.572 17.915 1.00 88.25 175 PRO A CA 1
ATOM 1393 C C . PRO A 1 175 ? 9.958 4.972 18.546 1.00 88.25 175 PRO A C 1
ATOM 1395 O O . PRO A 1 175 ? 10.015 5.971 17.823 1.00 88.25 175 PRO A O 1
ATOM 1398 N N . GLU A 1 176 ? 9.882 5.038 19.874 1.00 86.44 176 GLU A N 1
ATOM 1399 C CA . GLU A 1 176 ? 9.933 6.302 20.623 1.00 86.44 176 GLU A CA 1
ATOM 1400 C C . GLU A 1 176 ? 11.361 6.840 20.694 1.00 86.44 176 GLU A C 1
ATOM 1402 O O . GLU A 1 176 ? 11.600 8.028 20.473 1.00 86.44 176 GLU A O 1
ATOM 1407 N N . THR A 1 177 ? 12.319 5.940 20.921 1.00 88.12 177 THR A N 1
ATOM 1408 C CA . THR A 1 177 ? 13.752 6.233 20.915 1.00 88.12 177 THR A CA 1
ATOM 1409 C C . THR A 1 177 ? 14.496 5.388 19.873 1.00 88.12 177 THR A C 1
ATOM 1411 O O . THR A 1 177 ? 14.017 4.324 19.467 1.00 88.12 177 THR A O 1
ATOM 1414 N N . PRO A 1 178 ? 15.680 5.818 19.397 1.00 88.50 178 PRO A N 1
ATOM 1415 C CA . PRO A 1 178 ? 16.520 4.997 18.523 1.00 88.50 178 PRO A CA 1
ATOM 1416 C C . PRO A 1 178 ? 16.849 3.614 19.106 1.00 88.50 178 PRO A C 1
ATOM 1418 O O . PRO A 1 178 ? 16.990 2.652 18.351 1.00 88.50 178 PRO A O 1
ATOM 1421 N N . GLU A 1 179 ? 16.951 3.507 20.430 1.00 90.00 179 GLU A N 1
ATOM 1422 C CA . GLU A 1 179 ? 17.237 2.274 21.161 1.00 90.00 179 GLU A CA 1
ATOM 1423 C C . GLU A 1 179 ? 16.074 1.272 21.104 1.00 90.00 179 GLU A C 1
ATOM 1425 O O . GLU A 1 179 ? 16.308 0.061 21.107 1.00 90.00 179 GLU A O 1
ATOM 1430 N N . ASP A 1 180 ? 14.836 1.757 20.969 1.00 90.50 180 ASP A N 1
ATOM 1431 C CA . ASP A 1 180 ? 13.642 0.913 20.850 1.00 90.50 180 ASP A CA 1
ATOM 1432 C C . ASP A 1 180 ? 13.497 0.286 19.461 1.00 90.50 180 ASP A C 1
ATOM 1434 O O . ASP A 1 180 ? 12.695 -0.638 19.268 1.00 90.50 180 ASP A O 1
ATOM 1438 N N . ALA A 1 181 ? 14.253 0.770 18.471 1.00 93.06 181 ALA A N 1
ATOM 1439 C CA . ALA A 1 181 ? 14.189 0.271 17.108 1.00 93.06 181 ALA A CA 1
ATOM 1440 C C . ALA A 1 181 ? 14.599 -1.209 17.031 1.00 93.06 181 ALA A C 1
ATOM 1442 O O . ALA A 1 181 ? 15.633 -1.639 17.542 1.00 93.06 181 ALA A O 1
ATOM 1443 N N . SER A 1 182 ? 13.793 -2.005 16.328 1.00 95.44 182 SER A N 1
ATOM 1444 C CA . SER A 1 182 ? 13.998 -3.447 16.218 1.00 95.44 182 SER A CA 1
ATOM 1445 C C . SER A 1 182 ? 15.276 -3.787 15.454 1.00 95.44 182 SER A C 1
ATOM 1447 O O . SER A 1 182 ? 15.317 -3.781 14.220 1.00 95.44 182 SER A O 1
ATOM 1449 N N . THR A 1 183 ? 16.314 -4.182 16.192 1.00 93.81 183 THR A N 1
ATOM 1450 C CA . THR A 1 183 ? 17.558 -4.723 15.619 1.00 93.81 183 THR A CA 1
ATOM 1451 C C . THR A 1 183 ? 17.298 -5.980 14.787 1.00 93.81 183 THR A C 1
ATOM 1453 O O . THR A 1 183 ? 17.926 -6.177 13.746 1.00 93.81 183 THR A O 1
ATOM 1456 N N . TRP A 1 184 ? 16.320 -6.797 15.195 1.00 92.81 184 TRP A N 1
ATOM 1457 C CA . TRP A 1 184 ? 15.892 -7.985 14.460 1.00 92.81 184 TRP A CA 1
ATOM 1458 C C . TRP A 1 184 ? 15.292 -7.630 13.094 1.00 92.81 184 TRP A C 1
ATOM 1460 O O . TRP A 1 184 ? 15.724 -8.175 12.074 1.00 92.81 184 TRP A O 1
ATOM 1470 N N . CYS A 1 185 ? 14.348 -6.684 13.057 1.00 93.94 185 CYS A N 1
ATOM 1471 C CA . CYS A 1 185 ? 13.770 -6.193 11.809 1.00 93.94 185 CYS A CA 1
ATOM 1472 C C . CYS A 1 185 ? 14.851 -5.576 10.913 1.00 93.94 185 CYS A C 1
ATOM 1474 O O . CYS A 1 185 ? 14.952 -5.930 9.739 1.00 93.94 185 CYS A O 1
ATOM 1476 N N . ASN A 1 186 ? 15.712 -4.723 11.471 1.00 92.12 186 ASN A N 1
ATOM 1477 C CA . ASN A 1 186 ? 16.749 -4.023 10.715 1.00 92.12 186 ASN A CA 1
ATOM 1478 C C . ASN A 1 186 ? 17.778 -4.981 10.102 1.00 92.12 186 ASN A C 1
ATOM 1480 O O . ASN A 1 186 ? 18.044 -4.899 8.904 1.00 92.12 186 ASN A O 1
ATOM 1484 N N . GLY A 1 187 ? 18.259 -5.973 10.858 1.00 91.75 187 GLY A N 1
ATOM 1485 C CA . GLY A 1 187 ? 19.169 -6.990 10.322 1.00 91.75 18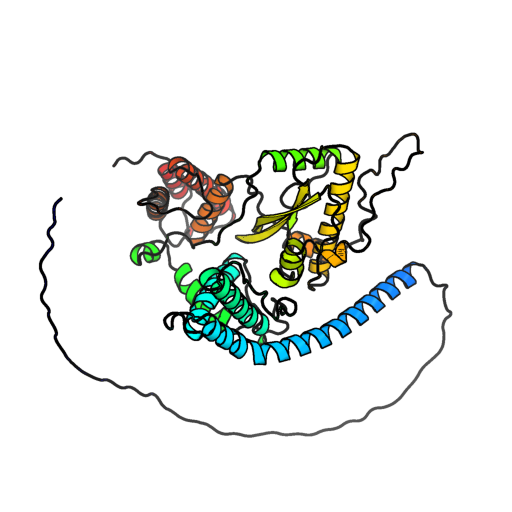7 GLY A CA 1
ATOM 1486 C C . GLY A 1 187 ? 18.550 -7.811 9.182 1.00 91.75 187 GLY A C 1
ATOM 1487 O O . GLY A 1 187 ? 19.209 -8.100 8.180 1.00 91.75 187 GLY A O 1
ATOM 1488 N N . LEU A 1 188 ? 17.260 -8.152 9.284 1.00 91.88 188 LEU A N 1
ATOM 1489 C CA . LEU A 1 188 ? 16.534 -8.826 8.203 1.00 91.88 188 LEU A CA 1
ATOM 1490 C C . LEU A 1 188 ? 16.315 -7.908 6.996 1.00 91.88 188 LEU A C 1
ATOM 1492 O O . LEU A 1 188 ? 16.469 -8.353 5.856 1.00 91.88 188 LEU A O 1
ATOM 1496 N N . LYS A 1 189 ? 15.978 -6.635 7.223 1.00 90.12 189 LYS A N 1
ATOM 1497 C CA . LYS A 1 189 ? 15.822 -5.635 6.164 1.00 90.12 189 LYS A CA 1
ATOM 1498 C C . LYS A 1 189 ? 17.107 -5.468 5.382 1.00 90.12 189 LYS A C 1
ATOM 1500 O O . LYS A 1 189 ? 17.044 -5.484 4.159 1.00 90.12 189 LYS A O 1
ATOM 1505 N N . ASP A 1 190 ? 18.250 -5.376 6.047 1.00 88.62 190 ASP A N 1
ATOM 1506 C CA . ASP A 1 190 ? 19.545 -5.247 5.382 1.00 88.62 190 ASP A CA 1
ATOM 1507 C C . ASP A 1 190 ? 19.859 -6.474 4.526 1.00 88.62 190 ASP A C 1
ATOM 1509 O O . ASP A 1 190 ? 20.228 -6.335 3.359 1.00 88.62 190 ASP A O 1
A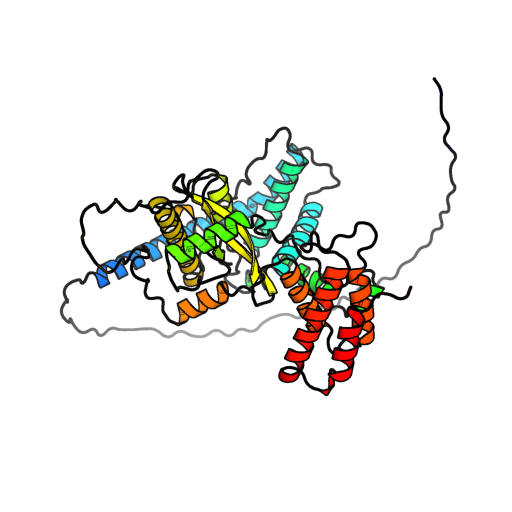TOM 1513 N N . ALA A 1 191 ? 19.604 -7.680 5.038 1.00 86.50 191 ALA A N 1
ATOM 1514 C CA . ALA A 1 191 ? 19.766 -8.912 4.265 1.00 86.50 191 ALA A CA 1
ATOM 1515 C C . ALA A 1 191 ? 18.843 -8.966 3.031 1.00 86.50 191 ALA A C 1
ATOM 1517 O O . ALA A 1 191 ? 19.216 -9.501 1.983 1.00 86.50 191 ALA A O 1
ATOM 1518 N N . VAL A 1 192 ? 17.629 -8.420 3.139 1.00 83.44 192 VAL A N 1
ATOM 1519 C CA . VAL A 1 192 ? 16.671 -8.322 2.031 1.00 83.44 192 VAL A CA 1
ATOM 1520 C C . VAL A 1 192 ? 17.096 -7.241 1.029 1.00 83.44 192 VAL A C 1
ATOM 1522 O O . VAL A 1 192 ? 17.123 -7.498 -0.175 1.00 83.44 192 VAL A O 1
ATOM 1525 N N . LYS A 1 193 ? 17.501 -6.063 1.511 1.00 81.75 193 LYS A N 1
ATOM 1526 C CA . LYS A 1 193 ? 18.015 -4.946 0.711 1.00 81.75 193 LYS A CA 1
ATOM 1527 C C . LYS A 1 193 ? 19.245 -5.365 -0.093 1.00 81.75 193 LYS A C 1
ATOM 1529 O O . LYS A 1 193 ? 19.260 -5.160 -1.301 1.00 81.75 193 LYS A O 1
ATOM 1534 N N . GLN A 1 194 ? 20.219 -6.036 0.522 1.00 82.50 194 GLN A N 1
ATOM 1535 C CA . GLN A 1 194 ? 21.415 -6.542 -0.168 1.00 82.50 194 GLN A CA 1
ATOM 1536 C C . GLN A 1 194 ? 21.081 -7.420 -1.379 1.00 82.50 194 GLN A C 1
ATOM 1538 O O . GLN A 1 194 ? 21.808 -7.405 -2.365 1.00 82.50 194 GLN A O 1
ATOM 1543 N N . ARG A 1 195 ? 19.967 -8.162 -1.339 1.00 79.19 195 ARG A N 1
ATOM 1544 C CA . ARG A 1 195 ? 19.505 -8.947 -2.490 1.00 79.19 195 ARG A CA 1
ATOM 1545 C C . ARG A 1 195 ? 18.828 -8.087 -3.550 1.00 79.19 195 ARG A C 1
ATOM 1547 O O . ARG A 1 195 ? 18.945 -8.410 -4.726 1.00 79.19 195 ARG A O 1
ATOM 1554 N N . TYR A 1 196 ? 18.089 -7.046 -3.158 1.00 75.06 196 TYR A N 1
ATOM 1555 C CA . TYR A 1 196 ? 17.314 -6.205 -4.078 1.00 75.06 196 TYR A CA 1
ATOM 1556 C C . TYR A 1 196 ? 18.106 -5.082 -4.745 1.00 75.06 196 TYR A C 1
ATOM 1558 O O . TYR A 1 196 ? 17.753 -4.714 -5.857 1.00 75.06 196 TYR A O 1
ATOM 1566 N N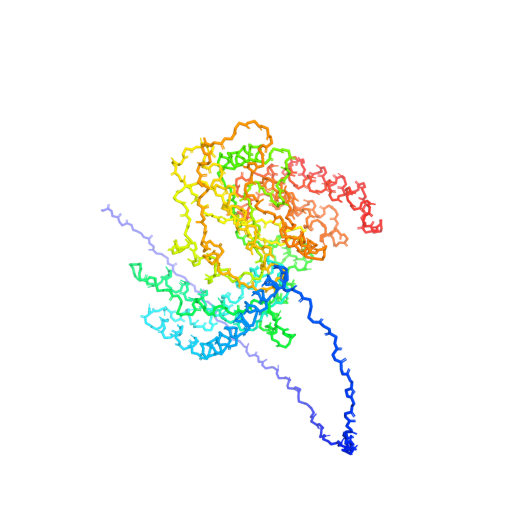 . TYR A 1 197 ? 19.191 -4.603 -4.138 1.00 81.25 197 TYR A N 1
ATOM 1567 C CA . TYR A 1 197 ? 20.040 -3.551 -4.714 1.00 81.25 197 TYR A CA 1
ATOM 1568 C C . TYR A 1 197 ? 21.146 -4.070 -5.651 1.00 81.25 197 TYR A C 1
ATOM 1570 O O . TYR A 1 197 ? 21.989 -3.289 -6.086 1.00 81.25 197 TYR A O 1
ATOM 1578 N N . LEU A 1 198 ? 21.162 -5.369 -5.968 1.00 86.62 198 LEU A N 1
ATOM 1579 C CA . LEU A 1 198 ? 22.050 -5.907 -7.002 1.00 86.62 198 LEU A CA 1
ATOM 1580 C C . LEU A 1 198 ? 21.656 -5.354 -8.386 1.00 86.62 198 LEU A C 1
ATOM 1582 O O . LEU A 1 198 ? 20.456 -5.324 -8.670 1.00 86.62 198 LEU A O 1
ATOM 1586 N N . PRO A 1 199 ? 22.622 -4.998 -9.258 1.00 88.88 199 PRO A N 1
ATOM 1587 C CA . PRO A 1 199 ? 22.338 -4.596 -10.638 1.00 88.88 199 PRO A CA 1
ATOM 1588 C C . PRO A 1 199 ? 21.530 -5.654 -11.394 1.00 88.88 199 PRO A C 1
ATOM 1590 O O . PRO A 1 199 ? 21.694 -6.857 -11.156 1.00 88.88 199 PRO A O 1
ATOM 1593 N N . ALA A 1 200 ? 20.686 -5.240 -12.339 1.00 90.38 200 ALA A N 1
ATOM 1594 C CA . ALA A 1 200 ? 19.724 -6.139 -12.976 1.00 90.38 200 ALA A CA 1
ATOM 1595 C C . ALA A 1 200 ? 20.362 -7.344 -13.695 1.00 90.38 200 ALA A C 1
ATOM 1597 O O . ALA A 1 200 ? 19.826 -8.454 -13.633 1.00 90.38 200 ALA A O 1
ATOM 1598 N N . LEU A 1 201 ? 21.537 -7.171 -14.307 1.00 91.06 201 LEU A N 1
ATOM 1599 C CA . LEU A 1 201 ? 22.281 -8.273 -14.932 1.00 91.06 201 LEU A CA 1
ATOM 1600 C C . LEU A 1 201 ? 22.771 -9.314 -13.909 1.00 91.06 201 LEU A C 1
ATOM 1602 O O . LEU A 1 201 ? 22.669 -10.519 -14.150 1.00 91.06 201 LEU A O 1
ATOM 1606 N N . GLU A 1 202 ? 23.247 -8.872 -12.741 1.00 90.69 202 GLU A N 1
ATOM 1607 C CA . GLU A 1 202 ? 23.642 -9.756 -11.634 1.00 90.69 202 GLU A CA 1
ATOM 1608 C C . GLU A 1 202 ? 22.420 -10.516 -11.099 1.00 90.69 202 GLU A C 1
ATOM 1610 O O . GLU A 1 202 ? 22.482 -11.726 -10.872 1.00 90.69 202 GLU A O 1
ATOM 1615 N N . ARG A 1 203 ? 21.275 -9.828 -10.967 1.00 89.44 203 ARG A N 1
ATOM 1616 C CA . ARG A 1 203 ? 20.002 -10.449 -10.568 1.00 89.44 203 ARG A CA 1
ATOM 1617 C C . ARG A 1 203 ? 19.598 -11.556 -11.536 1.00 89.44 203 ARG A C 1
ATOM 1619 O O . ARG A 1 203 ? 19.323 -12.667 -11.083 1.00 89.44 203 ARG A O 1
ATOM 1626 N N . LYS A 1 204 ? 19.627 -11.280 -12.847 1.00 87.56 204 LYS A N 1
ATOM 1627 C CA . LYS A 1 204 ? 19.330 -12.267 -13.896 1.00 87.56 204 LYS A CA 1
ATOM 1628 C C . LYS A 1 204 ? 20.278 -13.464 -13.813 1.00 87.56 204 LYS A C 1
ATOM 1630 O O . LYS A 1 204 ? 19.818 -14.602 -13.799 1.00 87.56 204 LYS A O 1
ATOM 1635 N N . ARG A 1 205 ? 21.586 -13.228 -13.665 1.00 90.12 205 ARG A N 1
ATOM 1636 C CA . ARG A 1 205 ? 22.595 -14.293 -13.510 1.00 90.12 205 ARG A CA 1
ATOM 1637 C C . ARG A 1 205 ? 22.340 -15.185 -12.287 1.00 90.12 205 ARG A C 1
ATOM 1639 O O . ARG A 1 205 ? 22.610 -16.381 -12.341 1.00 90.12 205 ARG A O 1
ATOM 1646 N N . LEU A 1 206 ? 21.846 -14.616 -11.189 1.00 88.88 206 LEU A N 1
ATOM 1647 C CA . LEU A 1 206 ? 21.530 -15.337 -9.950 1.00 88.88 206 LEU A CA 1
ATOM 1648 C C . LEU A 1 206 ? 20.121 -15.959 -9.940 1.00 88.88 206 LEU A C 1
ATOM 1650 O O . LEU A 1 206 ? 19.744 -16.578 -8.945 1.00 88.88 206 LEU A O 1
ATOM 1654 N N . GLY A 1 207 ? 19.347 -15.811 -11.020 1.00 85.81 207 GLY A N 1
ATOM 1655 C CA . GLY A 1 207 ? 17.979 -16.323 -11.112 1.00 85.81 207 GLY A CA 1
ATOM 1656 C C . GLY A 1 207 ? 16.985 -15.586 -10.209 1.00 85.81 207 GLY A C 1
ATOM 1657 O O . GLY A 1 207 ? 15.983 -16.164 -9.792 1.00 85.81 207 GLY A O 1
ATOM 1658 N N . PHE A 1 208 ? 17.262 -14.328 -9.855 1.00 84.31 208 PHE A N 1
ATOM 1659 C CA . PHE A 1 208 ? 16.304 -13.478 -9.150 1.00 84.31 208 PHE A CA 1
ATOM 1660 C C . PHE A 1 208 ? 15.346 -12.797 -10.130 1.00 84.31 208 PHE A C 1
ATOM 1662 O O . PHE A 1 208 ? 15.692 -12.543 -11.282 1.00 84.31 208 PHE A O 1
ATOM 1669 N N . SER A 1 209 ? 14.147 -12.455 -9.650 1.00 85.19 209 SER A N 1
ATOM 1670 C CA . SER A 1 209 ? 13.180 -11.665 -10.417 1.00 85.19 209 SER A CA 1
ATOM 1671 C C . SER A 1 209 ? 13.796 -10.338 -10.860 1.00 85.19 209 SER A C 1
ATOM 1673 O O . SER A 1 209 ? 14.548 -9.728 -10.096 1.00 85.19 209 SER A O 1
ATOM 1675 N N . LEU A 1 210 ? 13.462 -9.858 -12.061 1.00 87.19 210 LEU A N 1
ATOM 1676 C CA . LEU A 1 210 ? 14.005 -8.592 -12.563 1.00 87.19 210 LEU A CA 1
ATOM 1677 C C . LEU A 1 210 ? 13.698 -7.440 -11.598 1.00 87.19 210 LEU A C 1
ATOM 1679 O O . LEU A 1 210 ? 14.604 -6.795 -11.073 1.00 87.19 210 LEU A O 1
ATOM 1683 N N . MET A 1 211 ? 12.411 -7.263 -11.306 1.00 86.56 211 MET A N 1
ATOM 1684 C CA . MET A 1 211 ? 11.904 -6.272 -10.365 1.00 86.56 211 MET A CA 1
ATOM 1685 C C . MET A 1 211 ? 11.707 -6.885 -8.979 1.00 86.56 211 MET A C 1
ATOM 1687 O O . MET A 1 211 ? 11.570 -8.106 -8.816 1.00 86.56 211 MET A O 1
ATOM 1691 N N . LYS A 1 212 ? 11.685 -6.025 -7.961 1.00 79.75 212 LYS A N 1
ATOM 1692 C CA . LYS A 1 212 ? 11.377 -6.419 -6.588 1.00 79.75 212 LYS A CA 1
ATOM 1693 C C . LYS A 1 212 ? 9.963 -7.039 -6.533 1.00 79.75 212 LYS A C 1
ATOM 1695 O O . LYS A 1 212 ? 9.036 -6.461 -7.104 1.00 79.75 212 LYS A O 1
ATOM 1700 N N . PRO A 1 213 ? 9.777 -8.195 -5.868 1.00 77.00 213 PRO A N 1
ATOM 1701 C CA . PRO A 1 213 ? 8.450 -8.713 -5.555 1.00 77.00 213 PRO A CA 1
ATOM 1702 C C . PRO A 1 213 ? 7.680 -7.719 -4.681 1.00 77.00 213 PRO A C 1
ATOM 1704 O O . PRO A 1 213 ? 8.241 -7.158 -3.735 1.00 77.00 213 PRO A O 1
ATOM 1707 N N . GLU A 1 214 ? 6.408 -7.516 -4.989 1.00 78.44 214 GLU A N 1
ATOM 1708 C CA . GLU A 1 214 ? 5.518 -6.608 -4.263 1.00 78.44 214 GLU A CA 1
ATOM 1709 C C . GLU A 1 214 ? 4.441 -7.416 -3.542 1.00 78.44 214 GLU A C 1
ATOM 1711 O O . GLU A 1 214 ? 4.092 -8.492 -4.017 1.00 78.44 214 GLU A O 1
ATOM 1716 N N . PRO A 1 215 ? 3.920 -6.959 -2.392 1.00 79.75 215 PRO A N 1
ATOM 1717 C CA . PRO A 1 215 ? 2.726 -7.570 -1.819 1.00 79.75 215 PRO A CA 1
ATOM 1718 C C . PRO A 1 215 ? 1.509 -7.308 -2.720 1.00 79.75 215 PRO A C 1
ATOM 1720 O O . PRO A 1 215 ? 1.575 -6.531 -3.674 1.00 79.75 215 PRO A O 1
ATOM 1723 N N . LEU A 1 216 ? 0.385 -7.960 -2.421 1.00 82.75 216 LEU A N 1
ATOM 1724 C CA . LEU A 1 216 ? -0.850 -7.761 -3.174 1.00 82.75 216 LEU A CA 1
ATOM 1725 C C . LEU A 1 216 ? -1.387 -6.348 -2.916 1.00 82.75 216 LEU A C 1
ATOM 1727 O O . LEU A 1 216 ? -1.551 -5.944 -1.766 1.00 82.75 216 LEU A O 1
ATOM 1731 N N . LEU A 1 217 ? -1.673 -5.617 -3.987 1.00 84.94 217 LEU A N 1
ATOM 1732 C CA . LEU A 1 217 ? -2.297 -4.306 -3.965 1.00 84.94 217 LEU A CA 1
ATOM 1733 C C . LEU A 1 217 ? -3.798 -4.489 -4.198 1.00 84.94 217 LEU A C 1
ATOM 1735 O O . LEU A 1 217 ? -4.237 -4.723 -5.323 1.00 84.94 217 LEU A O 1
ATOM 1739 N N . LEU A 1 218 ? -4.590 -4.394 -3.131 1.00 85.75 218 LEU A N 1
ATOM 1740 C CA . LEU A 1 218 ? -6.044 -4.528 -3.208 1.00 85.75 218 LEU A CA 1
ATOM 1741 C C . LEU A 1 218 ? -6.644 -3.343 -3.979 1.00 85.75 218 LEU A C 1
ATOM 1743 O O . LEU A 1 218 ? -6.685 -2.229 -3.472 1.00 85.75 218 LEU A O 1
ATOM 1747 N N . ARG A 1 219 ? -7.085 -3.538 -5.220 1.00 82.75 219 ARG A N 1
ATOM 1748 C CA . ARG A 1 219 ? -7.648 -2.446 -6.028 1.00 82.75 219 ARG A CA 1
ATOM 1749 C C . ARG A 1 219 ? -9.143 -2.294 -5.785 1.00 82.75 219 ARG A C 1
ATOM 1751 O O . ARG A 1 219 ? -9.824 -3.262 -5.468 1.00 82.75 219 ARG A O 1
ATOM 1758 N N . ASP A 1 220 ? -9.643 -1.083 -6.020 1.00 82.50 220 ASP A N 1
ATOM 1759 C CA . ASP A 1 220 ? -11.074 -0.918 -6.251 1.00 82.50 220 ASP A CA 1
ATOM 1760 C C . ASP A 1 220 ? -11.394 -1.441 -7.653 1.00 82.50 220 ASP A C 1
ATOM 1762 O O . ASP A 1 220 ? -10.997 -0.836 -8.653 1.00 82.50 220 ASP A O 1
ATOM 1766 N N . THR A 1 221 ? -12.030 -2.605 -7.720 1.00 74.31 221 THR A N 1
ATOM 1767 C CA . THR A 1 221 ? -12.373 -3.266 -8.982 1.00 74.31 221 THR A CA 1
ATOM 1768 C C . THR A 1 221 ? -13.791 -2.950 -9.450 1.00 74.31 221 THR A C 1
ATOM 1770 O O . THR A 1 221 ? -14.132 -3.292 -10.582 1.00 74.31 221 THR A O 1
ATOM 1773 N N . ASP A 1 222 ? -14.621 -2.309 -8.621 1.00 82.50 222 ASP A N 1
ATOM 1774 C CA . ASP A 1 222 ? -15.988 -1.954 -8.997 1.00 82.50 222 ASP A CA 1
ATOM 1775 C C . ASP A 1 222 ? -16.015 -0.572 -9.662 1.00 82.50 222 ASP A C 1
ATOM 1777 O O . ASP A 1 222 ? -16.217 0.471 -9.036 1.00 82.50 222 ASP A O 1
ATOM 1781 N N . GLY A 1 223 ? -15.805 -0.572 -10.981 1.00 81.94 223 GLY A N 1
ATOM 1782 C CA . GLY A 1 223 ? -15.817 0.652 -11.781 1.00 81.94 223 GLY A CA 1
ATOM 1783 C C . GLY A 1 223 ? -17.151 1.404 -11.738 1.00 81.94 223 GLY A C 1
ATOM 1784 O O . GLY A 1 223 ? -17.151 2.629 -11.851 1.00 81.94 223 GLY A O 1
ATOM 1785 N N . ALA A 1 224 ? -18.276 0.707 -11.540 1.00 84.00 224 ALA A N 1
ATOM 1786 C CA . ALA A 1 224 ? -19.586 1.342 -11.439 1.00 84.00 224 ALA A CA 1
ATOM 1787 C C . ALA A 1 224 ? -19.742 2.056 -10.092 1.00 84.00 224 ALA A C 1
ATOM 1789 O O . ALA A 1 224 ? -20.144 3.219 -10.059 1.00 84.00 224 ALA A O 1
ATOM 1790 N N . ALA A 1 225 ? -19.349 1.404 -8.993 1.00 85.94 225 ALA A N 1
ATOM 1791 C CA . ALA A 1 225 ? -19.330 2.033 -7.677 1.00 85.94 225 ALA A CA 1
ATOM 1792 C C . ALA A 1 225 ? -18.366 3.229 -7.633 1.00 85.94 225 ALA A C 1
ATOM 1794 O O . ALA A 1 225 ? -18.709 4.271 -7.077 1.00 85.94 225 ALA A O 1
ATOM 1795 N N . ALA A 1 226 ? -17.183 3.118 -8.246 1.00 87.00 226 ALA A N 1
ATOM 1796 C CA . ALA A 1 226 ? -16.226 4.221 -8.329 1.00 87.00 226 ALA A CA 1
ATOM 1797 C C . ALA A 1 226 ? -16.775 5.417 -9.128 1.00 87.00 226 ALA A C 1
ATOM 1799 O O . ALA A 1 226 ? -16.656 6.559 -8.682 1.00 87.00 226 ALA A O 1
ATOM 1800 N N . ALA A 1 227 ? -17.416 5.167 -10.275 1.00 89.44 227 ALA A N 1
ATOM 1801 C CA . ALA A 1 227 ? -18.049 6.213 -11.077 1.00 89.44 227 ALA A CA 1
ATOM 1802 C C . ALA A 1 227 ? -19.200 6.897 -10.322 1.00 89.44 227 ALA A C 1
ATOM 1804 O O . ALA A 1 227 ? -19.277 8.125 -10.311 1.00 89.44 227 ALA A O 1
ATOM 1805 N N . LEU A 1 228 ? -20.038 6.118 -9.627 1.00 90.94 228 LEU A N 1
ATOM 1806 C CA . LEU A 1 228 ? -21.116 6.649 -8.794 1.00 90.94 228 LEU A CA 1
ATOM 1807 C C . LEU A 1 228 ? -20.571 7.545 -7.675 1.00 90.94 228 LEU A C 1
ATOM 1809 O O . LEU A 1 228 ? -21.086 8.637 -7.460 1.00 90.94 228 LEU A O 1
ATOM 1813 N N . ARG A 1 229 ? -19.498 7.136 -6.986 1.00 92.00 229 ARG A N 1
ATOM 1814 C CA . ARG A 1 229 ? -18.858 7.980 -5.960 1.00 92.00 229 ARG A CA 1
ATOM 1815 C C . ARG A 1 229 ? -18.354 9.300 -6.539 1.00 92.00 229 ARG A C 1
ATOM 1817 O O . ARG A 1 229 ? -18.530 10.337 -5.905 1.00 92.00 229 ARG A O 1
ATOM 1824 N N . GLN A 1 230 ? -17.783 9.288 -7.743 1.00 91.75 230 GLN A N 1
ATOM 1825 C CA . GLN A 1 230 ? -17.366 10.520 -8.414 1.00 91.75 230 GLN A CA 1
ATOM 1826 C C . GLN A 1 230 ? -18.560 11.417 -8.773 1.00 91.75 230 GLN A C 1
ATOM 1828 O O . GLN A 1 230 ? -18.493 12.632 -8.596 1.00 91.75 230 GLN A O 1
ATOM 1833 N N . GLU A 1 231 ? -19.662 10.838 -9.247 1.00 92.00 231 GLU A N 1
ATOM 1834 C CA . GLU A 1 231 ? -20.893 11.579 -9.531 1.00 92.00 231 GLU A CA 1
ATOM 1835 C C . GLU A 1 231 ? -21.475 12.207 -8.257 1.00 92.00 231 GLU A C 1
ATOM 1837 O O . GLU A 1 231 ? -21.794 13.397 -8.235 1.00 92.00 231 GLU A O 1
ATOM 1842 N N . ILE A 1 232 ? -21.557 11.439 -7.167 1.00 91.69 232 ILE A N 1
ATOM 1843 C CA . ILE A 1 232 ? -22.015 11.934 -5.865 1.00 91.69 232 ILE A CA 1
ATOM 1844 C C . ILE A 1 232 ? -21.107 13.061 -5.369 1.00 91.69 232 ILE A C 1
ATOM 1846 O O . ILE A 1 232 ? -21.613 14.077 -4.897 1.00 91.69 232 ILE A O 1
ATOM 1850 N N . TRP A 1 233 ? -19.786 12.927 -5.516 1.00 92.12 233 TRP A N 1
ATOM 1851 C CA . TRP A 1 233 ? -18.836 13.969 -5.129 1.00 92.12 233 TRP A CA 1
ATOM 1852 C C . TRP A 1 233 ? -19.118 15.271 -5.870 1.00 92.12 233 TRP A C 1
ATOM 1854 O O . TRP A 1 233 ? -19.281 16.311 -5.241 1.00 92.12 233 TRP A O 1
ATOM 1864 N N . ASN A 1 234 ? -19.261 15.201 -7.193 1.00 90.75 234 ASN A N 1
ATOM 1865 C CA . ASN A 1 234 ? -19.552 16.369 -8.020 1.00 90.75 234 ASN A CA 1
ATOM 1866 C C . ASN A 1 234 ? -20.902 17.018 -7.662 1.00 90.75 234 ASN A C 1
ATOM 1868 O O . ASN A 1 234 ? -21.047 18.231 -7.798 1.00 90.75 234 ASN A O 1
ATOM 1872 N N . ASN A 1 235 ? -21.874 16.227 -7.196 1.00 87.94 235 ASN A N 1
ATOM 1873 C CA . ASN A 1 235 ? -23.177 16.718 -6.748 1.00 87.94 235 ASN A CA 1
ATOM 1874 C C . ASN A 1 235 ? -23.124 17.390 -5.366 1.00 87.94 235 ASN A C 1
ATOM 1876 O O . ASN A 1 235 ? -23.787 18.402 -5.155 1.00 87.94 235 ASN A O 1
ATOM 1880 N N . VAL A 1 236 ? -22.377 16.824 -4.415 1.00 86.44 236 VAL A N 1
ATOM 1881 C CA . VAL A 1 236 ? -22.307 17.333 -3.033 1.00 86.44 236 VAL A CA 1
ATOM 1882 C C . VAL A 1 236 ? -21.291 18.471 -2.894 1.00 86.44 236 VAL A C 1
ATOM 1884 O O . VAL A 1 236 ? -21.516 19.419 -2.144 1.00 86.44 236 VAL A O 1
ATOM 1887 N N . PHE A 1 237 ? -20.185 18.395 -3.630 1.00 85.06 237 PHE A N 1
ATOM 1888 C CA . PHE A 1 237 ? -19.054 19.318 -3.577 1.00 85.06 237 PHE A CA 1
ATOM 1889 C C . PHE A 1 237 ? -18.753 19.889 -4.975 1.00 85.06 237 PHE A C 1
ATOM 1891 O O . PHE A 1 237 ? -17.681 19.640 -5.537 1.00 85.06 237 PHE A O 1
ATOM 1898 N N . PRO A 1 238 ? -19.687 20.650 -5.574 1.00 82.88 238 PRO A N 1
ATOM 1899 C CA . PRO A 1 238 ? -19.541 21.123 -6.945 1.00 82.88 238 PRO A CA 1
ATOM 1900 C C . PRO A 1 238 ? -18.278 21.975 -7.114 1.00 82.88 238 PRO A C 1
ATOM 1902 O O . PRO A 1 238 ? -18.042 22.926 -6.370 1.00 82.88 238 PRO A O 1
ATOM 1905 N N . GLY A 1 239 ? -17.460 21.614 -8.107 1.00 81.88 239 GLY A N 1
ATOM 1906 C CA . GLY A 1 239 ? -16.221 22.320 -8.450 1.00 81.88 239 GLY A CA 1
ATOM 1907 C C . GLY A 1 239 ? -15.053 22.109 -7.482 1.00 81.88 239 GLY A C 1
ATOM 1908 O O . GLY A 1 239 ? -14.010 22.728 -7.677 1.00 81.88 239 GLY A O 1
ATOM 1909 N N . ARG A 1 240 ? -15.194 21.256 -6.458 1.00 83.00 240 ARG A N 1
ATOM 1910 C CA . ARG A 1 240 ? -14.091 20.921 -5.548 1.00 83.00 240 ARG A CA 1
ATOM 1911 C C . ARG A 1 240 ? -13.353 19.685 -6.038 1.00 83.00 240 ARG A C 1
ATOM 1913 O O . ARG A 1 240 ? -13.972 18.664 -6.335 1.00 83.00 240 ARG A O 1
ATOM 1920 N N . GLU A 1 241 ? -12.030 19.756 -6.062 1.00 81.62 241 GLU A N 1
ATOM 1921 C CA . GLU A 1 241 ? -11.202 18.562 -6.199 1.00 81.62 241 GLU A CA 1
ATOM 1922 C C . GLU A 1 241 ? -11.272 17.748 -4.905 1.00 81.62 241 GLU A C 1
ATOM 1924 O O . GLU A 1 241 ? -11.347 18.303 -3.805 1.00 81.62 241 GLU A O 1
ATOM 1929 N N . HIS A 1 242 ? -11.288 16.423 -5.027 1.00 81.12 242 HIS A N 1
ATOM 1930 C CA . HIS A 1 242 ? -11.159 15.571 -3.853 1.00 81.12 242 HIS A CA 1
ATOM 1931 C C . HIS A 1 242 ? -9.737 15.697 -3.294 1.00 81.12 242 HIS A C 1
ATOM 1933 O O . HIS A 1 242 ? -8.775 15.675 -4.066 1.00 81.12 242 HIS A O 1
ATOM 1939 N N . PRO A 1 243 ? -9.578 15.813 -1.968 1.00 70.31 243 PRO A N 1
ATOM 1940 C CA . PRO A 1 243 ? -8.300 16.196 -1.386 1.00 70.31 243 PRO A CA 1
ATOM 1941 C C . PRO A 1 243 ? -7.223 15.124 -1.595 1.00 70.31 243 PRO A C 1
ATOM 1943 O O . PRO A 1 243 ? -6.053 15.465 -1.755 1.00 70.31 243 PRO A O 1
ATOM 1946 N N . HIS A 1 244 ? -7.598 13.837 -1.650 1.00 76.81 244 HIS A N 1
ATOM 1947 C CA . HIS A 1 244 ? -6.652 12.723 -1.751 1.00 76.81 244 HIS A CA 1
ATOM 1948 C C . HIS A 1 244 ? -7.196 11.600 -2.638 1.00 76.81 244 HIS A C 1
ATOM 1950 O O . HIS A 1 244 ? -8.370 11.253 -2.548 1.00 76.81 244 HIS A O 1
ATOM 1956 N N . GLY A 1 245 ? -6.331 10.988 -3.453 1.00 77.88 245 GLY A N 1
ATOM 1957 C CA . GLY A 1 245 ? -6.643 9.769 -4.205 1.00 77.88 245 GLY A CA 1
ATOM 1958 C C . GLY A 1 245 ? -7.828 9.912 -5.163 1.00 77.88 245 GLY A C 1
ATOM 1959 O O . GLY A 1 245 ? -7.658 10.375 -6.289 1.00 77.88 245 GLY A O 1
ATOM 1960 N N . LYS A 1 246 ? -9.009 9.456 -4.728 1.00 87.56 246 LYS A N 1
ATOM 1961 C CA . LYS A 1 246 ? -10.275 9.514 -5.472 1.00 87.56 246 LYS A CA 1
ATOM 1962 C C . LYS A 1 246 ? -11.413 9.981 -4.562 1.00 87.56 246 LYS A C 1
ATOM 1964 O O . LYS A 1 246 ? -11.282 10.015 -3.340 1.00 87.56 246 LYS A O 1
ATOM 1969 N N . ALA A 1 247 ? -12.562 10.289 -5.163 1.00 90.38 247 ALA A N 1
ATOM 1970 C CA . ALA A 1 247 ? -13.775 10.659 -4.442 1.00 90.38 247 ALA A CA 1
ATOM 1971 C C . ALA A 1 247 ? -14.110 9.680 -3.296 1.00 90.38 247 ALA A C 1
ATOM 1973 O O . ALA A 1 247 ? -14.227 8.468 -3.510 1.00 90.38 247 ALA A O 1
ATOM 1974 N N . PHE A 1 248 ? -14.317 10.244 -2.100 1.00 92.12 248 PHE A N 1
ATOM 1975 C CA . PHE A 1 248 ? -14.651 9.531 -0.860 1.00 92.12 248 PHE A CA 1
ATOM 1976 C C . PHE A 1 248 ? -13.589 8.537 -0.355 1.00 92.12 248 PHE A C 1
ATOM 1978 O O . PHE A 1 248 ? -13.907 7.617 0.402 1.00 92.12 248 PHE A O 1
ATOM 1985 N N . GLU A 1 249 ? -12.325 8.725 -0.737 1.00 92.88 249 GLU A N 1
ATOM 1986 C CA . GLU A 1 249 ? -11.193 7.972 -0.193 1.00 92.88 249 GLU A CA 1
ATOM 1987 C C . GLU A 1 249 ? -10.414 8.810 0.825 1.00 92.88 249 GLU A C 1
ATOM 1989 O O . GLU A 1 249 ? -10.149 9.994 0.609 1.00 92.88 249 GLU A O 1
ATOM 1994 N N . VAL A 1 250 ? -10.023 8.182 1.933 1.00 92.88 250 VAL A N 1
ATOM 1995 C CA . VAL A 1 250 ? -9.123 8.769 2.932 1.00 92.88 250 VAL A CA 1
ATOM 1996 C C . VAL A 1 250 ? -7.952 7.821 3.133 1.00 92.88 250 VAL A C 1
ATOM 1998 O O . VAL A 1 250 ? -8.145 6.642 3.430 1.00 92.88 250 VAL A O 1
ATOM 2001 N N . ILE A 1 251 ? -6.728 8.313 2.953 1.00 93.62 251 ILE A N 1
ATOM 2002 C CA . ILE A 1 251 ? -5.528 7.518 3.223 1.00 93.62 251 ILE A CA 1
ATOM 2003 C C . ILE A 1 251 ? -5.450 7.262 4.727 1.00 93.62 251 ILE A C 1
ATOM 2005 O O . ILE A 1 251 ? -5.573 8.182 5.532 1.00 93.62 251 ILE A O 1
ATOM 2009 N N . ILE A 1 252 ? -5.269 5.999 5.103 1.00 92.94 252 ILE A N 1
ATOM 2010 C CA . ILE A 1 252 ? -5.130 5.600 6.499 1.00 92.94 252 ILE A CA 1
ATOM 2011 C C . ILE A 1 252 ? -3.722 5.999 6.961 1.00 92.94 252 ILE A C 1
ATOM 2013 O O . ILE A 1 252 ? -2.746 5.510 6.380 1.00 92.94 252 ILE A O 1
ATOM 2017 N N . PRO A 1 253 ? -3.594 6.856 7.991 1.00 91.94 253 PRO A N 1
ATOM 2018 C CA . PRO A 1 253 ? -2.294 7.313 8.465 1.00 91.94 253 PRO A CA 1
ATOM 2019 C C . PRO A 1 253 ? -1.398 6.165 8.934 1.00 91.94 253 PRO A C 1
ATOM 2021 O O . PRO A 1 253 ? -1.851 5.192 9.539 1.00 91.94 253 PRO A O 1
ATOM 2024 N N . SER A 1 254 ? -0.091 6.313 8.747 1.00 87.62 254 SER A N 1
ATOM 2025 C CA . SER A 1 254 ? 0.912 5.312 9.119 1.00 87.62 254 SER A CA 1
ATOM 2026 C C . SER A 1 254 ? 1.007 5.049 10.625 1.00 87.62 254 SER A C 1
ATOM 2028 O O . SER A 1 254 ? 1.541 4.004 11.018 1.00 87.62 254 SER A O 1
ATOM 2030 N N . ALA A 1 255 ? 0.506 5.965 11.456 1.00 87.69 255 ALA A N 1
ATOM 2031 C CA . ALA A 1 255 ? 0.430 5.821 12.907 1.00 87.69 255 ALA A CA 1
ATOM 2032 C C . ALA A 1 255 ? -0.758 4.960 13.379 1.00 87.69 255 ALA A C 1
ATOM 2034 O O . ALA A 1 255 ? -0.786 4.582 14.548 1.00 87.69 255 ALA A O 1
ATOM 2035 N N . VAL A 1 256 ? -1.712 4.626 12.500 1.00 90.00 256 VAL A N 1
ATOM 2036 C CA . VAL A 1 256 ? -2.857 3.775 12.857 1.00 90.00 256 VAL A CA 1
ATOM 2037 C C . VAL A 1 256 ? -2.399 2.356 13.189 1.00 90.00 256 VAL A C 1
ATOM 2039 O O . VAL A 1 256 ? -1.691 1.714 12.407 1.00 90.00 256 VAL A O 1
ATOM 2042 N N . LYS A 1 257 ? -2.866 1.843 14.330 1.00 88.00 257 LYS A N 1
ATOM 2043 C CA . LYS A 1 257 ? -2.798 0.428 14.704 1.00 88.00 257 LYS A CA 1
ATOM 2044 C C . LYS A 1 257 ? -3.794 -0.355 13.846 1.00 88.00 257 LYS A C 1
ATOM 2046 O O . LYS A 1 257 ? -4.978 -0.471 14.156 1.00 88.00 257 LYS A O 1
ATOM 2051 N N . MET A 1 258 ? -3.326 -0.816 12.688 1.00 84.75 258 MET A N 1
ATOM 2052 C CA . MET A 1 258 ? -4.184 -1.404 11.652 1.00 84.75 258 MET A CA 1
ATOM 2053 C C . MET A 1 258 ? -5.010 -2.587 12.160 1.00 84.75 258 MET A C 1
ATOM 2055 O O . MET A 1 258 ? -6.148 -2.758 11.721 1.00 84.75 258 MET A O 1
ATOM 2059 N N . SER A 1 259 ? -4.450 -3.405 13.053 1.00 83.38 259 SER A N 1
ATOM 2060 C CA . SER A 1 259 ? -5.104 -4.630 13.510 1.00 83.38 259 SER A CA 1
ATOM 2061 C C . SER A 1 259 ? -6.144 -4.317 14.581 1.00 83.38 259 SER A C 1
ATOM 2063 O O . SER A 1 259 ? -7.287 -4.751 14.443 1.00 83.38 259 SER A O 1
ATOM 2065 N N . SER A 1 260 ? -5.764 -3.541 15.602 1.00 80.69 260 SER A N 1
ATOM 2066 C CA . SER A 1 260 ? -6.609 -3.260 16.772 1.00 80.69 260 SER A CA 1
ATOM 2067 C C . SER A 1 260 ? -7.651 -2.162 16.561 1.00 80.69 260 SER A C 1
ATOM 2069 O O . SER A 1 260 ? -8.730 -2.234 17.145 1.00 80.69 260 SER A O 1
ATOM 2071 N N . ASP A 1 261 ? -7.341 -1.142 15.754 1.00 84.88 261 ASP A N 1
ATOM 2072 C CA . ASP A 1 261 ? -8.134 0.096 15.723 1.00 84.88 261 ASP A CA 1
ATOM 2073 C C . ASP A 1 261 ? -8.970 0.253 14.456 1.00 84.88 261 ASP A C 1
ATOM 2075 O O . ASP A 1 261 ? -9.974 0.966 14.464 1.00 84.88 261 ASP A O 1
ATOM 2079 N N . LEU A 1 262 ? -8.559 -0.393 13.361 1.00 85.62 262 LEU A N 1
ATOM 2080 C CA . LEU A 1 262 ? -9.259 -0.310 12.082 1.00 85.62 262 LEU A CA 1
ATOM 2081 C C . LEU A 1 262 ? -9.878 -1.644 11.670 1.00 85.62 262 LEU A C 1
ATOM 2083 O O . LEU A 1 262 ? -11.093 -1.730 11.511 1.00 85.62 262 LEU A O 1
ATOM 2087 N N . ASN A 1 263 ? -9.061 -2.683 11.476 1.00 83.25 263 ASN A N 1
ATOM 2088 C CA . ASN A 1 263 ? -9.557 -3.973 10.992 1.00 83.25 263 ASN A CA 1
ATOM 2089 C C . ASN A 1 263 ? -10.531 -4.598 11.988 1.00 83.25 263 ASN A C 1
ATOM 2091 O O . ASN A 1 263 ? -11.574 -5.107 11.578 1.00 83.25 263 ASN A O 1
ATOM 2095 N N . TRP A 1 264 ? -10.218 -4.519 13.283 1.00 77.75 264 TRP A N 1
ATOM 2096 C CA . TRP A 1 264 ? -11.123 -4.953 14.338 1.00 77.75 264 TRP A CA 1
ATOM 2097 C C . TRP A 1 264 ? -12.463 -4.208 14.267 1.00 77.75 264 TRP A C 1
ATOM 2099 O O . TRP A 1 264 ? -13.488 -4.850 14.045 1.00 77.75 264 TRP A O 1
ATOM 2109 N N . ASP A 1 265 ? -12.443 -2.871 14.315 1.00 80.12 265 ASP A N 1
ATOM 2110 C CA . ASP A 1 265 ? -13.638 -2.015 14.264 1.00 80.12 265 ASP A CA 1
ATOM 2111 C C . ASP A 1 265 ? -14.519 -2.275 13.028 1.00 80.12 265 ASP A C 1
ATOM 2113 O O . ASP A 1 265 ? -15.748 -2.292 13.130 1.00 80.12 265 ASP A O 1
ATOM 2117 N N . ILE A 1 266 ? -13.903 -2.492 11.859 1.00 80.69 266 ILE A N 1
ATOM 2118 C CA . ILE A 1 266 ? -14.616 -2.833 10.620 1.00 80.69 266 ILE A CA 1
ATOM 2119 C C . ILE A 1 266 ? -15.206 -4.246 10.704 1.00 80.69 266 ILE A C 1
ATOM 2121 O O . ILE A 1 266 ? -16.373 -4.436 10.370 1.00 80.69 266 ILE A O 1
ATOM 2125 N N . SER A 1 267 ? -14.422 -5.236 11.144 1.00 75.50 267 SER A N 1
ATOM 2126 C CA . SER A 1 267 ? -14.832 -6.649 11.167 1.00 75.50 267 SER A CA 1
ATOM 2127 C C . SER A 1 267 ? -15.925 -6.955 12.189 1.00 75.50 267 SER A C 1
ATOM 2129 O O . SER A 1 267 ? -16.774 -7.807 11.939 1.00 75.50 267 SER A O 1
ATOM 2131 N N . GLN A 1 268 ? -15.917 -6.256 13.325 1.00 70.00 268 GLN A N 1
ATOM 2132 C CA . GLN A 1 268 ? -16.912 -6.424 14.380 1.00 70.00 268 GLN A CA 1
ATOM 2133 C C . GLN A 1 268 ? -18.164 -5.566 14.155 1.00 70.00 268 GLN A C 1
ATOM 2135 O O . GLN A 1 268 ? -19.096 -5.640 14.953 1.00 70.00 268 GLN A O 1
ATOM 2140 N N . HIS A 1 269 ? -18.204 -4.751 13.089 1.00 65.50 269 HIS A N 1
ATOM 2141 C CA . HIS A 1 269 ? -19.255 -3.751 12.862 1.00 65.50 269 HIS A CA 1
ATOM 2142 C C . HIS A 1 269 ? -19.487 -2.849 14.088 1.00 65.50 269 HIS A C 1
ATOM 2144 O O . HIS A 1 269 ? -20.603 -2.408 14.360 1.00 65.50 269 HIS A O 1
ATOM 2150 N N . GLU A 1 270 ? -18.432 -2.587 14.865 1.00 62.09 270 GLU A N 1
ATOM 2151 C CA . GLU A 1 270 ? -18.527 -1.715 16.038 1.00 62.09 270 GLU A CA 1
ATOM 2152 C C . GLU A 1 270 ? -18.652 -0.247 15.613 1.00 62.09 270 GLU A C 1
ATOM 2154 O O . GLU A 1 270 ? -19.160 0.594 16.366 1.00 62.09 270 GLU A O 1
ATOM 2159 N N . ASN A 1 271 ? -18.216 0.069 14.388 1.00 61.56 271 ASN A N 1
ATOM 2160 C CA . ASN A 1 271 ? -18.467 1.353 13.761 1.00 61.56 271 ASN A CA 1
ATOM 2161 C C . ASN A 1 271 ? -19.988 1.577 13.691 1.00 61.56 271 ASN A C 1
ATOM 2163 O O . ASN A 1 271 ? -20.726 0.850 13.043 1.00 61.56 271 ASN A O 1
ATOM 2167 N N . ARG A 1 272 ? -20.507 2.570 14.418 1.00 66.62 272 ARG A N 1
ATOM 2168 C CA . ARG A 1 272 ? -21.944 2.902 14.426 1.00 66.62 272 ARG A CA 1
ATOM 2169 C C . ARG A 1 272 ? -22.350 3.591 13.123 1.00 66.62 272 ARG A C 1
ATOM 2171 O O . ARG A 1 272 ? -22.819 4.727 13.133 1.00 66.62 272 ARG A O 1
ATOM 2178 N N . LEU A 1 273 ? -22.084 2.943 12.000 1.00 72.81 273 LEU A N 1
ATOM 2179 C CA . LEU A 1 273 ? -22.390 3.466 10.690 1.00 72.81 273 LEU A CA 1
ATOM 2180 C C . LEU A 1 273 ? -23.891 3.401 10.445 1.00 72.81 273 LEU A C 1
ATOM 2182 O O . LEU A 1 273 ? -24.535 2.423 10.822 1.00 72.81 273 LEU A O 1
ATOM 2186 N N . PRO A 1 274 ? -24.459 4.419 9.786 1.00 76.62 274 PRO A N 1
ATOM 2187 C CA . PRO A 1 274 ? -25.784 4.295 9.207 1.00 76.62 274 PRO A CA 1
ATOM 2188 C C . PRO A 1 274 ? -25.844 3.111 8.234 1.00 76.62 274 PRO A C 1
ATOM 2190 O O . PRO A 1 274 ? -24.925 2.936 7.434 1.00 76.62 274 PRO A O 1
ATOM 2193 N N . ASP A 1 275 ? -26.969 2.391 8.207 1.00 82.44 275 ASP A N 1
ATOM 2194 C CA . ASP A 1 275 ? -27.218 1.270 7.278 1.00 82.44 275 ASP A CA 1
ATOM 2195 C C . ASP A 1 275 ? -27.039 1.651 5.794 1.00 82.44 275 ASP A C 1
ATOM 2197 O O . ASP A 1 275 ? -26.876 0.792 4.931 1.00 82.44 275 ASP A O 1
ATOM 2201 N N . THR A 1 276 ? -27.044 2.946 5.478 1.00 85.94 276 THR A N 1
ATOM 2202 C CA . THR A 1 276 ? -26.802 3.497 4.142 1.00 85.94 276 THR A CA 1
ATOM 2203 C C . THR A 1 276 ? -25.351 3.337 3.672 1.00 85.94 276 THR A C 1
ATOM 2205 O O . THR A 1 276 ? -25.114 3.213 2.470 1.00 85.94 276 THR A O 1
ATOM 2208 N N . VAL A 1 277 ? -24.371 3.372 4.578 1.00 89.25 277 VAL A N 1
ATOM 2209 C CA . VAL A 1 277 ? -22.946 3.495 4.229 1.00 89.25 277 VAL A CA 1
ATOM 2210 C C . VAL A 1 277 ? -22.135 2.283 4.659 1.00 89.25 277 VAL A C 1
ATOM 2212 O O . VAL A 1 277 ? -22.430 1.623 5.651 1.00 89.25 277 VAL A O 1
ATOM 2215 N N . CYS A 1 278 ? -21.077 2.009 3.909 1.00 88.06 278 CYS A N 1
ATOM 2216 C CA . CYS A 1 278 ? -20.129 0.947 4.188 1.00 88.06 278 CYS A CA 1
ATOM 2217 C C . CYS A 1 278 ? -18.695 1.460 4.089 1.00 88.06 278 CYS A C 1
ATOM 2219 O O . CYS A 1 278 ? -18.413 2.472 3.436 1.00 88.06 278 CYS A O 1
ATOM 2221 N N . PHE A 1 279 ? -17.792 0.713 4.718 1.00 89.12 279 PHE A N 1
ATOM 2222 C CA . PHE A 1 279 ? -16.363 0.882 4.537 1.00 89.12 279 PHE A CA 1
ATOM 2223 C C . PHE A 1 279 ? -15.754 -0.341 3.888 1.00 89.12 279 PHE A C 1
ATOM 2225 O O . PHE A 1 279 ? -16.091 -1.479 4.209 1.00 89.12 279 PHE A O 1
ATOM 2232 N N . PHE A 1 280 ? -14.781 -0.083 3.031 1.00 88.25 280 PHE A N 1
ATOM 2233 C CA . PHE A 1 280 ? -13.848 -1.087 2.560 1.00 88.25 280 PHE A CA 1
ATOM 2234 C C . PHE A 1 280 ? -12.485 -0.439 2.353 1.00 88.25 280 PHE A C 1
ATOM 2236 O O . PHE A 1 280 ? -12.366 0.782 2.250 1.00 88.25 280 PHE A O 1
ATOM 2243 N N . THR A 1 281 ? -11.439 -1.254 2.334 1.00 90.69 281 THR A N 1
ATOM 2244 C CA . THR A 1 281 ? -10.070 -0.774 2.170 1.00 90.69 281 THR A CA 1
ATOM 2245 C C . THR A 1 281 ? -9.547 -1.095 0.782 1.00 90.69 281 THR A C 1
ATOM 2247 O O . THR A 1 281 ? -9.911 -2.095 0.166 1.00 90.69 281 THR A O 1
ATOM 2250 N N . VAL A 1 282 ? -8.679 -0.225 0.281 1.00 90.38 282 VAL A N 1
ATOM 2251 C CA . VAL A 1 282 ? -8.001 -0.381 -1.006 1.00 90.38 282 VAL A CA 1
ATOM 2252 C C . VAL A 1 282 ? -6.543 0.040 -0.861 1.00 90.38 282 VAL A C 1
ATOM 2254 O O . VAL A 1 282 ? -6.206 0.919 -0.078 1.00 90.38 282 VAL A O 1
ATOM 2257 N N . GLY A 1 283 ? -5.647 -0.584 -1.610 1.00 90.00 283 GLY A N 1
ATOM 2258 C CA . GLY A 1 283 ? -4.244 -0.216 -1.704 1.00 90.00 283 GLY A CA 1
ATOM 2259 C C . GLY A 1 283 ? -4.026 0.956 -2.660 1.00 90.00 283 GLY A C 1
ATOM 2260 O O . GLY A 1 283 ? -4.608 1.024 -3.746 1.00 90.00 283 GLY A O 1
ATOM 2261 N N . ARG A 1 284 ? -3.148 1.874 -2.271 1.00 90.38 284 ARG A N 1
ATOM 2262 C CA . ARG A 1 284 ? -2.649 3.000 -3.067 1.00 90.38 284 ARG A CA 1
ATOM 2263 C C . ARG A 1 284 ? -1.125 3.003 -3.039 1.00 90.38 284 ARG A C 1
ATOM 2265 O O . ARG A 1 284 ? -0.506 2.317 -2.230 1.00 90.38 284 ARG A O 1
ATOM 2272 N N . VAL A 1 285 ? -0.522 3.769 -3.938 1.00 90.06 285 VAL A N 1
ATOM 2273 C CA . VAL A 1 285 ? 0.928 3.969 -3.973 1.00 90.06 285 VAL A CA 1
ATOM 2274 C C . VAL A 1 285 ? 1.199 5.402 -3.560 1.00 90.06 285 VAL A C 1
ATOM 2276 O O . VAL A 1 285 ? 0.761 6.324 -4.239 1.00 90.06 285 VAL A O 1
ATOM 2279 N N . HIS A 1 286 ? 1.900 5.588 -2.451 1.00 90.25 286 HIS A N 1
ATOM 2280 C CA . HIS A 1 286 ? 2.416 6.880 -2.029 1.00 90.25 286 HIS A CA 1
ATOM 2281 C C . HIS A 1 286 ? 3.396 7.424 -3.070 1.00 90.25 286 HIS A C 1
ATOM 2283 O O . HIS A 1 286 ? 4.111 6.654 -3.716 1.00 90.25 286 HIS A O 1
ATOM 2289 N N . ARG A 1 287 ? 3.527 8.745 -3.192 1.00 85.69 287 ARG A N 1
ATOM 2290 C CA . ARG A 1 287 ? 4.454 9.377 -4.148 1.00 85.69 287 ARG A CA 1
ATOM 2291 C C . ARG A 1 287 ? 5.921 8.999 -3.947 1.00 85.69 287 ARG A C 1
ATOM 2293 O O . ARG A 1 287 ? 6.701 8.949 -4.891 1.00 85.69 287 ARG A O 1
ATOM 2300 N N . ARG A 1 288 ? 6.273 8.639 -2.714 1.00 84.31 288 ARG A N 1
ATOM 2301 C CA . ARG A 1 288 ? 7.578 8.062 -2.324 1.00 84.31 288 ARG A CA 1
ATOM 2302 C C . ARG A 1 288 ? 7.772 6.599 -2.774 1.00 84.31 288 ARG A C 1
ATOM 2304 O O . ARG A 1 288 ? 8.769 5.980 -2.419 1.00 84.31 288 ARG A O 1
ATOM 2311 N N . GLY A 1 289 ? 6.812 6.022 -3.496 1.00 81.81 289 GLY A N 1
ATOM 2312 C CA . GLY A 1 289 ? 6.880 4.689 -4.096 1.00 81.81 289 GLY A CA 1
ATOM 2313 C C . GLY A 1 289 ? 6.600 3.515 -3.159 1.00 81.81 289 GLY A C 1
ATOM 2314 O O . GLY A 1 289 ? 6.891 2.372 -3.508 1.00 81.81 289 GLY A O 1
ATOM 2315 N N . HIS A 1 290 ? 6.036 3.771 -1.978 1.00 86.75 290 HIS A N 1
ATOM 2316 C CA . HIS A 1 290 ? 5.591 2.727 -1.058 1.00 86.75 290 HIS A CA 1
ATOM 2317 C C . HIS A 1 290 ? 4.071 2.551 -1.088 1.00 86.75 290 HIS A C 1
ATOM 2319 O O . HIS A 1 290 ? 3.349 3.406 -1.586 1.00 86.75 290 HIS A O 1
ATOM 2325 N N . PHE A 1 291 ? 3.576 1.428 -0.579 1.00 89.19 291 PHE A N 1
ATOM 2326 C CA . PHE A 1 291 ? 2.150 1.136 -0.536 1.00 89.19 291 PHE A CA 1
ATOM 2327 C C . PHE A 1 291 ? 1.508 1.736 0.706 1.00 89.19 291 PHE A C 1
ATOM 2329 O O . PHE A 1 291 ? 1.991 1.534 1.821 1.00 89.19 291 PHE A O 1
ATOM 2336 N N . SER A 1 292 ? 0.375 2.387 0.484 1.00 89.69 292 SER A N 1
ATOM 2337 C CA . SER A 1 292 ? -0.513 2.925 1.508 1.00 89.69 292 SER A CA 1
ATOM 2338 C C . SER A 1 292 ? -1.870 2.241 1.402 1.00 89.69 292 SER A C 1
ATOM 2340 O O . SER A 1 292 ? -2.234 1.715 0.349 1.00 89.69 292 SER A O 1
ATOM 2342 N N . VAL A 1 293 ? -2.633 2.237 2.489 1.00 91.00 293 VAL A N 1
ATOM 2343 C CA . VAL A 1 293 ? -4.018 1.757 2.481 1.00 91.00 293 VAL A CA 1
ATOM 2344 C C . VAL A 1 293 ? -4.926 2.976 2.544 1.00 91.00 293 VAL A C 1
ATOM 2346 O O . VAL A 1 293 ? -4.662 3.903 3.300 1.00 91.00 293 VAL A O 1
ATOM 2349 N N . ALA A 1 294 ? -5.982 2.985 1.744 1.00 92.56 294 ALA A N 1
ATOM 2350 C CA . ALA A 1 294 ? -7.047 3.967 1.806 1.00 92.56 294 ALA A CA 1
ATOM 2351 C C . ALA A 1 294 ? -8.323 3.304 2.325 1.00 92.56 294 ALA A C 1
ATOM 2353 O O . ALA A 1 294 ? -8.642 2.176 1.941 1.00 92.56 294 ALA A O 1
ATOM 2354 N N . LEU A 1 295 ? -9.044 4.015 3.185 1.00 93.06 295 LEU A N 1
ATOM 2355 C CA . LEU A 1 295 ? -10.406 3.696 3.576 1.00 93.06 295 LEU A CA 1
ATOM 2356 C C . LEU A 1 295 ? -11.355 4.369 2.583 1.00 93.06 295 LEU A C 1
ATOM 2358 O O . LEU A 1 295 ? -11.298 5.584 2.386 1.00 93.06 295 LEU A O 1
ATOM 2362 N N . VAL A 1 296 ? -12.210 3.578 1.946 1.00 92.75 296 VAL A N 1
ATOM 2363 C CA . VAL A 1 296 ? -13.221 4.061 1.007 1.00 92.75 296 VAL A CA 1
ATOM 2364 C C . VAL A 1 296 ? -14.563 4.102 1.713 1.00 92.75 296 VAL A C 1
ATOM 2366 O O . VAL A 1 296 ? -14.996 3.103 2.292 1.00 92.75 296 VAL A O 1
ATOM 2369 N N . VAL A 1 297 ? -15.226 5.253 1.636 1.00 92.31 297 VAL A N 1
ATOM 2370 C CA . VAL A 1 297 ? -16.594 5.429 2.120 1.00 92.31 297 VAL A CA 1
ATOM 2371 C C . VAL A 1 297 ? -17.545 5.253 0.940 1.00 92.31 297 VAL A C 1
ATOM 2373 O O . VAL A 1 297 ? -17.485 5.998 -0.039 1.00 92.31 297 VAL A O 1
ATOM 2376 N N . GLY A 1 298 ? -18.402 4.237 1.004 1.00 92.12 298 GLY A N 1
ATOM 2377 C CA . GLY A 1 298 ? -19.329 3.884 -0.071 1.00 92.12 298 GLY A CA 1
ATOM 2378 C C . GLY A 1 298 ? -20.741 3.616 0.433 1.00 92.12 298 GLY A C 1
ATOM 2379 O O . GLY A 1 298 ? -21.018 3.710 1.626 1.00 92.12 298 GLY A O 1
ATOM 2380 N N . TYR A 1 299 ? -21.641 3.274 -0.487 1.00 91.62 299 TYR A N 1
ATOM 2381 C CA . TYR A 1 299 ? -22.972 2.787 -0.134 1.00 91.62 299 TYR A CA 1
ATOM 2382 C C . TYR A 1 299 ? -22.972 1.295 0.170 1.00 91.62 299 TYR A C 1
ATOM 2384 O O . TYR A 1 299 ? -22.269 0.513 -0.473 1.00 91.62 299 TYR A O 1
ATOM 2392 N N . ASN A 1 300 ? -23.832 0.893 1.106 1.00 88.56 300 ASN A N 1
ATOM 2393 C CA . ASN A 1 300 ? -24.175 -0.513 1.249 1.00 88.56 300 ASN A CA 1
ATOM 2394 C C . ASN A 1 300 ? -24.885 -1.036 -0.015 1.00 88.56 300 ASN A C 1
ATOM 2396 O O . ASN A 1 300 ? -25.605 -0.285 -0.687 1.00 88.56 300 ASN A O 1
ATOM 2400 N N . PRO A 1 301 ? -24.721 -2.329 -0.348 1.00 85.38 301 PRO A N 1
ATOM 2401 C CA . PRO A 1 301 ? -25.414 -2.931 -1.480 1.00 85.38 301 PRO A CA 1
ATOM 2402 C C . PRO A 1 301 ? -26.934 -2.713 -1.414 1.00 85.38 301 PRO A C 1
ATOM 2404 O O . PRO A 1 301 ? -27.567 -2.989 -0.398 1.00 85.38 301 PRO A O 1
ATOM 2407 N N . GLY A 1 302 ? -27.530 -2.243 -2.514 1.00 84.44 302 GLY A N 1
ATOM 2408 C CA . GLY A 1 302 ? -28.982 -2.042 -2.636 1.00 84.44 302 GLY A CA 1
ATOM 2409 C C . GLY A 1 302 ? -29.507 -0.682 -2.160 1.00 84.44 302 GLY A C 1
ATOM 2410 O O . GLY A 1 302 ? -30.698 -0.410 -2.310 1.00 84.44 302 GLY A O 1
ATOM 2411 N N . VAL A 1 303 ? -28.646 0.192 -1.637 1.00 89.19 303 VAL A N 1
ATOM 2412 C CA . VAL A 1 303 ? -29.011 1.574 -1.302 1.00 89.19 303 VAL A CA 1
ATOM 2413 C C . VAL A 1 303 ? -29.264 2.377 -2.580 1.00 89.19 303 VAL A C 1
ATOM 2415 O O . VAL A 1 303 ? -28.454 2.380 -3.505 1.00 89.19 303 VAL A O 1
ATOM 2418 N N . ILE A 1 304 ? -30.400 3.076 -2.624 1.00 89.75 304 ILE A N 1
ATOM 2419 C CA . ILE A 1 304 ? -30.765 3.964 -3.734 1.00 89.75 304 ILE A CA 1
ATOM 2420 C C . ILE A 1 304 ? -30.045 5.301 -3.565 1.00 89.75 304 ILE A C 1
ATOM 2422 O O . ILE A 1 304 ? -30.101 5.906 -2.492 1.00 89.75 304 ILE A O 1
ATOM 2426 N N . ASP A 1 305 ? -29.432 5.790 -4.639 1.00 91.12 305 ASP A N 1
ATOM 2427 C CA . ASP A 1 305 ? -28.855 7.129 -4.674 1.00 91.12 305 ASP A CA 1
ATOM 2428 C C . ASP A 1 305 ? -29.958 8.204 -4.640 1.00 91.12 305 ASP A C 1
ATOM 2430 O O . ASP A 1 305 ? -30.822 8.273 -5.515 1.00 91.12 305 ASP A O 1
ATOM 2434 N N . ASN A 1 306 ? -29.952 9.026 -3.590 1.00 89.06 306 ASN A N 1
ATOM 2435 C CA . ASN A 1 306 ? -30.859 10.153 -3.396 1.00 89.06 306 ASN A CA 1
ATOM 2436 C C . ASN A 1 306 ? -30.186 11.225 -2.530 1.00 89.06 306 ASN A C 1
ATOM 2438 O O . ASN A 1 306 ? -29.165 10.980 -1.892 1.00 89.06 306 ASN A O 1
ATOM 2442 N N . GLU A 1 307 ? -30.777 12.416 -2.478 1.00 85.75 307 GLU A N 1
ATOM 2443 C CA . GLU A 1 307 ? -30.200 13.566 -1.779 1.00 85.75 307 GLU A CA 1
ATOM 2444 C C . GLU A 1 307 ? -29.848 13.284 -0.307 1.00 85.75 307 GLU A C 1
ATOM 2446 O O . GLU A 1 307 ? -28.737 13.587 0.126 1.00 85.75 307 GLU A O 1
ATOM 2451 N N . ALA A 1 308 ? -30.748 12.642 0.444 1.00 86.81 308 ALA A N 1
ATOM 2452 C CA . ALA A 1 308 ? -30.511 12.322 1.849 1.00 86.81 308 ALA A CA 1
ATOM 2453 C C . ALA A 1 308 ? -29.320 11.365 2.009 1.00 86.81 308 ALA A C 1
ATOM 2455 O O . ALA A 1 308 ? -28.410 11.623 2.794 1.00 86.81 308 ALA A O 1
ATOM 2456 N N . ASN A 1 309 ? -29.267 10.298 1.211 1.00 89.75 309 ASN A N 1
ATOM 2457 C CA . ASN A 1 309 ? -28.179 9.326 1.254 1.00 89.75 309 ASN A CA 1
ATOM 2458 C C . ASN A 1 309 ? -26.836 9.936 0.830 1.00 89.75 309 ASN A C 1
ATOM 2460 O O . ASN A 1 309 ? -25.796 9.563 1.376 1.00 89.75 309 ASN A O 1
ATOM 2464 N N . ARG A 1 310 ? -26.824 10.885 -0.114 1.00 91.00 310 ARG A N 1
ATOM 2465 C CA . ARG A 1 310 ? -25.607 11.618 -0.513 1.00 91.00 310 ARG A CA 1
ATOM 2466 C C . ARG A 1 310 ? -25.054 12.454 0.644 1.00 91.00 310 ARG A C 1
ATOM 2468 O O . ARG A 1 310 ? -23.848 12.440 0.878 1.00 91.00 310 ARG A O 1
ATOM 2475 N N . LEU A 1 311 ? -25.926 13.114 1.411 1.00 87.12 311 LEU A N 1
ATOM 2476 C CA . LEU A 1 311 ? -25.532 13.871 2.607 1.00 87.12 311 LEU A CA 1
ATOM 2477 C C . LEU A 1 311 ? -24.985 12.966 3.718 1.00 87.12 311 LEU A C 1
ATOM 2479 O O . LEU A 1 311 ? -24.009 13.326 4.374 1.00 87.12 311 LEU A O 1
ATOM 2483 N N . ILE A 1 312 ? -25.574 11.781 3.911 1.00 88.81 312 ILE A N 1
ATOM 2484 C CA . ILE A 1 312 ? -25.072 10.789 4.876 1.00 88.81 312 ILE A CA 1
ATOM 2485 C C . ILE A 1 312 ? -23.656 10.344 4.502 1.00 88.81 312 ILE A C 1
ATOM 2487 O O . ILE A 1 312 ? -22.774 10.337 5.360 1.00 88.81 312 ILE A O 1
ATOM 2491 N N . LEU A 1 313 ? -23.429 10.025 3.223 1.00 91.00 313 LEU A N 1
ATOM 2492 C CA . LEU A 1 313 ? -22.114 9.640 2.709 1.00 91.00 313 LEU A CA 1
ATOM 2493 C C . LEU A 1 313 ? -21.073 10.747 2.935 1.00 91.00 313 LEU A C 1
ATOM 2495 O O . LEU A 1 313 ? -19.979 10.481 3.428 1.00 91.00 313 LEU A O 1
ATOM 2499 N N . ALA A 1 314 ? -21.438 11.994 2.634 1.00 89.69 314 ALA A N 1
ATOM 2500 C CA . ALA A 1 314 ? -20.580 13.159 2.816 1.00 89.69 314 ALA A CA 1
ATOM 2501 C C . ALA A 1 314 ? -20.193 13.406 4.276 1.00 89.69 314 ALA A C 1
ATOM 2503 O O . ALA A 1 314 ? -19.023 13.647 4.564 1.00 89.69 314 ALA A O 1
ATOM 2504 N N . LYS A 1 315 ? -21.148 13.286 5.205 1.00 87.94 315 LYS A N 1
ATOM 2505 C CA . LYS A 1 315 ? -20.865 13.396 6.641 1.00 87.94 315 LYS A CA 1
ATOM 2506 C C . LYS A 1 315 ? -19.985 12.257 7.145 1.00 87.94 315 LYS A C 1
ATOM 2508 O O . LYS A 1 315 ? -19.073 12.496 7.928 1.00 87.94 315 LYS A O 1
ATOM 2513 N N . ALA A 1 316 ? -20.243 11.023 6.710 1.00 90.25 316 ALA A N 1
ATOM 2514 C CA . ALA A 1 316 ? -19.407 9.886 7.086 1.00 90.25 316 ALA A CA 1
ATOM 2515 C C . ALA A 1 316 ? -17.960 10.090 6.609 1.00 90.25 316 ALA A C 1
ATOM 2517 O O . ALA A 1 316 ? -17.025 9.853 7.367 1.00 90.25 316 ALA A O 1
ATOM 2518 N N . TYR A 1 317 ? -17.781 10.601 5.390 1.00 91.69 317 TYR A N 1
ATOM 2519 C CA . TYR A 1 317 ? -16.471 10.964 4.862 1.00 91.69 317 TYR A CA 1
ATOM 2520 C C . TYR A 1 317 ? -15.776 12.072 5.656 1.00 91.69 317 TYR A C 1
ATOM 2522 O O . TYR A 1 317 ? -14.604 11.911 5.982 1.00 91.69 317 TYR A O 1
ATOM 2530 N N . ASP A 1 318 ? -16.480 13.148 6.019 1.00 88.19 318 ASP A N 1
ATOM 2531 C CA . ASP A 1 318 ? -15.909 14.231 6.836 1.00 88.19 318 ASP A CA 1
ATOM 2532 C C . ASP A 1 318 ? -15.389 13.716 8.189 1.00 88.19 318 ASP A C 1
ATOM 2534 O O . ASP A 1 318 ? -14.271 14.029 8.596 1.00 88.19 318 ASP A O 1
ATOM 2538 N N . VAL A 1 319 ? -16.151 12.838 8.851 1.00 89.12 319 VAL A N 1
ATOM 2539 C CA . VAL A 1 319 ? -15.726 12.211 10.114 1.00 89.12 319 VAL A CA 1
ATOM 2540 C C . VAL A 1 319 ? -14.464 11.370 9.931 1.00 89.12 319 VAL A C 1
ATOM 2542 O O . VAL A 1 319 ? -13.542 11.468 10.741 1.00 89.12 319 VAL A O 1
ATOM 2545 N N . VAL A 1 320 ? -14.387 10.570 8.863 1.00 91.50 320 VAL A N 1
ATOM 2546 C CA . VAL A 1 320 ? -13.191 9.768 8.558 1.00 91.50 320 VAL A CA 1
ATOM 2547 C C . VAL A 1 320 ? -11.992 10.665 8.240 1.00 91.50 320 VAL A C 1
ATOM 2549 O O . VAL A 1 320 ? -10.885 10.390 8.701 1.00 91.50 320 VAL A O 1
ATOM 2552 N N . LEU A 1 321 ? -12.190 11.746 7.485 1.00 91.25 321 LEU A N 1
ATOM 2553 C CA . LEU A 1 321 ? -11.117 12.676 7.143 1.00 91.25 321 LEU A CA 1
ATOM 2554 C C . LEU A 1 321 ? -10.557 13.359 8.399 1.00 91.25 321 LEU A C 1
ATOM 2556 O O . LEU A 1 321 ? -9.345 13.340 8.614 1.00 91.25 321 LEU A O 1
ATOM 2560 N N . LYS A 1 322 ? -11.429 13.874 9.274 1.00 89.12 322 LYS A N 1
ATOM 2561 C CA . LYS A 1 322 ? -11.049 14.488 10.559 1.00 89.12 322 LYS A CA 1
ATOM 2562 C C . LYS A 1 322 ? -10.359 13.496 11.495 1.00 89.12 322 LYS A C 1
ATOM 2564 O O . LYS A 1 322 ? -9.381 13.849 12.157 1.00 89.12 322 LYS A O 1
ATOM 2569 N N . TRP A 1 323 ? -10.822 12.246 11.526 1.00 91.19 323 TRP A N 1
ATOM 2570 C CA . TRP A 1 323 ? -10.160 11.156 12.246 1.00 91.19 323 TRP A CA 1
ATOM 2571 C C . TRP A 1 323 ? -8.724 10.950 11.751 1.00 91.19 323 TRP A C 1
ATOM 2573 O O . TRP A 1 323 ? -7.788 10.992 12.552 1.00 91.19 323 TRP A O 1
ATOM 2583 N N . ALA A 1 324 ? -8.534 10.813 10.437 1.00 92.94 324 ALA A N 1
ATOM 2584 C CA . ALA A 1 324 ? -7.214 10.616 9.850 1.00 92.94 324 ALA A CA 1
ATOM 2585 C C . ALA A 1 324 ? -6.288 11.814 10.115 1.00 92.94 324 ALA A C 1
ATOM 2587 O O . ALA A 1 324 ? -5.165 11.628 10.580 1.00 92.94 324 ALA A O 1
ATOM 2588 N N . GLN A 1 325 ? -6.767 13.044 9.905 1.00 91.12 325 GLN A N 1
ATOM 2589 C CA . GLN A 1 325 ? -6.009 14.269 10.188 1.00 91.12 325 GLN A CA 1
ATOM 2590 C C . GLN A 1 325 ? -5.584 14.353 11.658 1.00 91.12 325 GLN A C 1
ATOM 2592 O O . GLN A 1 325 ? -4.431 14.659 11.955 1.00 91.12 325 GLN A O 1
ATOM 2597 N N . THR A 1 326 ? -6.480 14.015 12.590 1.00 90.56 326 THR A N 1
ATOM 2598 C CA . THR A 1 326 ? -6.171 14.015 14.028 1.00 90.56 326 THR A CA 1
ATOM 2599 C C . THR A 1 326 ? -5.024 13.058 14.348 1.00 90.56 326 THR A C 1
ATOM 2601 O O . THR A 1 326 ? -4.115 13.410 15.100 1.00 90.56 326 THR A O 1
ATOM 2604 N N . ILE A 1 327 ? -5.023 11.863 13.758 1.00 91.06 327 ILE A N 1
ATOM 2605 C CA . ILE A 1 327 ? -3.947 10.884 13.948 1.00 91.06 327 ILE A CA 1
ATOM 2606 C C . ILE A 1 327 ? -2.630 11.381 13.345 1.00 91.06 327 ILE A C 1
ATOM 2608 O O . ILE A 1 327 ? -1.590 11.227 13.980 1.00 91.06 327 ILE A O 1
ATOM 2612 N N . VAL A 1 328 ? -2.654 12.006 12.163 1.00 90.75 328 VAL A N 1
ATOM 2613 C CA . VAL A 1 328 ? -1.443 12.591 11.555 1.00 90.75 328 VAL A CA 1
ATOM 2614 C C . VAL A 1 328 ? -0.842 13.659 12.467 1.00 90.75 328 VAL A C 1
ATOM 2616 O O . VAL A 1 328 ? 0.353 13.633 12.750 1.00 90.75 328 VAL A O 1
ATOM 2619 N N . ILE A 1 329 ? -1.678 14.566 12.970 1.00 87.94 329 ILE A N 1
ATOM 2620 C CA . ILE A 1 329 ? -1.249 15.703 13.790 1.00 87.94 329 ILE A CA 1
ATOM 2621 C C . ILE A 1 329 ? -0.740 15.250 15.158 1.00 87.94 329 ILE A C 1
ATOM 2623 O O . ILE A 1 329 ? 0.274 15.745 15.646 1.00 87.94 329 ILE A O 1
ATOM 2627 N N . THR A 1 330 ? -1.451 14.327 15.803 1.00 86.25 330 THR A N 1
ATOM 2628 C CA . THR A 1 330 ? -1.100 13.861 17.153 1.00 86.25 330 THR A CA 1
ATOM 2629 C C . THR A 1 330 ? -0.036 12.768 17.142 1.00 86.25 330 THR A C 1
ATOM 2631 O O . THR A 1 330 ? 0.598 12.521 18.167 1.00 86.25 330 THR A O 1
ATOM 2634 N N . GLY A 1 331 ? 0.143 12.082 16.010 1.00 85.12 331 GLY A N 1
ATOM 2635 C CA . GLY A 1 331 ? 0.969 10.885 15.889 1.00 85.12 331 GLY A CA 1
ATOM 2636 C C . GLY A 1 331 ? 0.440 9.681 16.677 1.00 85.12 331 GLY A C 1
ATOM 2637 O O . GLY A 1 331 ? 1.164 8.696 16.817 1.00 85.12 331 GLY A O 1
ATOM 2638 N N . ARG A 1 332 ? -0.785 9.751 17.219 1.00 85.38 332 ARG A N 1
ATOM 2639 C CA . ARG A 1 332 ? -1.383 8.722 18.079 1.00 85.38 332 ARG A CA 1
ATOM 2640 C C . ARG A 1 332 ? -2.536 8.041 17.364 1.00 85.38 332 ARG A C 1
ATOM 2642 O O . ARG A 1 332 ? -3.404 8.709 16.809 1.00 85.38 332 ARG A O 1
ATOM 2649 N N . SER A 1 333 ? -2.549 6.711 17.406 1.00 87.50 333 SER A N 1
ATOM 2650 C CA . SER A 1 333 ? -3.651 5.922 16.857 1.00 87.50 333 SER A CA 1
ATOM 2651 C C . SER A 1 333 ? -4.946 6.162 17.633 1.00 87.50 333 SER A C 1
ATOM 2653 O O . SER A 1 333 ? -4.933 6.422 18.837 1.00 87.50 333 SER A O 1
ATOM 2655 N N . MET A 1 334 ? -6.071 6.062 16.931 1.00 86.69 334 MET A N 1
ATOM 2656 C CA . MET A 1 334 ? -7.404 6.172 17.505 1.00 86.69 334 MET A CA 1
ATOM 2657 C C . MET A 1 334 ? -8.338 5.198 16.792 1.00 86.69 334 MET A C 1
ATOM 2659 O O . MET A 1 334 ? -8.376 5.180 15.562 1.00 86.69 334 MET A O 1
ATOM 2663 N N . LYS A 1 335 ? -9.147 4.453 17.553 1.00 87.25 335 LYS A N 1
ATOM 2664 C CA . LYS A 1 335 ? -10.212 3.600 17.007 1.00 87.25 335 LYS A CA 1
ATOM 2665 C C . LYS A 1 335 ? -11.205 4.401 16.161 1.00 87.25 335 LYS A C 1
ATOM 2667 O O . LYS A 1 335 ? -11.627 5.493 16.558 1.00 87.25 335 LYS A O 1
ATOM 2672 N N . LEU A 1 336 ? -11.617 3.848 15.022 1.00 86.50 336 LEU A N 1
ATOM 2673 C CA . LEU A 1 336 ? -12.570 4.499 14.120 1.00 86.50 336 LEU A CA 1
ATOM 2674 C C . LEU A 1 336 ? -13.943 4.673 14.790 1.00 86.50 336 LEU A C 1
ATOM 2676 O O . LEU A 1 336 ? -14.580 5.717 14.674 1.00 86.50 336 LEU A O 1
ATOM 2680 N N . THR A 1 337 ? -14.369 3.685 15.574 1.00 84.75 337 THR A N 1
ATOM 2681 C CA . THR A 1 337 ? -15.566 3.710 16.434 1.00 84.75 337 THR A CA 1
ATOM 2682 C C . THR A 1 337 ? -15.669 4.963 17.300 1.00 84.75 337 THR A C 1
ATOM 2684 O O . THR A 1 337 ? -16.758 5.523 17.460 1.00 84.75 337 THR A O 1
ATOM 2687 N N . ARG A 1 338 ? -14.538 5.436 17.842 1.00 84.19 338 ARG A N 1
ATOM 2688 C CA . ARG A 1 338 ? -14.476 6.645 18.670 1.00 84.19 338 ARG A CA 1
ATOM 2689 C C . ARG A 1 338 ? -14.784 7.898 17.855 1.00 84.19 338 ARG A C 1
ATOM 2691 O O . ARG A 1 338 ? -15.494 8.758 18.367 1.00 84.19 338 ARG A O 1
ATOM 2698 N N . ALA A 1 339 ? -14.321 7.979 16.608 1.00 84.69 339 ALA A N 1
ATOM 2699 C CA . ALA A 1 339 ? -14.622 9.102 15.717 1.00 84.69 339 ALA A CA 1
ATOM 2700 C C . ALA A 1 339 ? -16.115 9.181 15.364 1.00 84.69 339 ALA A C 1
ATOM 2702 O O . ALA A 1 339 ? -16.676 10.265 15.253 1.00 84.69 339 ALA A O 1
ATOM 2703 N N . PHE A 1 340 ? -16.791 8.033 15.275 1.00 82.50 340 PHE A N 1
ATOM 2704 C CA . PHE A 1 340 ? -18.236 7.959 15.028 1.00 82.50 340 PHE A CA 1
ATOM 2705 C C . PHE A 1 340 ? -19.100 8.136 16.287 1.00 82.50 340 PHE A C 1
ATOM 2707 O O . PHE A 1 340 ? -20.333 8.071 16.222 1.00 82.50 340 PHE A O 1
ATOM 2714 N N . LYS A 1 341 ? -18.496 8.372 17.458 1.00 78.69 341 LYS A N 1
ATOM 2715 C CA . LYS A 1 341 ? -19.242 8.568 18.702 1.00 78.69 341 LYS A CA 1
ATOM 2716 C C . LYS A 1 341 ? -20.019 9.887 18.642 1.00 78.69 341 LYS A C 1
ATOM 2718 O O . LYS A 1 341 ? -19.448 10.958 18.781 1.00 78.69 341 LYS A O 1
ATOM 2723 N N . GLY A 1 342 ? -21.340 9.789 18.497 1.00 63.91 342 GLY A N 1
ATOM 2724 C CA . GLY A 1 342 ? -22.217 10.959 18.377 1.00 63.91 342 GLY A CA 1
ATOM 2725 C C . GLY A 1 342 ? -22.508 11.370 16.935 1.00 63.91 342 GLY A C 1
ATOM 2726 O O . GLY A 1 342 ? -23.036 12.457 16.728 1.00 63.91 342 GLY A O 1
ATOM 2727 N N . PHE A 1 343 ? -22.210 10.508 15.954 1.00 73.75 343 PHE A N 1
ATOM 2728 C CA . PHE A 1 343 ? -22.656 10.704 14.578 1.00 73.75 343 PHE A CA 1
ATOM 2729 C C . PHE A 1 343 ? -24.182 10.889 14.535 1.00 73.75 343 PHE A C 1
ATOM 2731 O O . PHE A 1 343 ? -24.942 9.954 14.796 1.00 73.75 343 PHE A O 1
ATOM 2738 N N . GLY A 1 344 ? -24.618 12.114 14.239 1.00 63.78 344 GLY A N 1
ATOM 2739 C CA . GLY A 1 344 ? -26.018 12.491 14.086 1.00 63.78 344 GLY A CA 1
ATOM 2740 C C . GLY A 1 344 ? -26.361 12.700 12.616 1.00 63.78 344 GLY A C 1
ATOM 2741 O O . GLY A 1 344 ? -25.672 13.429 11.893 1.00 63.78 344 GLY A O 1
ATOM 2742 N N . LEU A 1 345 ? -27.450 12.078 12.164 1.00 61.25 345 LEU A N 1
ATOM 2743 C CA . LEU A 1 345 ? -28.026 12.404 10.865 1.00 61.25 345 LEU A CA 1
ATOM 2744 C C . LEU A 1 345 ? -28.517 13.860 10.899 1.00 61.25 345 LEU A C 1
ATOM 2746 O O . LEU A 1 345 ? -29.020 14.296 11.934 1.00 61.25 345 LEU A O 1
ATOM 2750 N N . PRO A 1 346 ? -28.345 14.638 9.814 1.00 53.00 346 PRO A N 1
ATOM 2751 C CA . PRO A 1 346 ? -28.982 15.945 9.742 1.00 53.00 346 PRO A CA 1
ATOM 2752 C C . PRO A 1 346 ? -30.493 15.742 9.888 1.00 53.00 346 PRO A C 1
ATOM 2754 O O . PRO A 1 346 ? -31.072 14.932 9.161 1.00 53.00 346 PRO A O 1
ATOM 2757 N N . GLU A 1 347 ? -31.119 16.441 10.835 1.00 47.34 347 GLU A N 1
ATOM 2758 C CA . GLU A 1 347 ? -32.573 16.565 10.811 1.00 47.34 347 GLU A CA 1
ATOM 2759 C C . GLU A 1 347 ? -32.953 17.270 9.499 1.00 47.34 347 GLU A C 1
ATOM 2761 O O . GLU A 1 347 ? -32.242 18.187 9.075 1.00 47.34 347 GLU A O 1
ATOM 2766 N N . PRO A 1 348 ? -34.009 16.831 8.797 1.00 44.28 348 PRO A N 1
ATOM 2767 C CA . PRO A 1 348 ? -34.484 17.552 7.630 1.00 44.28 348 PRO A CA 1
ATOM 2768 C C . PRO A 1 348 ? -34.995 18.919 8.098 1.00 44.28 348 PRO A C 1
ATOM 2770 O O . PRO A 1 348 ? -36.080 19.014 8.667 1.00 44.28 348 PRO A O 1
ATOM 2773 N N . GLU A 1 349 ? -34.205 19.972 7.886 1.00 41.94 349 GLU A N 1
ATOM 2774 C CA . GLU A 1 349 ? -34.669 21.349 8.038 1.00 41.94 349 GLU A CA 1
ATOM 2775 C C . GLU A 1 349 ? -35.797 21.566 7.022 1.00 41.94 349 GLU A C 1
ATOM 2777 O O . GLU A 1 349 ? -35.575 21.643 5.814 1.00 41.94 349 GLU A O 1
ATOM 2782 N N . LEU A 1 350 ? -37.033 21.559 7.523 1.00 39.19 350 LEU A N 1
ATOM 2783 C CA . LEU A 1 350 ? -38.254 21.684 6.729 1.00 39.19 350 LEU A CA 1
ATOM 2784 C C . LEU A 1 350 ? -38.643 23.134 6.422 1.00 39.19 350 LEU A C 1
ATOM 2786 O O . LEU A 1 350 ? -39.654 23.331 5.761 1.00 39.19 350 LEU A O 1
ATOM 2790 N N . ASP A 1 351 ? -37.865 24.134 6.837 1.00 37.75 351 ASP A N 1
ATOM 2791 C CA . ASP A 1 351 ? -38.231 25.541 6.662 1.00 37.75 351 ASP A CA 1
ATOM 2792 C C . ASP A 1 351 ? -37.006 26.394 6.307 1.00 37.75 351 ASP A C 1
ATOM 2794 O O . ASP A 1 351 ? -36.098 26.563 7.119 1.00 37.75 351 ASP A O 1
ATOM 2798 N N . GLY A 1 352 ? -36.996 26.971 5.103 1.00 34.25 352 GLY A N 1
ATOM 2799 C CA . GLY A 1 352 ? -35.990 27.957 4.711 1.00 34.25 352 GLY A CA 1
ATOM 2800 C C . GLY A 1 352 ? -35.927 28.192 3.208 1.00 34.25 352 GLY A C 1
ATOM 2801 O O . GLY A 1 352 ? -35.124 27.580 2.510 1.00 34.25 352 GLY A O 1
ATOM 2802 N N . ASP A 1 353 ? -36.784 29.082 2.714 1.00 35.97 353 ASP A N 1
ATOM 2803 C CA . ASP A 1 353 ? -36.703 29.641 1.367 1.00 35.97 353 ASP A CA 1
ATOM 2804 C C . ASP A 1 353 ? -35.311 30.233 1.078 1.00 35.97 353 ASP A C 1
ATOM 2806 O O . ASP A 1 353 ? -34.816 31.055 1.843 1.00 35.97 353 ASP A O 1
ATOM 2810 N N . GLY A 1 354 ? -34.758 29.898 -0.091 1.00 37.81 354 GLY A N 1
ATOM 2811 C CA . GLY A 1 354 ? -33.951 30.823 -0.892 1.00 37.81 354 GLY A CA 1
ATOM 2812 C C . GLY A 1 354 ? -32.494 31.075 -0.481 1.00 37.81 354 GLY A C 1
ATOM 2813 O O . GLY A 1 354 ? -32.212 31.814 0.451 1.00 37.81 354 GLY A O 1
ATOM 2814 N N . GLU A 1 355 ? -31.608 30.606 -1.363 1.00 37.28 355 GLU A N 1
ATOM 2815 C CA . GLU A 1 355 ? -30.239 31.087 -1.618 1.00 37.28 355 GLU A CA 1
ATOM 2816 C C . GLU A 1 355 ? -29.126 30.696 -0.620 1.00 37.28 355 GLU A C 1
ATOM 2818 O O . GLU A 1 355 ? -29.212 30.852 0.590 1.00 37.28 355 GLU A O 1
ATOM 2823 N N . ASP A 1 356 ? -28.042 30.169 -1.202 1.00 36.88 356 ASP A N 1
ATOM 2824 C CA . ASP A 1 356 ? -26.807 29.678 -0.580 1.00 36.88 356 ASP A CA 1
ATOM 2825 C C . ASP A 1 356 ? -26.919 28.461 0.343 1.00 36.88 356 ASP A C 1
ATOM 2827 O O . ASP A 1 356 ? -26.596 28.445 1.530 1.00 36.88 356 ASP A O 1
ATOM 2831 N N . THR A 1 357 ? -27.236 27.348 -0.309 1.00 37.72 357 THR A N 1
ATOM 2832 C CA . THR A 1 357 ? -26.905 25.985 0.094 1.00 37.72 357 THR A CA 1
ATOM 2833 C C . THR A 1 357 ? -25.420 25.816 0.473 1.00 37.72 357 THR A C 1
ATOM 2835 O O . THR A 1 357 ? -24.622 25.270 -0.288 1.00 37.72 357 THR A O 1
ATOM 2838 N N . ARG A 1 358 ? -25.069 26.158 1.722 1.00 44.25 358 ARG A N 1
ATOM 2839 C CA . ARG A 1 358 ? -24.001 25.546 2.549 1.00 44.25 358 ARG A CA 1
ATOM 2840 C C . ARG A 1 358 ? -24.306 24.049 2.789 1.00 44.25 358 ARG A C 1
ATOM 2842 O O . ARG A 1 358 ? -24.326 23.557 3.909 1.00 44.25 358 ARG A O 1
ATOM 2849 N N . ARG A 1 359 ? -24.618 23.306 1.724 1.00 41.53 359 ARG A N 1
ATOM 2850 C CA . ARG A 1 359 ? -25.260 21.977 1.774 1.00 41.53 359 ARG A CA 1
ATOM 2851 C C . ARG A 1 359 ? -24.291 20.803 1.861 1.00 41.53 359 ARG A C 1
ATOM 2853 O O . ARG A 1 359 ? -24.709 19.663 1.713 1.00 41.53 359 ARG A O 1
ATOM 2860 N N . GLY A 1 360 ? -23.011 21.059 2.097 1.00 40.88 360 GLY A N 1
ATOM 2861 C CA . GLY A 1 360 ? -22.043 20.027 2.446 1.00 40.88 360 GLY A CA 1
ATOM 2862 C C . GLY A 1 360 ? -21.688 20.215 3.906 1.00 40.88 360 GLY A C 1
ATOM 2863 O O . GLY A 1 360 ? -20.950 21.142 4.215 1.00 40.88 360 GLY A O 1
ATOM 2864 N N . GLY A 1 361 ? -22.237 19.380 4.789 1.00 39.91 361 GLY A N 1
ATOM 2865 C CA . GLY A 1 361 ? -22.028 19.421 6.239 1.00 39.91 361 GLY A CA 1
ATOM 2866 C C . GLY A 1 361 ? -20.602 19.090 6.696 1.00 39.91 361 GLY A C 1
ATOM 2867 O O . GLY A 1 361 ? -20.440 18.240 7.562 1.00 39.91 361 GLY A O 1
ATOM 2868 N N . MET A 1 362 ? -19.592 19.748 6.127 1.00 48.19 362 MET A N 1
ATOM 2869 C CA . MET A 1 362 ? -18.330 20.011 6.808 1.00 48.19 362 MET A CA 1
ATOM 2870 C C . MET A 1 362 ? -18.573 21.245 7.682 1.00 48.19 362 MET A C 1
ATOM 2872 O O . MET A 1 362 ? -18.523 22.376 7.199 1.00 48.19 362 MET A O 1
ATOM 2876 N N . GLU A 1 363 ? -18.926 21.033 8.951 1.00 46.78 363 GLU A N 1
ATOM 2877 C CA . GLU A 1 363 ? -18.830 22.099 9.958 1.00 46.78 363 GLU A CA 1
ATOM 2878 C C . GLU A 1 363 ? -17.406 22.671 9.967 1.00 46.78 363 GLU A C 1
ATOM 2880 O O . GLU A 1 363 ? -16.466 21.913 9.705 1.00 46.78 363 GLU A O 1
ATOM 2885 N N . GLU A 1 364 ? -17.312 23.985 10.241 1.00 45.22 364 GLU A N 1
ATOM 2886 C CA . GLU A 1 364 ? -16.114 24.844 10.280 1.00 45.22 364 GLU A CA 1
ATOM 2887 C C . GLU A 1 364 ? -14.796 24.063 10.290 1.00 45.22 364 GLU A C 1
ATOM 2889 O O . GLU A 1 364 ? -14.525 23.309 11.227 1.00 45.22 364 GLU A O 1
ATOM 2894 N N . GLU A 1 365 ? -13.986 24.262 9.239 1.00 50.91 365 GLU A N 1
ATOM 2895 C CA . GLU A 1 365 ? -12.595 23.816 9.188 1.00 50.91 365 GLU A CA 1
ATOM 2896 C C . GLU A 1 365 ? -11.953 24.095 10.546 1.00 50.91 365 GLU A C 1
ATOM 2898 O O . GLU A 1 365 ? -11.814 25.246 10.958 1.00 50.91 365 GLU A O 1
ATOM 2903 N N . THR A 1 366 ? -11.580 23.039 11.271 1.00 51.56 366 THR A N 1
ATOM 2904 C CA . THR A 1 366 ? -10.591 23.175 12.335 1.00 51.56 366 THR A CA 1
ATOM 2905 C C . THR A 1 366 ? -9.411 23.875 11.678 1.00 51.56 366 THR A C 1
ATOM 2907 O O . THR A 1 366 ? -8.826 23.295 10.764 1.00 51.56 366 THR A O 1
ATOM 2910 N N . GLU A 1 367 ? -9.129 25.126 12.052 1.00 69.25 367 GLU A N 1
ATOM 2911 C CA . GLU A 1 367 ? -8.033 25.901 11.469 1.00 69.25 367 GLU A CA 1
ATOM 2912 C C . GLU A 1 367 ? -6.719 25.185 11.797 1.00 69.25 367 GLU A C 1
ATOM 2914 O O . GLU A 1 367 ? -6.118 25.378 12.856 1.00 69.25 367 GLU A O 1
ATOM 2919 N N . LEU A 1 368 ? -6.315 24.277 10.909 1.00 79.69 368 LEU A N 1
ATOM 2920 C CA . LEU A 1 368 ? -5.042 23.592 10.993 1.00 79.69 368 LEU A CA 1
ATOM 2921 C C . LEU A 1 368 ? -3.949 24.626 10.759 1.00 79.69 368 LEU A C 1
ATOM 2923 O O . LEU A 1 368 ? -4.046 25.475 9.869 1.00 79.69 368 LEU A O 1
ATOM 2927 N N . THR A 1 369 ? -2.883 24.552 11.549 1.00 87.00 369 THR A N 1
ATOM 2928 C CA . THR A 1 369 ? -1.701 25.362 11.269 1.00 87.00 369 THR A CA 1
ATOM 2929 C C . THR A 1 369 ? -1.096 24.939 9.929 1.00 87.00 369 THR A C 1
ATOM 2931 O O . THR A 1 369 ? -1.274 23.807 9.475 1.00 87.00 369 THR A O 1
ATOM 2934 N N . GLN A 1 370 ? -0.328 25.829 9.299 1.00 87.62 370 GLN A N 1
ATOM 2935 C CA . GLN A 1 370 ? 0.357 25.514 8.043 1.00 87.62 370 GLN A CA 1
ATOM 2936 C C . GLN A 1 370 ? 1.238 24.255 8.160 1.00 87.62 370 GLN A C 1
ATOM 2938 O O . GLN A 1 370 ? 1.226 23.407 7.274 1.00 87.62 370 GLN A O 1
ATOM 2943 N N . GLU A 1 371 ? 1.928 24.082 9.290 1.00 89.50 371 GLU A N 1
ATOM 2944 C CA . GLU A 1 371 ? 2.739 22.888 9.566 1.00 89.50 371 GLU A CA 1
ATOM 2945 C C . GLU A 1 371 ? 1.885 21.610 9.624 1.00 89.50 371 GLU A C 1
ATOM 2947 O O . GLU A 1 371 ? 2.271 20.569 9.096 1.00 89.50 371 GLU A O 1
ATOM 2952 N N . GLN A 1 372 ? 0.696 21.674 10.229 1.00 89.69 372 GLN A N 1
ATOM 2953 C CA . GLN A 1 372 ? -0.231 20.539 10.294 1.00 89.69 372 GLN A CA 1
ATOM 2954 C C . GLN A 1 372 ? -0.803 20.187 8.917 1.00 89.69 372 GLN A C 1
ATOM 2956 O O . GLN A 1 372 ? -0.954 19.005 8.598 1.00 89.69 372 GLN A O 1
ATOM 2961 N N . LEU A 1 373 ? -1.088 21.197 8.091 1.00 87.19 373 LEU A N 1
ATOM 2962 C CA . LEU A 1 373 ? -1.520 21.008 6.706 1.00 87.19 373 LEU A CA 1
ATOM 2963 C C . LEU A 1 373 ? -0.431 20.345 5.865 1.00 87.19 373 LEU A C 1
ATOM 2965 O O . LEU A 1 373 ? -0.731 19.435 5.096 1.00 87.19 373 LEU A O 1
ATOM 2969 N N . GLU A 1 374 ? 0.825 20.756 6.028 1.00 90.25 374 GLU A N 1
ATOM 2970 C CA . GLU A 1 374 ? 1.965 20.155 5.332 1.00 90.25 374 GLU A CA 1
ATOM 2971 C C . GLU A 1 374 ? 2.168 18.692 5.736 1.00 90.25 374 GLU A C 1
ATOM 2973 O O . GLU A 1 374 ? 2.353 17.844 4.866 1.00 90.25 374 GLU A O 1
ATOM 2978 N N . LEU A 1 375 ? 2.037 18.369 7.029 1.00 90.19 375 LEU A N 1
ATOM 2979 C CA . LEU A 1 375 ? 2.086 16.984 7.508 1.00 90.19 375 LEU A CA 1
ATOM 2980 C C . LEU A 1 375 ? 0.979 16.120 6.893 1.00 90.19 375 LEU A C 1
ATOM 2982 O O . LEU A 1 375 ? 1.254 15.017 6.424 1.00 90.19 375 LEU A O 1
ATOM 2986 N N . CYS A 1 376 ? -0.260 16.618 6.868 1.00 90.38 376 CYS A N 1
ATOM 2987 C CA . CYS A 1 376 ? -1.379 15.899 6.252 1.00 90.38 376 CYS A CA 1
ATOM 2988 C C . CYS A 1 376 ? -1.193 15.756 4.739 1.00 90.38 376 CYS A C 1
ATOM 2990 O O . CYS A 1 376 ? -1.445 14.690 4.187 1.00 90.38 376 CYS A O 1
ATOM 2992 N N . THR A 1 377 ? -0.729 16.814 4.071 1.00 89.81 377 THR A N 1
ATOM 2993 C CA . THR A 1 377 ? -0.475 16.800 2.626 1.00 89.81 377 THR A CA 1
ATOM 2994 C C . THR A 1 377 ? 0.569 15.752 2.275 1.00 89.81 377 THR A C 1
ATOM 2996 O O . THR A 1 377 ? 0.343 14.974 1.356 1.00 89.81 377 THR A O 1
ATOM 2999 N N . GLU A 1 378 ? 1.672 15.692 3.025 1.00 90.75 378 GLU A N 1
ATOM 3000 C CA . GLU A 1 378 ? 2.720 14.699 2.803 1.00 90.75 378 GLU A CA 1
ATOM 3001 C C . GLU A 1 378 ? 2.211 13.279 3.052 1.00 90.75 378 GLU A C 1
ATOM 3003 O O . GLU A 1 378 ? 2.424 12.421 2.209 1.00 90.75 378 GLU A O 1
ATOM 3008 N N . GLU A 1 379 ? 1.522 13.018 4.169 1.00 89.50 379 GLU A N 1
ATOM 3009 C CA . GLU A 1 379 ? 1.050 11.665 4.509 1.00 89.50 379 GLU A CA 1
ATOM 3010 C C . GLU A 1 379 ? 0.032 11.124 3.489 1.00 89.50 379 GLU A C 1
ATOM 3012 O O . GLU A 1 379 ? -0.057 9.917 3.240 1.00 89.50 379 GLU A O 1
ATOM 3017 N N . PHE A 1 380 ? -0.756 12.020 2.895 1.00 91.19 380 PHE A N 1
ATOM 3018 C CA . PHE A 1 380 ? -1.826 11.673 1.967 1.00 91.19 380 PHE A CA 1
ATOM 3019 C C . PHE A 1 380 ? -1.420 11.788 0.486 1.00 91.19 380 PHE A C 1
ATOM 3021 O O . PHE A 1 380 ? -2.263 11.564 -0.391 1.00 91.19 380 PHE A O 1
ATOM 3028 N N . ASP A 1 381 ? -0.149 12.089 0.185 1.00 90.06 381 ASP A N 1
ATOM 3029 C CA . ASP A 1 381 ? 0.351 12.269 -1.183 1.00 90.06 381 ASP A CA 1
ATOM 3030 C C . ASP A 1 381 ? 0.491 10.924 -1.916 1.00 90.06 381 ASP A C 1
ATOM 3032 O O . ASP A 1 381 ? 1.499 10.208 -1.839 1.00 90.06 381 ASP A O 1
ATOM 3036 N N . VAL A 1 382 ? -0.556 10.560 -2.654 1.00 89.62 382 VAL A N 1
ATOM 3037 C CA . VAL A 1 382 ? -0.621 9.327 -3.442 1.00 89.62 382 VAL A CA 1
ATOM 3038 C C . VAL A 1 382 ? -0.499 9.590 -4.937 1.00 89.62 382 VAL A C 1
ATOM 3040 O O . VAL A 1 382 ? -1.010 10.564 -5.483 1.00 89.62 382 VAL A O 1
ATOM 3043 N N . MET A 1 383 ? 0.146 8.655 -5.629 1.00 86.56 383 MET A N 1
ATOM 3044 C CA . MET A 1 383 ? 0.247 8.654 -7.081 1.00 86.56 383 MET A CA 1
ATOM 3045 C C . MET A 1 383 ? -1.150 8.522 -7.716 1.00 86.56 383 MET A C 1
ATOM 3047 O O . MET A 1 383 ? -1.916 7.639 -7.309 1.00 86.56 383 MET A O 1
ATOM 3051 N N . PRO A 1 384 ? -1.473 9.311 -8.758 1.00 81.88 384 PRO A N 1
ATOM 3052 C CA . PRO A 1 384 ? -2.774 9.285 -9.431 1.00 81.88 384 PRO A CA 1
ATOM 3053 C C . PRO A 1 384 ? -2.879 8.100 -10.407 1.00 81.88 384 PRO A C 1
ATOM 3055 O O . PRO A 1 384 ? -3.013 8.267 -11.618 1.00 81.88 384 PRO A O 1
ATOM 3058 N N . LEU A 1 385 ? -2.759 6.878 -9.888 1.00 81.75 385 LEU A N 1
ATOM 3059 C CA . LEU A 1 385 ? -2.800 5.648 -10.679 1.00 81.75 385 LEU A CA 1
ATOM 3060 C C . LEU A 1 385 ? -4.253 5.211 -10.870 1.00 81.75 385 LEU A C 1
ATOM 3062 O O . LEU A 1 385 ? -4.882 4.652 -9.968 1.00 81.75 385 LEU A O 1
ATOM 3066 N N . ASN A 1 386 ? -4.791 5.464 -12.059 1.00 77.06 386 ASN A N 1
ATOM 3067 C CA . ASN A 1 386 ? -6.193 5.216 -12.377 1.00 77.06 386 ASN A CA 1
ATOM 3068 C C . ASN A 1 386 ? -6.436 3.802 -12.905 1.00 77.06 386 ASN A C 1
ATOM 3070 O O . ASN A 1 386 ? -7.553 3.296 -12.790 1.00 77.06 386 ASN A O 1
ATOM 3074 N N . SER A 1 387 ? -5.399 3.149 -13.432 1.00 84.12 387 SER A N 1
ATOM 3075 C CA . SER A 1 387 ? -5.485 1.8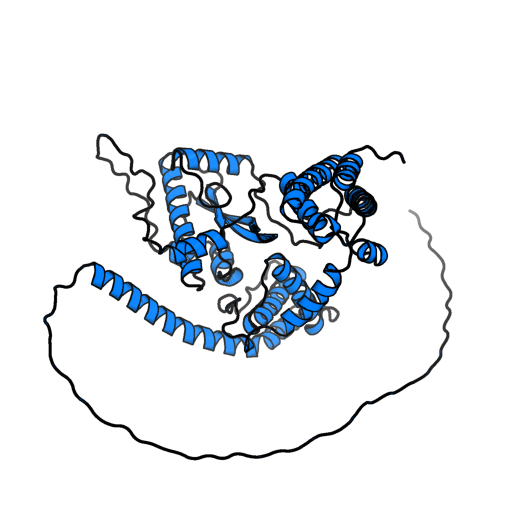25 -14.045 1.00 84.12 387 SER A CA 1
ATOM 3076 C C . SER A 1 387 ? -4.365 0.866 -13.612 1.00 84.12 387 SER A C 1
ATOM 3078 O O . SER A 1 387 ? -3.401 1.226 -12.927 1.00 84.12 387 SER A O 1
ATOM 3080 N N . VAL A 1 388 ? -4.499 -0.407 -14.001 1.00 88.88 388 VAL A N 1
ATOM 3081 C CA . VAL A 1 388 ? -3.415 -1.399 -13.883 1.00 88.88 388 VAL A CA 1
ATOM 3082 C C . VAL A 1 388 ? -2.234 -1.010 -14.781 1.00 88.88 388 VAL A C 1
ATOM 3084 O O . VAL A 1 388 ? -1.087 -1.113 -14.349 1.00 88.88 388 VAL A O 1
ATOM 3087 N N . GLY A 1 389 ? -2.515 -0.470 -15.973 1.00 91.25 389 GLY A N 1
ATOM 3088 C CA . GLY A 1 389 ? -1.505 0.045 -16.900 1.00 91.25 389 GLY A CA 1
ATOM 3089 C C . GLY A 1 389 ? -0.681 1.186 -16.304 1.00 91.25 389 GLY A C 1
ATOM 3090 O O . GLY A 1 389 ? 0.543 1.122 -16.342 1.00 91.25 389 GLY A O 1
ATOM 3091 N N . ASP A 1 390 ? -1.321 2.162 -15.653 1.00 90.56 390 ASP A N 1
ATOM 3092 C CA . ASP A 1 390 ? -0.620 3.291 -15.014 1.00 90.56 390 ASP A CA 1
ATOM 3093 C C . ASP A 1 390 ? 0.361 2.799 -13.946 1.00 90.56 390 ASP A C 1
ATOM 3095 O O . ASP A 1 390 ? 1.474 3.306 -13.803 1.00 90.56 390 ASP A O 1
ATOM 3099 N N . TYR A 1 391 ? -0.040 1.772 -13.198 1.00 90.88 391 TYR A N 1
ATOM 3100 C CA . TYR A 1 391 ? 0.818 1.161 -12.194 1.00 90.88 391 TYR A CA 1
ATOM 3101 C C . TYR A 1 391 ? 1.969 0.356 -12.818 1.00 90.88 391 TYR A C 1
ATOM 3103 O O . TYR A 1 391 ? 3.088 0.414 -12.310 1.00 90.88 391 TYR A O 1
ATOM 3111 N N . ALA A 1 392 ? 1.746 -0.345 -13.935 1.00 92.75 392 ALA A N 1
ATOM 3112 C CA . ALA A 1 392 ? 2.827 -0.989 -14.685 1.00 92.75 392 ALA A CA 1
ATOM 3113 C C . ALA A 1 392 ? 3.848 0.041 -15.189 1.00 92.75 392 ALA A C 1
ATOM 3115 O O . ALA A 1 392 ? 5.052 -0.155 -15.015 1.00 92.75 392 ALA A O 1
ATOM 3116 N N . VAL A 1 393 ? 3.365 1.161 -15.741 1.00 94.56 393 VAL A N 1
ATOM 3117 C CA . VAL A 1 393 ? 4.195 2.296 -16.164 1.00 94.56 393 VAL A CA 1
ATOM 3118 C C . VAL A 1 393 ? 5.018 2.799 -14.983 1.00 94.56 393 VAL A C 1
ATOM 3120 O O . VAL A 1 393 ? 6.240 2.870 -15.082 1.00 94.56 393 VAL A O 1
ATOM 3123 N N . PHE A 1 394 ? 4.385 3.073 -13.840 1.00 92.50 394 PHE A N 1
ATOM 3124 C CA . PHE A 1 394 ? 5.074 3.488 -12.618 1.00 92.50 394 PHE A CA 1
ATOM 3125 C C . PHE A 1 394 ? 6.171 2.495 -12.198 1.00 92.50 394 PHE A C 1
ATOM 3127 O O . PHE A 1 394 ? 7.311 2.891 -11.958 1.00 92.50 394 PHE A O 1
ATOM 3134 N N . ARG A 1 395 ? 5.867 1.195 -12.172 1.00 91.06 395 ARG A N 1
ATOM 3135 C CA . ARG A 1 395 ? 6.808 0.155 -11.739 1.00 91.06 395 ARG A CA 1
ATOM 3136 C C . ARG A 1 395 ? 8.034 0.064 -12.647 1.00 91.06 395 ARG A C 1
ATOM 3138 O O . ARG A 1 395 ? 9.164 0.012 -12.160 1.00 91.06 395 ARG A O 1
ATOM 3145 N N . VAL A 1 396 ? 7.821 0.069 -13.963 1.00 94.81 396 VAL A N 1
ATOM 3146 C CA . VAL A 1 396 ? 8.916 0.057 -14.945 1.00 94.81 396 VAL A CA 1
ATOM 3147 C C . VAL A 1 396 ? 9.732 1.345 -14.845 1.00 94.81 396 VAL A C 1
ATOM 3149 O O . VAL A 1 396 ? 10.957 1.304 -14.893 1.00 94.81 396 VAL A O 1
ATOM 3152 N N . SER A 1 397 ? 9.056 2.477 -14.661 1.00 93.94 397 SER A N 1
ATOM 3153 C CA . SER A 1 397 ? 9.649 3.805 -14.512 1.00 93.94 397 SER A CA 1
ATOM 3154 C C . SER A 1 397 ? 10.617 3.838 -13.322 1.00 93.94 397 SER A C 1
ATOM 3156 O O . SER A 1 397 ? 11.777 4.228 -13.473 1.00 93.94 397 SER A O 1
ATOM 3158 N N . GLU A 1 398 ? 10.203 3.334 -12.159 1.00 91.50 398 GLU A N 1
ATOM 3159 C CA . GLU A 1 398 ? 11.064 3.250 -10.975 1.00 91.50 398 GLU A CA 1
ATOM 3160 C C . GLU A 1 398 ? 12.233 2.279 -11.153 1.00 91.50 398 GLU A C 1
ATOM 3162 O O . GLU A 1 398 ? 13.362 2.595 -10.772 1.00 91.50 398 GLU A O 1
ATOM 3167 N N . TRP A 1 399 ? 12.008 1.132 -11.797 1.00 93.38 399 TRP A N 1
ATOM 3168 C CA . TRP A 1 399 ? 13.089 0.200 -12.121 1.00 93.38 399 TRP A CA 1
ATOM 3169 C C . TRP A 1 399 ? 14.125 0.824 -13.073 1.00 93.38 399 TRP A C 1
ATOM 3171 O O . TRP A 1 399 ? 15.326 0.738 -12.820 1.00 93.38 399 TRP A O 1
ATOM 3181 N N . LEU A 1 400 ? 13.680 1.522 -14.123 1.00 94.50 400 LEU A N 1
ATOM 3182 C CA . LEU A 1 400 ? 14.558 2.225 -15.063 1.00 94.50 400 LEU A CA 1
ATOM 3183 C C . LEU A 1 400 ? 15.417 3.272 -14.354 1.00 94.50 400 LEU A C 1
ATOM 3185 O O . LEU A 1 400 ? 16.611 3.373 -14.625 1.00 94.50 400 LEU A O 1
ATOM 3189 N N . HIS A 1 401 ? 14.832 4.030 -13.424 1.00 92.19 401 HIS A N 1
ATOM 3190 C CA . HIS A 1 401 ? 15.566 5.030 -12.647 1.00 92.19 401 HIS A CA 1
ATOM 3191 C C . HIS A 1 401 ? 16.615 4.410 -11.718 1.00 92.19 401 HIS A C 1
ATOM 3193 O O . HIS A 1 401 ? 17.643 5.029 -11.468 1.00 92.19 401 HIS A O 1
ATOM 3199 N N . GLN A 1 402 ? 16.403 3.188 -11.232 1.00 90.44 402 GLN A N 1
ATOM 3200 C CA . GLN A 1 402 ? 17.405 2.482 -10.427 1.00 90.44 402 GLN A CA 1
ATOM 3201 C C . GLN A 1 402 ? 18.557 1.916 -11.270 1.00 90.44 402 GLN A C 1
ATOM 3203 O O . GLN A 1 402 ? 19.671 1.786 -10.761 1.00 90.44 402 GLN A O 1
ATOM 3208 N N . GLU A 1 403 ? 18.295 1.578 -12.535 1.00 91.94 403 GLU A N 1
ATOM 3209 C CA . GLU A 1 403 ? 19.251 0.912 -13.430 1.00 91.94 403 GLU A CA 1
ATOM 3210 C C . GLU A 1 403 ? 19.963 1.852 -14.412 1.00 91.94 403 GLU A C 1
ATOM 3212 O O . GLU A 1 403 ? 20.940 1.451 -15.058 1.00 91.94 403 GLU A O 1
ATOM 3217 N N . VAL A 1 404 ? 19.511 3.102 -14.531 1.00 90.69 404 VAL A N 1
ATOM 3218 C CA . VAL A 1 404 ? 20.225 4.133 -15.292 1.00 90.69 404 VAL A CA 1
ATOM 3219 C C . VAL A 1 404 ? 21.630 4.327 -14.704 1.00 90.69 404 VAL A C 1
ATOM 3221 O O . VAL A 1 404 ? 21.816 4.378 -13.489 1.00 90.69 404 VAL A O 1
ATOM 3224 N N . GLY A 1 405 ? 22.650 4.332 -15.563 1.00 86.31 405 GLY A N 1
ATOM 3225 C CA . GLY A 1 405 ? 24.062 4.373 -15.160 1.00 86.31 405 GLY A CA 1
ATOM 3226 C C . GLY A 1 405 ? 24.649 3.063 -14.603 1.00 86.31 405 GLY A C 1
ATOM 3227 O O . GLY A 1 405 ? 25.861 2.986 -14.420 1.00 86.31 405 GLY A O 1
ATOM 3228 N N . ARG A 1 406 ? 23.839 2.020 -14.353 1.00 89.88 406 ARG A N 1
ATOM 3229 C CA . ARG A 1 406 ? 24.315 0.694 -13.886 1.00 89.88 406 ARG A CA 1
ATOM 3230 C C . ARG A 1 406 ? 24.332 -0.367 -14.977 1.00 89.88 406 ARG A C 1
ATOM 3232 O O . ARG A 1 406 ? 25.166 -1.268 -14.949 1.00 89.88 406 ARG A O 1
ATOM 3239 N N . THR A 1 407 ? 23.404 -0.247 -15.914 1.00 91.25 407 THR A N 1
ATOM 3240 C CA . THR A 1 407 ? 23.166 -1.203 -16.996 1.00 91.25 407 THR A CA 1
ATOM 3241 C C . THR A 1 407 ? 23.102 -0.428 -18.316 1.00 91.25 407 THR A C 1
ATOM 3243 O O . THR A 1 407 ? 22.670 0.723 -18.317 1.00 91.25 407 THR A O 1
ATOM 3246 N N . ALA A 1 408 ? 23.541 -1.000 -19.441 1.00 92.44 408 ALA A N 1
ATOM 3247 C CA . ALA A 1 408 ? 23.426 -0.329 -20.740 1.00 92.44 408 ALA A CA 1
ATOM 3248 C C . ALA A 1 408 ? 21.960 -0.274 -21.213 1.00 92.44 408 ALA A C 1
ATOM 3250 O O . ALA A 1 408 ? 21.139 -1.105 -20.819 1.00 92.44 408 ALA A O 1
ATOM 3251 N N . ALA A 1 409 ? 21.610 0.690 -22.070 1.00 94.00 409 ALA A N 1
ATOM 3252 C CA . ALA A 1 409 ? 20.240 0.830 -22.578 1.00 94.00 409 ALA A CA 1
ATOM 3253 C C . ALA A 1 409 ? 19.769 -0.406 -23.368 1.00 94.00 409 ALA A C 1
ATOM 3255 O O . ALA A 1 409 ? 18.639 -0.856 -23.191 1.00 94.00 409 ALA A O 1
ATOM 3256 N N . GLU A 1 410 ? 20.654 -1.006 -24.166 1.00 94.94 410 GLU A N 1
ATOM 3257 C CA . GLU A 1 410 ? 20.392 -2.263 -24.876 1.00 94.94 410 GLU A CA 1
ATOM 3258 C C . GLU A 1 410 ? 20.060 -3.410 -23.914 1.00 94.94 410 GLU A C 1
ATOM 3260 O O . GLU A 1 410 ? 19.026 -4.065 -24.049 1.00 94.94 410 GLU A O 1
ATOM 3265 N N . ASP A 1 411 ? 20.892 -3.598 -22.887 1.00 94.88 411 ASP A N 1
ATOM 3266 C CA . ASP A 1 411 ? 20.691 -4.633 -21.874 1.00 94.88 411 ASP A CA 1
ATOM 3267 C C . ASP A 1 411 ? 19.364 -4.436 -21.136 1.00 94.88 411 ASP A C 1
ATOM 3269 O O . ASP A 1 411 ? 18.614 -5.394 -20.939 1.00 94.88 411 ASP A O 1
ATOM 3273 N N . ARG A 1 412 ? 19.021 -3.192 -20.769 1.00 95.12 412 ARG A N 1
ATOM 3274 C CA . ARG A 1 412 ? 17.719 -2.891 -20.153 1.00 95.12 412 ARG A CA 1
ATOM 3275 C C . ARG A 1 412 ? 16.557 -3.250 -21.075 1.00 95.12 412 ARG A C 1
ATOM 3277 O O . ARG A 1 412 ? 15.553 -3.768 -20.590 1.00 95.12 412 ARG A O 1
ATOM 3284 N N . CYS A 1 413 ? 16.695 -3.028 -22.383 1.00 95.06 413 CYS A N 1
ATOM 3285 C CA . CYS A 1 413 ? 15.681 -3.408 -23.365 1.00 95.06 413 CYS A CA 1
ATOM 3286 C C . CYS A 1 413 ? 15.502 -4.926 -23.408 1.00 95.06 413 CYS A C 1
ATOM 3288 O O . CYS A 1 413 ? 14.374 -5.400 -23.287 1.00 95.06 413 CYS A O 1
ATOM 3290 N N . GLY A 1 414 ? 16.596 -5.689 -23.494 1.00 93.00 414 GLY A N 1
ATOM 3291 C CA . GLY A 1 414 ? 16.549 -7.152 -23.442 1.00 93.00 414 GLY A CA 1
ATOM 3292 C C . GLY A 1 414 ? 15.897 -7.669 -22.157 1.00 93.00 414 GLY A C 1
ATOM 3293 O O . GLY A 1 414 ? 14.992 -8.496 -22.205 1.00 93.00 414 GLY A O 1
ATOM 3294 N N . LEU A 1 415 ? 16.284 -7.117 -21.005 1.00 93.44 415 LEU A N 1
ATOM 3295 C CA . LEU A 1 415 ? 15.730 -7.494 -19.702 1.00 93.44 415 LEU A CA 1
ATOM 3296 C C . LEU A 1 415 ? 14.228 -7.205 -19.581 1.00 93.44 415 LEU A C 1
ATOM 3298 O O . LEU A 1 415 ? 13.478 -8.060 -19.112 1.00 93.44 415 LEU A O 1
ATOM 3302 N N . LEU A 1 416 ? 13.775 -6.018 -19.990 1.00 94.25 416 LEU A N 1
ATOM 3303 C CA . LEU A 1 416 ? 12.354 -5.671 -19.946 1.00 94.25 416 LEU A CA 1
ATOM 3304 C C . LEU A 1 416 ? 11.538 -6.470 -20.963 1.00 94.25 416 LEU A C 1
ATOM 3306 O O . LEU A 1 416 ? 10.401 -6.840 -20.677 1.00 94.25 416 LEU A O 1
ATOM 3310 N N . ARG A 1 417 ? 12.115 -6.777 -22.128 1.00 91.56 417 ARG A N 1
ATOM 3311 C CA . ARG A 1 417 ? 11.496 -7.666 -23.111 1.00 91.56 417 ARG A CA 1
ATOM 3312 C C . ARG A 1 417 ? 11.275 -9.064 -22.534 1.00 91.56 417 ARG A C 1
ATOM 3314 O O . ARG A 1 417 ? 10.155 -9.556 -22.634 1.00 91.56 417 ARG A O 1
ATOM 3321 N N . ASP A 1 418 ? 12.280 -9.650 -21.885 1.00 89.31 418 ASP A N 1
ATOM 3322 C CA . ASP A 1 418 ? 12.143 -10.938 -21.186 1.00 89.31 418 ASP A CA 1
ATOM 3323 C C . ASP A 1 418 ? 11.075 -10.856 -20.085 1.00 89.31 418 ASP A C 1
ATOM 3325 O O . ASP A 1 418 ? 10.236 -11.741 -19.941 1.00 89.31 418 ASP A O 1
ATOM 3329 N N . TRP A 1 419 ? 11.049 -9.754 -19.329 1.00 89.81 419 TRP A N 1
ATOM 3330 C CA . TRP A 1 419 ? 10.036 -9.527 -18.298 1.00 89.81 419 TRP A CA 1
ATOM 3331 C C . TRP A 1 419 ? 8.608 -9.483 -18.867 1.00 89.81 419 TRP A C 1
ATOM 3333 O O . TRP A 1 419 ? 7.687 -9.985 -18.225 1.00 89.81 419 TRP A O 1
ATOM 3343 N N . CYS A 1 420 ? 8.409 -8.962 -20.080 1.00 90.38 420 CYS A N 1
ATOM 3344 C CA . CYS A 1 420 ? 7.098 -8.936 -20.739 1.00 90.38 420 CYS A CA 1
ATOM 3345 C C . CYS A 1 420 ? 6.628 -10.311 -21.251 1.00 90.38 420 CYS A C 1
ATOM 3347 O O . CYS A 1 420 ? 5.445 -10.457 -21.549 1.00 90.38 420 CYS A O 1
ATOM 3349 N N . GLN A 1 421 ? 7.515 -11.304 -21.401 1.00 83.94 421 GLN A N 1
ATOM 3350 C CA . GLN A 1 421 ? 7.180 -12.569 -22.073 1.00 83.94 421 GLN A CA 1
ATOM 3351 C C . GLN A 1 421 ? 6.259 -13.500 -21.271 1.00 83.94 421 GLN A C 1
ATOM 3353 O O . GLN A 1 421 ? 5.632 -14.349 -21.896 1.00 83.94 421 GLN A O 1
ATOM 3358 N N . LEU A 1 422 ? 6.119 -13.320 -19.948 1.00 68.69 422 LEU A N 1
ATOM 3359 C CA . LEU A 1 422 ? 5.193 -14.087 -19.093 1.00 68.69 422 LEU A CA 1
ATOM 3360 C C . LEU A 1 422 ? 5.212 -15.609 -19.386 1.00 68.69 422 LEU A C 1
ATOM 3362 O O . LEU A 1 422 ? 4.209 -16.185 -19.808 1.00 68.69 422 LEU A O 1
ATOM 3366 N N . GLU A 1 423 ? 6.350 -16.281 -19.194 1.00 54.09 423 GLU A N 1
ATOM 3367 C CA . GLU A 1 423 ? 6.439 -17.733 -19.419 1.00 54.09 423 GLU A CA 1
ATOM 3368 C C . GLU A 1 423 ? 5.790 -18.553 -18.277 1.00 54.09 423 GLU A C 1
ATOM 3370 O O . GLU A 1 423 ? 5.819 -18.175 -17.105 1.00 54.09 423 GLU A O 1
ATOM 3375 N N . ASP A 1 424 ? 5.213 -19.713 -18.606 1.00 45.78 424 ASP A N 1
ATOM 3376 C CA . ASP A 1 424 ? 4.889 -20.806 -17.670 1.00 45.78 424 ASP A CA 1
ATOM 3377 C C . ASP A 1 424 ? 4.138 -20.432 -16.377 1.00 45.78 424 ASP A C 1
ATOM 3379 O O . ASP A 1 424 ? 4.546 -20.770 -15.263 1.00 45.78 424 ASP A O 1
ATOM 3383 N N . GLY A 1 425 ? 2.997 -19.749 -16.499 1.00 50.91 425 GLY A N 1
ATOM 3384 C CA . GLY A 1 425 ? 2.146 -19.458 -15.339 1.00 50.91 425 GLY A CA 1
ATOM 3385 C C . GLY A 1 425 ? 2.799 -18.528 -14.308 1.00 50.91 425 GLY A C 1
ATOM 3386 O O . GLY A 1 425 ? 2.288 -18.407 -13.191 1.00 50.91 425 GLY A O 1
ATOM 3387 N N . THR A 1 426 ? 3.905 -17.859 -14.662 1.00 62.03 426 THR A N 1
ATOM 3388 C CA . THR A 1 426 ? 4.433 -16.752 -13.866 1.00 62.03 426 THR A CA 1
ATOM 3389 C C . THR A 1 426 ? 3.558 -15.525 -14.077 1.00 62.03 426 THR A C 1
ATOM 3391 O O . THR A 1 426 ? 3.458 -14.962 -15.161 1.00 62.03 426 THR A O 1
ATOM 3394 N N . PHE A 1 427 ? 2.868 -15.136 -13.012 1.00 66.94 427 PHE A N 1
ATOM 3395 C CA . PHE A 1 427 ? 2.023 -13.958 -12.976 1.00 66.94 427 PHE A CA 1
ATOM 3396 C C . PHE A 1 427 ? 2.799 -12.775 -12.370 1.00 66.94 427 PHE A C 1
ATOM 3398 O O . PHE A 1 427 ? 3.425 -12.918 -11.314 1.00 66.94 427 PHE A O 1
ATOM 3405 N N . HIS A 1 428 ? 2.756 -11.601 -13.011 1.00 83.44 428 HIS A N 1
ATOM 3406 C CA . HIS A 1 428 ? 3.268 -10.368 -12.407 1.00 83.44 428 HIS A CA 1
ATOM 3407 C C . HIS A 1 428 ? 2.273 -9.848 -11.381 1.00 83.44 428 HIS A C 1
ATOM 3409 O O . HIS A 1 428 ? 1.277 -9.239 -11.753 1.00 83.44 428 HIS A O 1
ATOM 3415 N N . GLN A 1 429 ? 2.573 -10.039 -10.098 1.00 85.00 429 GLN A N 1
ATOM 3416 C CA . GLN A 1 429 ? 1.748 -9.534 -8.999 1.00 85.00 429 GLN A CA 1
ATOM 3417 C C . GLN A 1 429 ? 1.300 -8.077 -9.218 1.00 85.00 429 GLN A C 1
ATOM 3419 O O . GLN A 1 429 ? 2.134 -7.232 -9.550 1.00 85.00 429 GLN A O 1
ATOM 3424 N N . ASN A 1 430 ? 0.001 -7.807 -9.021 1.00 87.31 430 ASN A N 1
ATOM 3425 C CA . ASN A 1 430 ? -0.675 -6.509 -9.199 1.00 87.31 430 ASN A CA 1
ATOM 3426 C C . ASN A 1 430 ? -0.867 -6.036 -10.652 1.00 87.31 430 ASN A C 1
ATOM 3428 O O . ASN A 1 430 ? -1.317 -4.897 -10.852 1.00 87.31 430 ASN A O 1
ATOM 3432 N N . LEU A 1 431 ? -0.510 -6.873 -11.636 1.00 88.69 431 LEU A N 1
ATOM 3433 C CA . LEU A 1 431 ? -0.686 -6.651 -13.077 1.00 88.69 431 LEU A CA 1
ATOM 3434 C C . LEU A 1 431 ? -1.667 -7.666 -13.700 1.00 88.69 431 LEU A C 1
ATOM 3436 O O . LEU A 1 431 ? -1.497 -8.098 -14.842 1.00 88.69 431 LEU A O 1
ATOM 3440 N N . GLU A 1 432 ? -2.679 -8.091 -12.935 1.00 85.19 432 GLU A N 1
ATOM 3441 C CA . GLU A 1 432 ? -3.702 -9.052 -13.359 1.00 85.19 432 GLU A CA 1
ATOM 3442 C C . GLU A 1 432 ? -4.397 -8.572 -14.639 1.00 85.19 432 GLU A C 1
ATOM 3444 O O . GLU A 1 432 ? -4.860 -7.436 -14.728 1.00 85.19 432 GLU A O 1
ATOM 3449 N N . GLY A 1 433 ? -4.485 -9.457 -15.636 1.00 84.56 433 GLY A N 1
ATOM 3450 C CA . GLY A 1 433 ? -5.190 -9.186 -16.890 1.00 84.56 433 GLY A CA 1
ATOM 3451 C C . GLY A 1 433 ? -4.399 -8.407 -17.944 1.00 84.56 433 GLY A C 1
ATOM 3452 O O . GLY A 1 433 ? -4.927 -8.220 -19.036 1.00 84.56 433 GLY A O 1
ATOM 3453 N N . MET A 1 434 ? -3.155 -7.992 -17.673 1.00 89.00 434 MET A N 1
ATOM 3454 C CA . MET A 1 434 ? -2.304 -7.383 -18.700 1.00 89.00 434 MET A CA 1
ATOM 3455 C C . MET A 1 434 ? -1.766 -8.433 -19.673 1.00 89.00 434 MET A C 1
ATOM 3457 O O . MET A 1 434 ? -1.212 -9.456 -19.265 1.00 89.00 434 MET A O 1
ATOM 3461 N N . THR A 1 435 ? -1.900 -8.153 -20.966 1.00 89.56 435 THR A N 1
ATOM 3462 C CA . THR A 1 435 ? -1.255 -8.929 -22.028 1.00 89.56 435 THR A CA 1
ATOM 3463 C C . THR A 1 435 ? 0.225 -8.568 -22.149 1.00 89.56 435 THR A C 1
ATOM 3465 O O . THR A 1 435 ? 0.703 -7.576 -21.591 1.00 89.56 435 THR A O 1
ATOM 3468 N N . ARG A 1 436 ? 0.970 -9.360 -22.921 1.00 88.81 436 ARG A N 1
ATOM 3469 C CA . ARG A 1 436 ? 2.351 -9.032 -23.283 1.00 88.81 436 ARG A CA 1
ATOM 3470 C C . ARG A 1 436 ? 2.431 -7.664 -23.963 1.00 88.81 436 ARG A C 1
ATOM 3472 O O . ARG A 1 436 ? 3.319 -6.876 -23.648 1.00 88.81 436 ARG A O 1
ATOM 3479 N N . GLU A 1 437 ? 1.507 -7.386 -24.873 1.00 90.75 437 GLU A N 1
ATOM 3480 C CA . GLU A 1 437 ? 1.428 -6.138 -25.624 1.00 90.75 437 GLU A CA 1
ATOM 3481 C C . GLU A 1 437 ? 1.161 -4.951 -24.689 1.00 90.75 437 GLU A C 1
ATOM 3483 O O . GLU A 1 437 ? 1.801 -3.905 -24.821 1.00 90.75 437 GLU A O 1
ATOM 3488 N N . ASP A 1 438 ? 0.287 -5.127 -23.690 1.00 92.31 438 ASP A N 1
ATOM 3489 C CA . ASP A 1 438 ? 0.033 -4.108 -22.666 1.00 92.31 438 ASP A CA 1
ATOM 3490 C C . ASP A 1 438 ? 1.292 -3.812 -21.840 1.00 92.31 438 ASP A C 1
ATOM 3492 O O . ASP A 1 438 ? 1.592 -2.650 -21.560 1.00 92.31 438 ASP A O 1
ATOM 3496 N N . LEU A 1 439 ? 2.058 -4.845 -21.470 1.00 92.94 439 LEU A N 1
ATOM 3497 C CA . LEU A 1 439 ? 3.311 -4.685 -20.728 1.00 92.94 439 LEU A CA 1
ATOM 3498 C C . LEU A 1 439 ? 4.385 -3.992 -21.572 1.00 92.94 439 LEU A C 1
ATOM 3500 O O . LEU A 1 439 ? 5.047 -3.081 -21.079 1.00 92.94 439 LEU A O 1
ATOM 3504 N N . GLN A 1 440 ? 4.524 -4.348 -22.852 1.00 93.75 440 GLN A N 1
ATOM 3505 C CA . GLN A 1 440 ? 5.451 -3.674 -23.769 1.00 93.75 440 GLN A CA 1
ATOM 3506 C C . GLN A 1 440 ? 5.095 -2.197 -23.943 1.00 93.75 440 GLN A C 1
ATOM 3508 O O . GLN A 1 440 ? 5.980 -1.338 -23.908 1.00 93.75 440 GLN A O 1
ATOM 3513 N N . LYS A 1 441 ? 3.800 -1.892 -24.085 1.00 94.94 441 LYS A N 1
ATOM 3514 C CA . LYS A 1 441 ? 3.298 -0.519 -24.141 1.00 94.94 441 LYS A CA 1
ATOM 3515 C C . LYS A 1 441 ? 3.622 0.237 -22.852 1.00 94.94 441 LYS A C 1
ATOM 3517 O O . LYS A 1 441 ? 4.180 1.330 -22.928 1.00 94.94 441 LYS A O 1
ATOM 3522 N N . ALA A 1 442 ? 3.358 -0.361 -21.691 1.00 95.56 442 ALA A N 1
ATOM 3523 C CA . ALA A 1 442 ? 3.684 0.240 -20.401 1.00 95.56 442 ALA A CA 1
ATOM 3524 C C . ALA A 1 442 ? 5.193 0.491 -20.249 1.00 95.56 442 ALA A C 1
ATOM 3526 O O . ALA A 1 442 ? 5.598 1.553 -19.777 1.00 95.56 442 ALA A O 1
ATOM 3527 N N . CYS A 1 443 ? 6.046 -0.437 -20.698 1.00 96.81 443 CYS A N 1
ATOM 3528 C CA . CYS A 1 443 ? 7.488 -0.229 -20.683 1.00 96.81 443 CYS A CA 1
ATOM 3529 C C . CYS A 1 443 ? 7.926 0.909 -21.609 1.00 96.81 443 CYS A C 1
ATOM 3531 O O . CYS A 1 443 ? 8.755 1.724 -21.209 1.00 96.81 443 CYS A O 1
ATOM 3533 N N . HIS A 1 444 ? 7.373 0.988 -22.821 1.00 96.69 444 HIS A N 1
ATOM 3534 C CA . HIS A 1 444 ? 7.648 2.081 -23.754 1.00 96.69 444 HIS A CA 1
ATOM 3535 C C . HIS A 1 444 ? 7.250 3.439 -23.157 1.00 96.69 444 HIS A C 1
ATOM 3537 O O . HIS A 1 444 ? 8.052 4.373 -23.157 1.00 96.69 444 HIS A O 1
ATOM 3543 N N . GLU A 1 445 ? 6.033 3.546 -22.619 1.00 96.62 445 GLU A N 1
ATOM 3544 C CA . GLU A 1 445 ? 5.518 4.769 -21.993 1.00 96.62 445 GLU A CA 1
ATOM 3545 C C . GLU A 1 445 ? 6.366 5.192 -20.788 1.00 96.62 445 GLU A C 1
ATOM 3547 O O . GLU A 1 445 ? 6.784 6.348 -20.702 1.00 96.62 445 GLU A O 1
ATOM 3552 N N . ALA A 1 446 ? 6.697 4.247 -19.903 1.00 96.69 446 ALA A N 1
ATOM 3553 C CA . ALA A 1 446 ? 7.558 4.488 -18.749 1.00 96.69 446 ALA A CA 1
ATOM 3554 C C . ALA A 1 446 ? 8.942 4.999 -19.152 1.00 96.69 446 ALA A C 1
ATOM 3556 O O . ALA A 1 446 ? 9.451 5.956 -18.563 1.00 96.69 446 ALA A O 1
ATOM 3557 N N . TRP A 1 447 ? 9.546 4.371 -20.161 1.00 96.94 447 TRP A N 1
ATOM 3558 C CA . TRP A 1 447 ? 10.886 4.717 -20.611 1.00 96.94 447 TRP A CA 1
ATOM 3559 C C . TRP A 1 447 ? 10.917 6.088 -21.264 1.00 96.94 447 TRP A C 1
ATOM 3561 O O . TRP A 1 447 ? 11.700 6.932 -20.842 1.00 96.94 447 TRP A O 1
ATOM 3571 N N . MET A 1 448 ? 10.005 6.358 -22.200 1.00 95.69 448 MET A N 1
ATOM 3572 C CA . MET A 1 448 ? 9.885 7.678 -22.822 1.00 95.69 448 MET A CA 1
ATOM 3573 C C . MET A 1 448 ? 9.645 8.778 -21.777 1.00 95.69 448 MET A C 1
ATOM 3575 O O . MET A 1 448 ? 10.274 9.836 -21.850 1.00 95.69 448 MET A O 1
ATOM 3579 N N . GLY A 1 449 ? 8.797 8.512 -20.776 1.00 93.88 449 GLY A N 1
ATOM 3580 C CA . GLY A 1 449 ? 8.559 9.422 -19.656 1.00 93.88 449 GLY A CA 1
ATOM 3581 C C . GLY A 1 449 ? 9.819 9.696 -18.828 1.00 93.88 449 GLY A C 1
ATOM 3582 O O . GLY A 1 449 ? 10.186 10.854 -18.629 1.00 93.88 449 GLY A O 1
ATOM 3583 N N . LYS A 1 450 ? 10.541 8.655 -18.385 1.00 93.00 450 LYS A N 1
ATOM 3584 C CA . LYS A 1 450 ? 11.787 8.834 -17.615 1.00 93.00 450 LYS A CA 1
ATOM 3585 C C . LYS A 1 450 ? 12.890 9.487 -18.437 1.00 93.00 450 LYS A C 1
ATOM 3587 O O . LYS A 1 450 ? 13.573 10.347 -17.900 1.00 93.00 450 LYS A O 1
ATOM 3592 N N . THR A 1 451 ? 13.042 9.153 -19.717 1.00 91.94 451 THR A N 1
ATOM 3593 C CA . THR A 1 451 ? 14.012 9.805 -20.608 1.00 91.94 451 THR A CA 1
ATOM 3594 C C . THR A 1 451 ? 13.767 11.310 -20.686 1.00 91.94 451 THR A C 1
ATOM 3596 O O . THR A 1 451 ? 14.724 12.081 -20.629 1.00 91.94 451 THR A O 1
ATOM 3599 N N . HIS A 1 452 ? 12.501 11.739 -20.745 1.00 90.88 452 HIS A N 1
ATOM 3600 C CA . HIS A 1 452 ? 12.156 13.157 -20.670 1.00 90.88 452 HIS A CA 1
ATOM 3601 C C . HIS A 1 452 ? 12.575 13.774 -19.330 1.00 90.88 452 HIS A C 1
ATOM 3603 O O . HIS A 1 452 ? 13.280 14.778 -19.326 1.00 90.88 452 HIS A O 1
ATOM 3609 N N . ASN A 1 453 ? 12.236 13.127 -18.213 1.00 89.31 453 ASN A N 1
ATOM 3610 C CA . ASN A 1 453 ? 12.572 13.614 -16.871 1.00 89.31 453 ASN A CA 1
ATOM 3611 C C . ASN A 1 453 ? 14.091 13.683 -16.630 1.00 89.31 453 ASN A C 1
ATOM 3613 O O . ASN A 1 453 ? 14.599 14.654 -16.079 1.00 89.31 453 ASN A O 1
ATOM 3617 N N . TRP A 1 454 ? 14.846 12.679 -17.080 1.00 91.62 454 TRP A N 1
ATOM 3618 C CA . TRP A 1 454 ? 16.299 12.610 -16.909 1.00 91.62 454 TRP A CA 1
ATOM 3619 C C . TRP A 1 454 ? 17.043 13.744 -17.599 1.00 91.62 454 TRP A C 1
ATOM 3621 O O . TRP A 1 454 ? 18.108 14.133 -17.124 1.00 91.62 454 TRP A O 1
ATOM 3631 N N . LYS A 1 455 ? 16.465 14.317 -18.661 1.00 84.75 455 LYS A N 1
ATOM 3632 C CA . LYS A 1 455 ? 16.989 15.518 -19.322 1.00 84.75 455 LYS A CA 1
ATOM 3633 C C . LYS A 1 455 ? 17.202 16.674 -18.353 1.00 84.75 455 LYS A C 1
ATOM 3635 O O . LYS A 1 455 ? 18.114 17.469 -18.554 1.00 84.75 455 LYS A O 1
ATOM 3640 N N . GLU A 1 456 ? 16.362 16.755 -17.332 1.00 82.81 456 GLU A N 1
ATOM 3641 C CA . GLU A 1 456 ? 16.372 17.832 -16.349 1.00 82.81 456 GLU A CA 1
ATOM 3642 C C . GLU A 1 456 ? 17.101 17.428 -15.061 1.00 82.81 456 GLU A C 1
ATOM 3644 O O . GLU A 1 456 ? 17.595 18.295 -14.345 1.00 82.81 456 GLU A O 1
ATOM 3649 N N . THR A 1 457 ? 17.198 16.125 -14.766 1.00 81.06 457 THR A N 1
ATOM 3650 C CA . THR A 1 457 ? 17.609 15.641 -13.438 1.00 81.06 457 THR A CA 1
ATOM 3651 C C . THR A 1 457 ? 18.919 14.855 -13.389 1.00 81.06 457 THR A C 1
ATOM 3653 O O . THR A 1 457 ? 19.437 14.653 -12.293 1.00 81.06 457 THR A O 1
ATOM 3656 N N . LEU A 1 458 ? 19.442 14.345 -14.511 1.00 82.50 458 LEU A N 1
ATOM 3657 C CA . LEU A 1 458 ? 20.641 13.494 -14.527 1.00 82.50 458 LEU A CA 1
ATOM 3658 C C . LEU A 1 458 ? 21.813 14.137 -15.272 1.00 82.50 458 LEU A C 1
ATOM 3660 O O . LEU A 1 458 ? 21.638 14.769 -16.311 1.00 82.50 458 LEU A O 1
ATOM 3664 N N . ASP A 1 459 ? 23.027 13.883 -14.777 1.00 76.88 459 ASP A N 1
ATOM 3665 C CA . ASP A 1 459 ? 24.267 14.236 -15.471 1.00 76.88 459 ASP A CA 1
ATOM 3666 C C . ASP A 1 459 ? 24.372 13.486 -16.813 1.00 76.88 459 ASP A C 1
ATOM 3668 O O . ASP A 1 459 ? 24.195 12.266 -16.880 1.00 76.88 459 ASP A O 1
ATOM 3672 N N . LEU A 1 460 ? 24.695 14.226 -17.878 1.00 70.44 460 LEU A N 1
ATOM 3673 C CA . LEU A 1 460 ? 24.861 13.745 -19.253 1.00 70.44 460 LEU A CA 1
ATOM 3674 C C . LEU A 1 460 ? 25.960 12.683 -19.397 1.00 70.44 460 LEU A C 1
ATOM 3676 O O . LEU A 1 460 ? 26.005 11.987 -20.405 1.00 70.44 460 LEU A O 1
ATOM 3680 N N . THR A 1 461 ? 26.853 12.539 -18.415 1.00 75.75 461 THR A N 1
ATOM 3681 C CA . THR A 1 461 ? 27.887 11.492 -18.429 1.00 75.75 461 THR A CA 1
ATOM 3682 C C . THR A 1 461 ? 27.342 10.086 -18.153 1.00 75.75 461 THR A C 1
ATOM 3684 O O . THR A 1 461 ? 28.015 9.104 -18.463 1.00 75.75 461 THR A O 1
ATOM 3687 N N . MET A 1 462 ? 26.132 9.969 -17.593 1.00 72.50 462 MET A N 1
ATOM 3688 C CA . MET A 1 462 ? 25.565 8.693 -17.137 1.00 72.50 462 MET A CA 1
ATOM 3689 C C . MET A 1 462 ? 24.551 8.065 -18.105 1.00 72.50 462 MET A C 1
ATOM 3691 O O . MET A 1 462 ? 24.121 6.932 -17.878 1.00 72.50 462 MET A O 1
ATOM 3695 N N . TRP A 1 463 ? 24.131 8.781 -19.153 1.00 84.75 463 TRP A N 1
ATOM 3696 C CA . TRP A 1 463 ? 23.090 8.332 -20.084 1.00 84.75 463 TRP A CA 1
ATOM 3697 C C . TRP A 1 463 ? 23.139 9.098 -21.414 1.00 84.75 463 TRP A C 1
ATOM 3699 O O . TRP A 1 463 ? 23.707 10.184 -21.505 1.00 84.75 463 TRP A O 1
ATOM 3709 N N . SER A 1 464 ? 22.506 8.549 -22.453 1.00 88.56 464 SER A N 1
ATOM 3710 C CA . SER A 1 464 ? 22.451 9.155 -23.788 1.00 88.56 464 SER A CA 1
ATOM 3711 C C . SER A 1 464 ? 21.012 9.257 -24.274 1.00 88.56 464 SER A C 1
ATOM 3713 O O . SER A 1 464 ? 20.380 8.242 -24.549 1.00 88.56 464 SER A O 1
ATOM 3715 N N . TRP A 1 465 ? 20.500 10.480 -24.453 1.00 88.94 465 TRP A N 1
ATOM 3716 C CA . TRP A 1 465 ? 19.137 10.711 -24.956 1.00 88.94 465 TRP A CA 1
ATOM 3717 C C . TRP A 1 465 ? 18.835 9.906 -26.224 1.00 88.94 465 TRP A C 1
ATOM 3719 O O . TRP A 1 465 ? 17.791 9.267 -26.330 1.00 88.94 465 TRP A O 1
ATOM 3729 N N . THR A 1 466 ? 19.755 9.925 -27.191 1.00 91.12 466 THR A N 1
ATOM 3730 C CA . THR A 1 466 ? 19.574 9.239 -28.474 1.00 91.12 466 THR A CA 1
ATOM 3731 C C . THR A 1 466 ? 19.481 7.728 -28.294 1.00 91.12 466 THR A C 1
ATOM 3733 O O . THR A 1 466 ? 18.622 7.101 -28.913 1.00 91.12 466 THR A O 1
ATOM 3736 N N . GLU A 1 467 ? 20.327 7.146 -27.440 1.00 93.12 467 GLU A N 1
ATOM 3737 C CA . GLU A 1 467 ? 20.300 5.707 -27.165 1.00 93.12 467 GLU A CA 1
ATOM 3738 C C . GLU A 1 467 ? 19.058 5.309 -26.365 1.00 93.12 467 GLU A C 1
ATOM 3740 O O . GLU A 1 467 ? 18.398 4.337 -26.727 1.00 93.12 467 GLU A O 1
ATOM 3745 N N . GLU A 1 468 ? 18.691 6.075 -25.333 1.00 94.38 468 GLU A N 1
ATOM 3746 C CA . GLU A 1 468 ? 17.493 5.805 -24.533 1.00 94.38 468 GLU A CA 1
ATOM 3747 C C . GLU A 1 468 ? 16.229 5.833 -25.401 1.00 94.38 468 GLU A C 1
ATOM 3749 O O . GLU A 1 468 ? 15.443 4.891 -25.373 1.00 94.38 468 GLU A O 1
ATOM 3754 N N . VAL A 1 469 ? 16.050 6.868 -26.234 1.00 93.56 469 VAL A N 1
ATOM 3755 C CA . VAL A 1 469 ? 14.887 6.966 -27.135 1.00 93.56 469 VAL A CA 1
ATOM 3756 C C . VAL A 1 469 ? 14.891 5.849 -28.179 1.00 93.56 469 VAL A C 1
ATOM 3758 O O . VAL A 1 469 ? 13.826 5.342 -28.540 1.00 93.56 469 VAL A O 1
ATOM 3761 N N . TYR A 1 470 ? 16.063 5.464 -28.692 1.00 95.19 470 TYR A N 1
ATOM 3762 C CA . TYR A 1 470 ? 16.175 4.359 -29.643 1.00 95.19 470 TYR A CA 1
ATOM 3763 C C . TYR A 1 470 ? 15.696 3.043 -29.018 1.00 95.19 470 TYR A C 1
ATOM 3765 O O . TYR A 1 470 ? 14.805 2.391 -29.567 1.00 95.19 470 TYR A O 1
ATOM 3773 N N . TRP A 1 471 ? 16.231 2.678 -27.852 1.00 95.62 471 TRP A N 1
ATOM 3774 C CA . TRP A 1 471 ? 15.896 1.418 -27.189 1.00 95.62 471 TRP A CA 1
ATOM 3775 C C . TRP A 1 471 ? 14.487 1.407 -26.592 1.00 95.62 471 TRP A C 1
ATOM 3777 O O . TRP A 1 471 ? 13.814 0.378 -26.665 1.00 95.62 471 TRP A O 1
ATOM 3787 N N . ALA A 1 472 ? 13.989 2.555 -26.122 1.00 94.12 472 ALA A N 1
ATOM 3788 C CA . ALA A 1 472 ? 12.592 2.712 -25.736 1.00 94.12 472 ALA A CA 1
ATOM 3789 C C . ALA A 1 472 ? 11.660 2.357 -26.900 1.00 94.12 472 ALA A C 1
ATOM 3791 O O . ALA A 1 472 ? 10.744 1.568 -26.720 1.00 94.12 472 ALA A O 1
ATOM 3792 N N . LYS A 1 473 ? 11.917 2.842 -28.122 1.00 93.50 473 LYS A N 1
ATOM 3793 C CA . LYS A 1 473 ? 11.109 2.469 -29.302 1.00 93.50 473 LYS A CA 1
ATOM 3794 C C . LYS A 1 473 ? 11.222 0.987 -29.642 1.00 93.50 473 LYS A C 1
ATOM 3796 O O . LYS A 1 473 ? 10.221 0.366 -29.990 1.00 93.50 473 LYS A O 1
ATOM 3801 N N . LYS A 1 474 ? 12.420 0.410 -29.503 1.00 93.19 474 LYS A N 1
ATOM 3802 C CA . LYS A 1 474 ? 12.646 -1.016 -29.758 1.00 93.19 474 LYS A CA 1
ATOM 3803 C C . LYS A 1 474 ? 11.795 -1.912 -28.867 1.00 93.19 474 LYS A C 1
ATOM 3805 O O . LYS A 1 474 ? 11.358 -2.955 -29.339 1.00 93.19 474 LYS A O 1
ATOM 3810 N N . ILE A 1 475 ? 11.491 -1.541 -27.626 1.00 90.88 475 ILE A N 1
ATOM 3811 C CA . ILE A 1 475 ? 10.696 -2.409 -26.740 1.00 90.88 475 ILE A CA 1
ATOM 3812 C C . ILE A 1 475 ? 9.282 -2.712 -27.267 1.00 90.88 475 ILE A C 1
ATOM 3814 O O . ILE A 1 475 ? 8.751 -3.789 -26.995 1.00 90.88 475 ILE A O 1
ATOM 3818 N N . ALA A 1 476 ? 8.717 -1.784 -28.046 1.00 83.06 476 ALA A N 1
ATOM 3819 C CA . ALA A 1 476 ? 7.379 -1.862 -28.623 1.00 83.06 476 ALA A CA 1
ATOM 3820 C C . ALA A 1 476 ? 7.346 -2.566 -29.992 1.00 83.06 476 ALA A C 1
ATOM 3822 O O . ALA A 1 476 ? 6.268 -2.806 -30.531 1.00 83.06 476 ALA A O 1
ATOM 3823 N N . GLU A 1 477 ? 8.504 -2.889 -30.574 1.00 86.19 477 GLU A N 1
ATOM 3824 C CA . GLU A 1 477 ? 8.560 -3.658 -31.817 1.00 86.19 477 GLU A CA 1
ATOM 3825 C C . GLU A 1 477 ? 8.211 -5.141 -31.559 1.00 86.19 477 GLU A C 1
ATOM 3827 O O . GLU A 1 477 ? 8.587 -5.690 -30.513 1.00 86.19 477 GLU A O 1
ATOM 3832 N N . PRO A 1 478 ? 7.528 -5.817 -32.506 1.00 71.88 478 PRO A N 1
ATOM 3833 C CA . PRO A 1 478 ? 7.323 -7.262 -32.450 1.00 71.88 478 PRO A CA 1
ATOM 3834 C C . PRO A 1 478 ? 8.666 -7.997 -32.356 1.00 71.88 478 PRO A C 1
ATOM 3836 O O . PRO A 1 478 ? 9.659 -7.567 -32.943 1.00 71.88 478 PRO A O 1
ATOM 3839 N N . PHE A 1 479 ? 8.709 -9.113 -31.627 1.00 62.03 479 PHE A N 1
ATOM 3840 C CA . PHE A 1 479 ? 9.881 -9.989 -31.662 1.00 62.03 479 PHE A CA 1
ATOM 3841 C C . PHE A 1 479 ? 9.979 -10.639 -33.044 1.00 62.03 479 PHE A C 1
ATOM 3843 O O . PHE A 1 479 ? 9.064 -11.366 -33.427 1.00 62.03 479 PHE A O 1
ATOM 3850 N N . ASP A 1 480 ? 11.093 -10.426 -33.744 1.00 54.66 480 ASP A N 1
ATOM 3851 C CA . ASP A 1 480 ? 11.551 -11.414 -34.717 1.00 54.66 480 ASP A CA 1
ATOM 3852 C C . ASP A 1 480 ? 12.172 -12.576 -33.917 1.00 54.66 480 ASP A C 1
ATOM 3854 O O . ASP A 1 480 ? 13.060 -12.317 -33.094 1.00 54.66 480 ASP A O 1
ATOM 3858 N N . PRO A 1 481 ? 11.645 -13.807 -34.051 1.00 51.28 481 PRO A N 1
ATOM 3859 C CA . PRO A 1 481 ? 12.091 -14.969 -33.284 1.00 51.28 481 PRO A CA 1
ATOM 3860 C C . PRO A 1 481 ? 13.521 -15.417 -33.601 1.00 51.28 481 PRO A C 1
ATOM 3862 O O . PRO A 1 481 ? 13.979 -15.234 -34.754 1.00 51.28 481 PRO A O 1
#

Radius of gyration: 29.58 Å; chains: 1; bounding box: 81×97×82 Å

Foldseek 3Di:
DDDDDDDDDDDDDDDDDDDDDDDDDDDDDDDDDDDDDDDDDDDDDDDDDDDDDDDDDDVVNVVVVVVVVVVVVVVVVVVVLVVVLVVCQVCLLVVLQVVCVVLVPDPVCHPVNLLVVLLLVVLQQCVLQVPPWFFQSQSSVNSSQVSLQVCCVPRNPDPPNDHDPCLQSRDWGHDPDPVRTHPSSNVSNVVVVVLQLDAQVVCVVVVHDSHDAHPFFFAPPPPVQQVVLQVLCCVQPPPDDDLFQGRQKDWAFPRAPCRNAPPVCQVVVLQPADLQKHWDKGWFAAPVGHITIIIGIGGDPPRDDDLQSSLSSLLLSLLVNVQRLVCLQVVHHHHSSVSNVPVDRDDPPPDDDDDDCPPRPPDDPPPDDPVSVVSSSNRRHTDNQPDLLSVLLVRLLVSCVSNQLPDFLQVSLVSQLVVLPPPDPDDRRSNPPDHSLSNLVSNLNSQVVNLVVCVPVPDPVRDDSVSSNVSSVVSNDDDPD

Organism: NCBI:txid1209931

pLDDT: mean 76.17, std 22.19, range [22.38, 96.94]

Sequence (481 aa):
MAAGQRPPNRPSCCHKRKQKHSTCLKFPPLASSLLPSIGNLRLPPNIFPKAIAKPSQTDSDKRAHIHREEFEKMATESEEEDANIALAAERRADVVEGKLIELKVPRKFGIERLQAAKAKQAVGLLISQGRENVSTAWFAWFVDFEIWDFIHEKFAKNGNHETFPWIDLEPAVKPETPEDASTWCNGLKDAVKQRYYLPALERKRLGFSLMKPEPLLLRDTDGAAAALRQEIWNNVFPGREHPHGKAFEVIIPSAVKMSSDLNWDISQHENRLPDTVCFFTVGRVHRRGHFSVALVVGYNPGVIDNEANRLILAKAYDVVLKWAQTIVITGRSMKLTRAFKGFGLPEPELDGDGEDTRRGGMEEETELTQEQLELCTEEFDVMPLNSVGDYAVFRVSEWLHQEVGRTAAEDRCGLLRDWCQLEDGTFHQNLEGMTREDLQKACHEAWMGKTHNWKETLDLTMWSWTEEVYWAKKIAEPFDP